Protein AF-A0A940UG42-F1 (afdb_monomer_lite)

Secondary structure (DSSP, 8-state):
----HHHHHHHHHHHHHHHHHHHHHHIIIIIIHHHHHHHHH--SHHHHHHHHHHHHHHHHHHHHHHHHHHHHHHHSPPPEEEEEEEEEEETT-EEE-SS-EEEEEEPP-S-TTSPPEEEEEEEEEESSPPPTT-EEEEEEESSSS-EEEEEEE--SS--EEEEEEETTTTEEEEEEEEPPP----TT---PPPP-PPPPPPPP-PPPPP--SS--HHHHHHHH-TTS-HHHHHHHHHHHHTS-HHHHHHHHT-B-SS-BHHHHHHHHTT-SSHHHHHHHHHIIIIII-SHHHHHHHHH-S-HHHHHHHHHHHHTS-HHHHGGGS-SSS-THHHHHHHHHHH-TT-----EEEETTEEEEEEEEE--TT-HHHHHHHHHHHHHHS-----HHHHHHHHHH-SEEEEEES-HHHHHHHHHHHHHTT-EEEEE---

Radius of gyration: 34.19 Å; chains: 1; bounding box: 82×59×102 Å

Foldseek 3Di:
DPPDVVVVVVVVVVCLQVPLQVVLVCLCVPVLVVLVVQLVPDDDPVSNVVSVVVNVVSVVVSVVSNVVRVVVCVVDQFKDKAKAKAFFAFQLKDKDFPFKDWDKDWDDDPDPLFTITIMIMIMGIDSDDDDQADWGWIWIAQDDPDTDTEIDGDDPAHWYWYWDQDLVVLDIYTDTPDRHPNPPPPDRGRRDDDDDPDDDDDDDDDDDDDDDDLPVVLLCLLLQLQRGPRSVLVSLVVLLPDDLVSNQVQQCDADPRARNVLSLQLQCQEPPPSSVSSSCCCQPPRHPCQVVLQCLCQDPDPVSNVNSLVSLLQHQLVVSLVSQDPDDDPCSVVSNVVSNVNPSRDHWHFYGHNRGTKWKKKKFADLPPVQLLLQVLVLCVVLPPDPDDSVRSSVVSNVDRIDMDMDSDPVSNVVSQVSNVVSVIHIDIDHSD

Sequence (433 aa):
MNVDTKQVEVFTSLAYQYGPFFFAILFNVAITLWAYKWYHGAQRPDEVKTYRAYFVGTASFGMLLVCLSIYWWWSHPPYYVYKGVIKELEDYQKLTSTDLFFKRELIPRADKNLAQICNDYFLVVRDKPFSNAEEFDVWFSRGGDHQERLTLRYMAGEPKFRIEFDPQTGKNTLKMTSPGSSSKALLLGRAYAQTAPSAPSRVRVKAPAAGPAVDMALINTLQDERAPVGTKIASIDRLGSLPDQDLKSCLESVTQKEPMILTILDLTRHTDKELSYKARTLVEKRYNPQPFLSQKLLSSSTADRDLATTILFRMEPDRASRYIPASGPSWLNGLRNDVRSGKKSRVLIPTGSSGGDRYYVRATWDPKNQQVVNCLTQLFNKSLISQRSAGDETALMKGRGDRLVYWYSKEWALNIATDIERCGGRAAFVAGL

Structure (mmCIF, N/CA/C/O backbone):
data_AF-A0A940UG42-F1
#
_entry.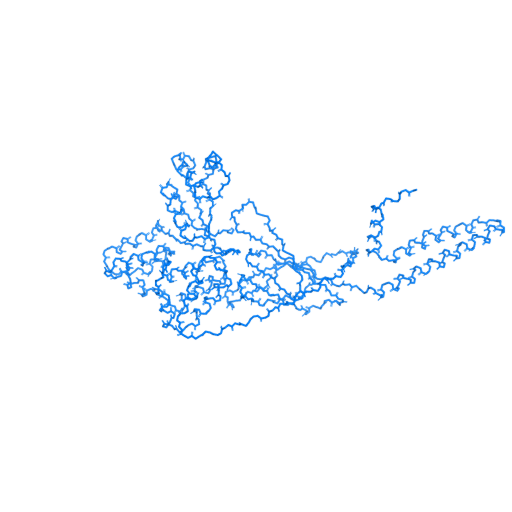id   AF-A0A940UG42-F1
#
loop_
_atom_site.group_PDB
_atom_site.id
_atom_site.type_symbol
_atom_site.label_atom_id
_atom_site.label_alt_id
_atom_site.label_comp_id
_atom_site.label_asym_id
_atom_site.label_entity_id
_atom_site.label_seq_id
_atom_site.pdbx_PDB_ins_code
_atom_site.Cartn_x
_atom_site.Cartn_y
_atom_site.Cartn_z
_atom_site.occupancy
_atom_site.B_iso_or_equiv
_atom_site.auth_seq_id
_atom_site.auth_comp_id
_atom_site.auth_asym_id
_atom_site.auth_atom_id
_atom_site.pdbx_PDB_model_num
ATOM 1 N N . MET A 1 1 ? 44.182 29.865 -34.927 1.00 38.84 1 MET A N 1
ATOM 2 C CA . MET A 1 1 ? 42.723 29.631 -34.975 1.00 38.84 1 MET A CA 1
ATOM 3 C C . MET A 1 1 ? 42.360 28.775 -33.775 1.00 38.84 1 MET A C 1
ATOM 5 O O . MET A 1 1 ? 42.740 27.614 -33.755 1.00 38.84 1 MET A O 1
ATOM 9 N N . ASN A 1 2 ? 41.719 29.355 -32.756 1.00 38.38 2 ASN A N 1
ATOM 10 C CA . ASN A 1 2 ? 41.167 28.582 -31.642 1.00 38.38 2 ASN A CA 1
ATOM 11 C C . ASN A 1 2 ? 39.919 27.873 -32.157 1.00 38.38 2 ASN A C 1
ATOM 13 O O . ASN A 1 2 ? 38.897 28.515 -32.384 1.00 38.38 2 ASN A O 1
ATOM 17 N N . VAL A 1 3 ? 40.035 26.574 -32.416 1.00 45.47 3 VAL A N 1
ATOM 18 C CA . VAL A 1 3 ? 38.873 25.739 -32.706 1.00 45.47 3 VAL A CA 1
ATOM 19 C C . VAL A 1 3 ? 38.091 25.621 -31.401 1.00 45.47 3 VAL A C 1
ATOM 21 O O . VAL A 1 3 ? 38.599 25.092 -30.415 1.00 45.47 3 VAL A O 1
ATOM 24 N N . ASP A 1 4 ? 36.890 26.193 -31.384 1.00 57.38 4 ASP A N 1
ATOM 25 C CA . ASP A 1 4 ? 35.996 26.199 -30.230 1.00 57.38 4 ASP A CA 1
ATOM 26 C C . ASP A 1 4 ? 35.601 24.751 -29.899 1.00 57.38 4 ASP A C 1
ATOM 28 O O . ASP A 1 4 ? 34.982 24.056 -30.710 1.00 57.38 4 ASP A O 1
ATOM 32 N N . THR A 1 5 ? 36.000 24.258 -28.728 1.00 56.59 5 THR A N 1
ATOM 33 C CA . THR A 1 5 ? 35.824 22.854 -28.314 1.00 56.59 5 THR A CA 1
ATOM 34 C C . THR A 1 5 ? 34.358 22.424 -28.319 1.00 56.59 5 THR A C 1
ATOM 36 O O . THR A 1 5 ? 34.056 21.269 -28.616 1.00 56.59 5 THR A O 1
ATOM 39 N N . LYS A 1 6 ? 33.430 23.368 -28.124 1.00 58.75 6 LYS A N 1
ATOM 40 C CA . LYS A 1 6 ? 31.985 23.130 -28.248 1.00 58.75 6 LYS A CA 1
ATOM 41 C C . LYS A 1 6 ? 31.553 22.798 -29.673 1.00 58.75 6 LYS A C 1
ATOM 43 O O . LYS A 1 6 ? 30.662 21.977 -29.867 1.00 58.75 6 LYS A O 1
ATOM 48 N N . GLN A 1 7 ? 32.178 23.400 -30.685 1.00 57.38 7 GLN A N 1
ATOM 49 C CA . GLN A 1 7 ? 31.884 23.062 -32.079 1.00 57.38 7 GLN A CA 1
ATOM 50 C C . GLN A 1 7 ? 32.386 21.658 -32.412 1.00 57.38 7 GLN A C 1
ATOM 52 O O . GLN A 1 7 ? 31.681 20.909 -33.081 1.00 57.38 7 GLN A O 1
ATOM 57 N N . VAL A 1 8 ? 33.555 21.269 -31.893 1.00 58.94 8 VAL A N 1
ATOM 58 C CA . VAL A 1 8 ? 34.087 19.909 -32.061 1.00 58.94 8 VAL A CA 1
ATOM 59 C C . VAL A 1 8 ? 33.141 18.880 -31.448 1.00 58.94 8 VAL A C 1
ATOM 61 O O . VAL A 1 8 ? 32.831 17.897 -32.111 1.00 58.94 8 VAL A O 1
ATOM 64 N N . GLU A 1 9 ? 32.609 19.112 -30.246 1.00 59.91 9 GLU A N 1
ATOM 65 C CA . GLU A 1 9 ? 31.612 18.224 -29.625 1.00 59.91 9 GLU A CA 1
ATOM 66 C C . GLU A 1 9 ? 30.314 18.133 -30.438 1.00 59.91 9 GLU A C 1
ATOM 68 O O . GLU A 1 9 ? 29.790 17.037 -30.647 1.00 59.91 9 GLU A O 1
ATOM 73 N N . VAL A 1 10 ? 29.824 19.256 -30.971 1.00 65.06 10 VAL A N 1
ATOM 74 C CA . VAL A 1 10 ? 28.629 19.281 -31.826 1.00 65.06 10 VAL A CA 1
ATOM 75 C C . VAL A 1 10 ? 28.870 18.498 -33.119 1.00 65.06 10 VAL A C 1
ATOM 77 O O . VAL A 1 10 ? 28.078 17.615 -33.442 1.00 65.06 10 VAL A O 1
ATOM 80 N N . PHE A 1 11 ? 29.984 18.726 -33.819 1.00 57.69 11 PHE A N 1
ATOM 81 C CA . PHE A 1 11 ? 30.326 17.980 -35.037 1.00 57.69 11 PHE A CA 1
ATOM 82 C C . PHE A 1 11 ? 30.604 16.502 -34.765 1.00 57.69 11 PHE A C 1
ATOM 84 O O . PHE A 1 11 ? 30.238 15.654 -35.575 1.00 57.69 11 PHE A O 1
ATOM 91 N N . THR A 1 12 ? 31.181 16.181 -33.609 1.00 57.06 12 THR A N 1
ATOM 92 C CA . THR A 1 12 ? 31.412 14.801 -33.176 1.00 57.06 12 THR A CA 1
ATOM 93 C C . THR A 1 12 ? 30.082 14.106 -32.890 1.00 57.06 12 THR A C 1
ATOM 95 O O . THR A 1 12 ? 29.855 13.009 -33.389 1.00 57.06 12 THR A O 1
ATOM 98 N N . SER A 1 13 ? 29.147 14.751 -32.184 1.00 56.06 13 SER A N 1
ATOM 99 C CA . SER A 1 13 ? 27.808 14.192 -31.937 1.00 56.06 13 SER A CA 1
ATOM 100 C C . SER A 1 13 ? 26.997 14.015 -33.227 1.00 56.06 13 SER A C 1
ATOM 102 O O . SER A 1 13 ? 26.345 12.987 -33.403 1.00 56.06 13 SER A O 1
ATOM 104 N N . LEU A 1 14 ? 27.121 14.946 -34.180 1.00 58.91 14 LEU A N 1
ATOM 105 C CA . LEU A 1 14 ? 26.569 14.832 -35.533 1.00 58.91 14 LEU A CA 1
ATOM 106 C C . LEU A 1 14 ? 27.196 13.658 -36.307 1.00 58.91 14 LEU A C 1
ATOM 108 O O . LEU A 1 14 ? 26.475 12.885 -36.933 1.00 58.91 14 LEU A O 1
ATOM 112 N N . ALA A 1 15 ? 28.516 13.472 -36.227 1.00 61.19 15 ALA A N 1
ATOM 113 C CA . ALA A 1 15 ? 29.212 12.322 -36.812 1.00 61.19 15 ALA A CA 1
ATOM 114 C C . ALA A 1 15 ? 28.779 10.989 -36.204 1.00 61.19 15 ALA A C 1
ATOM 116 O O . ALA A 1 15 ? 28.623 10.015 -36.937 1.00 61.19 15 ALA A O 1
ATOM 117 N N . TYR A 1 16 ? 28.494 10.954 -34.905 1.00 61.88 16 TYR A N 1
ATOM 118 C CA . TYR A 1 16 ? 27.916 9.780 -34.257 1.00 61.88 16 TYR A CA 1
ATOM 119 C C . TYR A 1 16 ? 26.458 9.530 -34.660 1.00 61.88 16 TYR A C 1
ATOM 121 O O . TYR A 1 16 ? 26.057 8.380 -34.814 1.00 61.88 16 TYR A O 1
ATOM 129 N N . GLN A 1 17 ? 25.661 10.583 -34.848 1.00 63.09 17 GLN A N 1
ATOM 130 C CA . GLN A 1 17 ? 24.234 10.467 -35.156 1.00 63.09 17 GLN A CA 1
ATOM 131 C C . GLN A 1 17 ? 23.962 10.068 -36.614 1.00 63.09 17 GLN A C 1
ATOM 133 O O . GLN A 1 17 ? 23.054 9.279 -36.874 1.00 63.09 17 GLN A O 1
ATOM 138 N N . TYR A 1 18 ? 24.727 10.617 -37.560 1.00 66.19 18 TYR A N 1
ATOM 139 C CA . TYR A 1 18 ? 24.544 10.394 -39.000 1.00 66.19 18 TYR A CA 1
ATOM 140 C C . TYR A 1 18 ? 25.551 9.394 -39.592 1.00 66.19 18 TYR A C 1
ATOM 142 O O . TYR A 1 18 ? 25.408 8.966 -40.741 1.00 66.19 18 TYR A O 1
ATOM 150 N N . GLY A 1 19 ? 26.552 9.003 -38.802 1.00 69.25 19 GLY A N 1
ATOM 151 C CA . GLY A 1 19 ? 27.642 8.133 -39.215 1.00 69.25 19 GLY A CA 1
ATOM 152 C C . GLY A 1 19 ? 28.629 8.811 -40.180 1.00 69.25 19 GLY A C 1
ATOM 153 O O . GLY A 1 19 ? 28.386 9.909 -40.695 1.00 69.25 19 GLY A O 1
ATOM 154 N N . PRO A 1 20 ? 29.743 8.131 -40.504 1.00 75.06 20 PRO A N 1
ATOM 155 C CA . PRO A 1 20 ? 30.732 8.596 -41.485 1.00 75.06 20 PRO A CA 1
ATOM 156 C C . PRO A 1 20 ? 30.155 8.814 -42.899 1.00 75.06 20 PRO A C 1
ATOM 158 O O . PRO A 1 20 ? 30.776 9.487 -43.722 1.00 75.06 20 PRO A O 1
ATOM 161 N N . PHE A 1 21 ? 28.951 8.303 -43.176 1.00 77.31 21 PHE A N 1
ATOM 162 C CA . PHE A 1 21 ? 28.302 8.370 -44.486 1.00 77.31 21 PHE A CA 1
ATOM 163 C C . PHE A 1 21 ? 27.933 9.795 -44.888 1.00 77.31 21 PHE A C 1
ATOM 165 O O . PHE A 1 21 ? 28.197 10.220 -46.012 1.00 77.31 21 PHE A O 1
ATOM 172 N N . PHE A 1 22 ? 27.368 10.561 -43.952 1.00 78.88 22 PHE A N 1
ATOM 173 C CA . PHE A 1 22 ? 26.989 11.950 -44.198 1.00 78.88 22 PHE A CA 1
ATOM 174 C C . PHE A 1 22 ? 28.209 12.814 -44.538 1.00 78.88 22 PHE A C 1
ATOM 176 O O . PHE A 1 22 ? 28.171 13.606 -45.477 1.00 78.88 22 PHE A O 1
ATOM 183 N N . PHE A 1 23 ? 29.322 12.606 -43.832 1.00 79.81 23 PHE A N 1
ATOM 184 C CA . PHE A 1 23 ? 30.573 13.327 -44.072 1.00 79.81 23 PHE A CA 1
ATOM 185 C C . PHE A 1 23 ? 31.229 12.917 -45.390 1.00 79.81 23 PHE A C 1
ATOM 187 O O . PHE A 1 23 ? 31.758 13.776 -46.092 1.00 79.81 23 PHE A O 1
ATOM 194 N N . ALA A 1 24 ? 31.138 11.640 -45.774 1.00 84.19 24 ALA A N 1
ATOM 195 C CA . ALA A 1 24 ? 31.592 11.179 -47.081 1.00 84.19 24 ALA A CA 1
ATOM 196 C C . ALA A 1 24 ? 30.789 11.826 -48.226 1.00 84.19 24 ALA A C 1
ATOM 198 O O . ALA A 1 24 ? 31.380 12.268 -49.212 1.00 84.19 24 ALA A O 1
ATOM 199 N N . ILE A 1 25 ? 29.462 11.951 -48.093 1.00 82.69 25 ILE A N 1
ATOM 200 C CA . ILE A 1 25 ? 28.627 12.662 -49.077 1.00 82.69 25 ILE A CA 1
ATOM 201 C C . ILE A 1 25 ? 28.988 14.144 -49.115 1.00 82.69 25 ILE A C 1
ATOM 203 O O . ILE A 1 25 ? 29.219 14.684 -50.193 1.00 82.69 25 ILE A O 1
ATOM 207 N N . LEU A 1 26 ? 29.076 14.800 -47.956 1.00 84.69 26 LEU A N 1
ATOM 208 C CA . LEU A 1 26 ? 29.407 16.220 -47.875 1.00 84.69 26 LEU A CA 1
ATOM 209 C C . LEU A 1 26 ? 30.775 16.511 -48.503 1.00 84.69 26 LEU A C 1
ATOM 211 O O . LEU A 1 26 ? 30.908 17.470 -49.257 1.00 84.69 26 LEU A O 1
ATOM 215 N N . PHE A 1 27 ? 31.770 15.658 -48.248 1.00 87.69 27 PHE A N 1
ATOM 216 C CA . PHE A 1 27 ? 33.093 15.766 -48.853 1.00 87.69 27 PHE A CA 1
ATOM 217 C C . PHE A 1 27 ? 33.014 15.650 -50.381 1.00 87.69 27 PHE A C 1
ATOM 219 O O . PHE A 1 27 ? 33.531 16.507 -51.095 1.00 87.69 27 PHE A O 1
ATOM 226 N N . ASN A 1 28 ? 32.314 14.636 -50.897 1.00 86.12 28 ASN A N 1
ATOM 227 C CA . ASN A 1 28 ? 32.192 14.434 -52.340 1.00 86.12 28 ASN A CA 1
ATOM 228 C C . ASN A 1 28 ? 31.384 15.545 -53.033 1.00 86.12 28 ASN A C 1
ATOM 230 O O . ASN A 1 28 ? 31.725 15.964 -54.135 1.00 86.12 28 ASN A O 1
ATOM 234 N N . VAL A 1 29 ? 30.337 16.064 -52.394 1.00 86.12 29 VAL A N 1
ATOM 235 C CA . VAL A 1 29 ? 29.495 17.115 -52.980 1.00 86.12 29 VAL A CA 1
ATOM 236 C C . VAL A 1 29 ? 30.156 18.486 -52.867 1.00 86.12 29 VAL A C 1
ATOM 238 O O . VAL A 1 29 ? 30.139 19.243 -53.826 1.00 86.12 29 VAL A O 1
ATOM 241 N N . ALA A 1 30 ? 30.758 18.840 -51.734 1.00 88.69 30 ALA A N 1
ATOM 242 C CA . ALA A 1 30 ? 31.336 20.170 -51.562 1.00 88.69 30 ALA A CA 1
ATOM 243 C C . ALA A 1 30 ? 32.766 20.250 -52.108 1.00 88.69 30 ALA A C 1
ATOM 245 O O . ALA A 1 30 ? 33.071 21.117 -52.923 1.00 88.69 30 ALA A O 1
ATOM 246 N N . ILE A 1 31 ? 33.650 19.345 -51.681 1.00 87.06 31 ILE A N 1
ATOM 247 C CA . ILE A 1 31 ? 35.092 19.452 -51.939 1.00 87.06 31 ILE A CA 1
ATOM 248 C C . ILE A 1 31 ? 35.430 18.918 -53.328 1.00 87.06 31 ILE A C 1
ATOM 250 O O . ILE A 1 31 ? 36.122 19.600 -54.082 1.00 87.06 31 ILE A O 1
ATOM 254 N N . THR A 1 32 ? 34.897 17.757 -53.718 1.00 85.44 32 THR A N 1
ATOM 255 C CA . THR A 1 32 ? 35.194 17.182 -55.041 1.00 85.44 32 THR A CA 1
ATOM 256 C C . THR A 1 32 ? 34.575 18.008 -56.176 1.00 85.44 32 THR A C 1
ATOM 258 O O . THR A 1 32 ? 35.236 18.213 -57.194 1.00 85.44 32 THR A O 1
ATOM 261 N N . LEU A 1 33 ? 33.365 18.570 -56.009 1.00 86.50 33 LEU A N 1
ATOM 262 C CA . LEU A 1 33 ? 32.788 19.489 -57.009 1.00 86.50 33 LEU A CA 1
ATOM 263 C C . LEU A 1 33 ? 33.541 20.822 -57.085 1.00 86.50 33 LEU A C 1
ATOM 265 O O . LEU A 1 33 ? 33.687 21.388 -58.170 1.00 86.50 33 LEU A O 1
ATOM 269 N N . TRP A 1 34 ? 34.051 21.329 -55.960 1.00 88.06 34 TRP A N 1
ATOM 270 C CA . TRP A 1 34 ? 34.852 22.550 -55.968 1.00 88.06 34 TRP A CA 1
ATOM 271 C C . TRP A 1 34 ? 36.217 22.328 -56.631 1.00 88.06 34 TRP A C 1
ATOM 273 O O . TRP A 1 34 ? 36.617 23.122 -57.484 1.00 88.06 34 TRP A O 1
ATOM 283 N N . ALA A 1 35 ? 36.867 21.196 -56.343 1.00 85.75 35 ALA A N 1
ATOM 284 C CA . ALA A 1 35 ? 38.089 20.759 -57.015 1.00 85.75 35 ALA A CA 1
ATOM 285 C C . ALA A 1 35 ? 37.873 20.554 -58.525 1.00 85.75 35 ALA A C 1
ATOM 287 O O . ALA A 1 35 ? 38.704 20.974 -59.329 1.00 85.75 35 ALA A O 1
ATOM 288 N N . TYR A 1 36 ? 36.730 19.983 -58.925 1.00 87.56 36 TYR A N 1
ATOM 289 C CA . TYR A 1 36 ? 36.344 19.846 -60.331 1.00 87.56 36 TYR A CA 1
ATOM 290 C C . TYR A 1 36 ? 36.190 21.206 -61.019 1.00 87.56 36 TYR A C 1
ATOM 292 O O . TYR A 1 36 ? 36.699 21.402 -62.121 1.00 87.56 36 TYR A O 1
ATOM 300 N N . LYS A 1 37 ? 35.538 22.172 -60.358 1.00 88.06 37 LYS A N 1
ATOM 301 C CA . LYS A 1 37 ? 35.364 23.530 -60.890 1.00 88.06 37 LYS A CA 1
ATOM 302 C C . LYS A 1 37 ? 36.707 24.224 -61.137 1.00 88.06 37 LYS A C 1
ATOM 304 O O . LYS A 1 37 ? 36.861 24.891 -62.156 1.00 88.06 37 LYS A O 1
ATOM 309 N N . TRP A 1 38 ? 37.673 24.063 -60.232 1.00 84.00 38 TRP A N 1
ATOM 310 C CA . TRP A 1 38 ? 39.019 24.632 -60.386 1.00 84.00 38 TRP A CA 1
ATOM 311 C C . TRP A 1 38 ? 39.799 23.953 -61.509 1.00 84.00 38 TRP A C 1
ATOM 313 O O . TRP A 1 38 ? 40.419 24.634 -62.319 1.00 84.00 38 TRP A O 1
ATOM 323 N N . TYR A 1 39 ? 39.704 22.625 -61.606 1.00 84.12 39 TYR A N 1
ATOM 324 C CA . TYR A 1 39 ? 40.300 21.871 -62.705 1.00 84.12 39 TYR A CA 1
ATOM 325 C C . TYR A 1 39 ? 39.729 22.281 -64.070 1.00 84.12 39 TYR A C 1
ATOM 327 O O . TYR A 1 39 ? 40.492 22.551 -64.992 1.00 84.12 39 TYR A O 1
ATOM 335 N N . HIS A 1 40 ? 38.403 22.388 -64.196 1.00 84.12 40 HIS A N 1
ATOM 336 C CA . HIS A 1 40 ? 37.753 22.762 -65.454 1.00 84.12 40 HIS A CA 1
ATOM 337 C C . HIS A 1 40 ? 38.007 24.234 -65.839 1.00 84.12 40 HIS A C 1
ATOM 339 O O . HIS A 1 40 ? 38.022 24.571 -67.023 1.00 84.12 40 HIS A O 1
ATOM 345 N N . GLY A 1 41 ? 38.215 25.117 -64.858 1.00 81.69 41 GLY A N 1
ATOM 346 C CA . GLY A 1 41 ? 38.521 26.533 -65.086 1.00 81.69 41 GLY A CA 1
ATOM 347 C C . GLY A 1 41 ? 39.978 26.829 -65.464 1.00 81.69 41 GLY A C 1
ATOM 348 O O . GLY A 1 41 ? 40.284 27.969 -65.809 1.00 81.69 41 GLY A O 1
ATOM 349 N N . ALA A 1 42 ? 40.877 25.844 -65.399 1.00 83.75 42 ALA A N 1
ATOM 350 C CA . ALA A 1 42 ? 42.302 26.040 -65.650 1.00 83.75 42 ALA A CA 1
ATOM 351 C C . ALA A 1 42 ? 42.621 26.098 -67.154 1.00 83.75 42 ALA A C 1
ATOM 353 O O . ALA A 1 42 ? 42.248 25.204 -67.910 1.00 83.75 42 ALA A O 1
ATOM 354 N N . GLN A 1 43 ? 43.346 27.135 -67.586 1.00 77.94 43 GLN A N 1
ATOM 355 C CA . GLN A 1 43 ? 43.683 27.358 -69.003 1.00 77.94 43 GLN A CA 1
ATOM 356 C C . GLN A 1 43 ? 45.167 27.140 -69.320 1.00 77.94 43 GLN A C 1
ATOM 358 O O . GLN A 1 43 ? 45.520 26.882 -70.470 1.00 77.94 43 GLN A O 1
ATOM 363 N N . ARG A 1 44 ? 46.057 27.228 -68.321 1.00 82.19 44 ARG A N 1
ATOM 364 C CA . ARG A 1 44 ? 47.500 27.048 -68.527 1.00 82.19 44 ARG A CA 1
ATOM 365 C C . ARG A 1 44 ? 47.911 25.581 -68.373 1.00 82.19 44 ARG A C 1
ATOM 367 O O . ARG A 1 44 ? 47.476 24.931 -67.424 1.00 82.19 44 ARG A O 1
ATOM 374 N N . PRO A 1 45 ? 48.797 25.057 -69.239 1.00 77.62 45 PRO A N 1
ATOM 375 C CA . PRO A 1 45 ? 49.152 23.636 -69.244 1.00 77.62 45 PRO A CA 1
ATOM 376 C C . PRO A 1 45 ? 49.775 23.142 -67.925 1.00 77.62 45 PRO A C 1
ATOM 378 O O . PRO A 1 45 ? 49.519 22.004 -67.522 1.00 77.62 45 PRO A O 1
ATOM 381 N N . ASP A 1 46 ? 50.524 23.989 -67.215 1.00 80.00 46 ASP A N 1
ATOM 382 C CA . ASP A 1 46 ? 51.133 23.640 -65.921 1.00 80.00 46 ASP A CA 1
ATOM 383 C C . ASP A 1 46 ? 50.117 23.654 -64.760 1.00 80.00 46 ASP A C 1
ATOM 385 O O . ASP A 1 46 ? 50.162 22.811 -63.858 1.00 80.00 46 ASP A O 1
ATOM 389 N N . GLU A 1 47 ? 49.128 24.552 -64.821 1.00 80.31 47 GLU A N 1
ATOM 390 C CA . GLU A 1 47 ? 48.016 24.627 -63.864 1.00 80.31 47 GLU A CA 1
ATOM 391 C C . GLU A 1 47 ? 47.069 23.429 -64.033 1.00 80.31 47 GLU A C 1
ATOM 393 O O . GLU A 1 47 ? 46.658 22.811 -63.051 1.00 80.31 47 GLU A O 1
ATOM 398 N N . VAL A 1 48 ? 46.797 23.026 -65.280 1.00 81.38 48 VAL A N 1
ATOM 399 C CA . VAL A 1 48 ? 45.943 21.873 -65.607 1.00 81.38 48 VAL A CA 1
ATOM 400 C C . VAL A 1 48 ? 46.488 20.581 -64.995 1.00 81.38 48 VAL A C 1
ATOM 402 O O . VAL A 1 48 ? 45.717 19.804 -64.430 1.00 81.38 48 VAL A O 1
ATOM 405 N N . LYS A 1 49 ? 47.806 20.337 -65.055 1.00 82.69 49 LYS A N 1
ATOM 406 C CA . LYS A 1 49 ? 48.420 19.141 -64.443 1.00 82.69 49 LYS A CA 1
ATOM 407 C C . LYS A 1 49 ? 48.253 19.130 -62.923 1.00 82.69 49 LYS A C 1
ATOM 409 O O . LYS A 1 49 ? 47.875 18.102 -62.359 1.00 82.69 49 LYS A O 1
ATOM 414 N N . THR A 1 50 ? 48.484 20.270 -62.278 1.00 85.38 50 THR A N 1
ATOM 415 C CA . THR A 1 50 ? 48.399 20.412 -60.818 1.00 85.38 50 THR A CA 1
ATOM 416 C C . THR A 1 50 ? 46.960 20.258 -60.323 1.00 85.38 50 THR A C 1
ATOM 418 O O . THR A 1 50 ? 46.695 19.461 -59.422 1.00 85.38 50 THR A O 1
ATOM 421 N N . TYR A 1 51 ? 45.999 20.935 -60.958 1.00 85.62 51 TYR A N 1
ATOM 422 C CA . TYR A 1 51 ? 44.590 20.817 -60.585 1.00 85.62 51 TYR A CA 1
ATOM 423 C C . TYR A 1 51 ? 43.996 19.450 -60.927 1.00 85.62 51 TYR A C 1
ATOM 425 O O . TYR A 1 51 ? 43.145 18.962 -60.186 1.00 85.62 51 TYR A O 1
ATOM 433 N N . ARG A 1 52 ? 44.484 18.778 -61.979 1.00 85.00 52 ARG A N 1
ATOM 434 C CA . ARG A 1 52 ? 44.121 17.383 -62.260 1.00 85.00 52 ARG A CA 1
ATOM 435 C C . ARG A 1 52 ? 44.576 16.453 -61.139 1.00 85.00 52 ARG A C 1
ATOM 437 O O . ARG A 1 52 ? 43.785 15.630 -60.691 1.00 85.00 52 ARG A O 1
ATOM 444 N N . ALA A 1 53 ? 45.819 16.582 -60.672 1.00 85.38 53 ALA A N 1
ATOM 445 C CA . ALA A 1 53 ? 46.326 15.782 -59.556 1.00 85.38 53 ALA A CA 1
ATOM 446 C C . ALA A 1 53 ? 45.536 16.052 -58.263 1.00 85.38 53 ALA A C 1
ATOM 448 O O . ALA A 1 53 ? 45.167 15.112 -57.562 1.00 85.38 53 ALA A O 1
ATOM 449 N N . TYR A 1 54 ? 45.198 17.318 -57.994 1.00 87.25 54 TYR A N 1
ATOM 450 C CA . TYR A 1 54 ? 44.359 17.706 -56.858 1.00 87.25 54 TYR A CA 1
ATOM 451 C C . TYR A 1 54 ? 42.935 17.129 -56.945 1.00 87.25 54 TYR A C 1
ATOM 453 O O . TYR A 1 54 ? 42.429 16.576 -55.967 1.00 87.25 54 TYR A O 1
ATOM 461 N N . PHE A 1 55 ? 42.299 17.190 -58.118 1.00 88.06 55 PHE A N 1
ATOM 462 C CA . PHE A 1 55 ? 40.983 16.592 -58.349 1.00 88.06 55 PHE A CA 1
ATOM 463 C C . PHE A 1 55 ? 41.012 15.066 -58.187 1.00 88.06 55 PHE A C 1
ATOM 465 O O . PHE A 1 55 ? 40.184 14.508 -57.476 1.00 88.06 55 PHE A O 1
ATOM 472 N N . VAL A 1 56 ? 41.997 14.381 -58.776 1.00 88.38 56 VAL A N 1
ATOM 473 C CA . VAL A 1 56 ? 42.141 12.922 -58.636 1.00 88.38 56 VAL A CA 1
ATOM 474 C C . VAL A 1 56 ? 42.413 12.526 -57.181 1.00 88.38 56 VAL A C 1
ATOM 476 O O . VAL A 1 56 ? 41.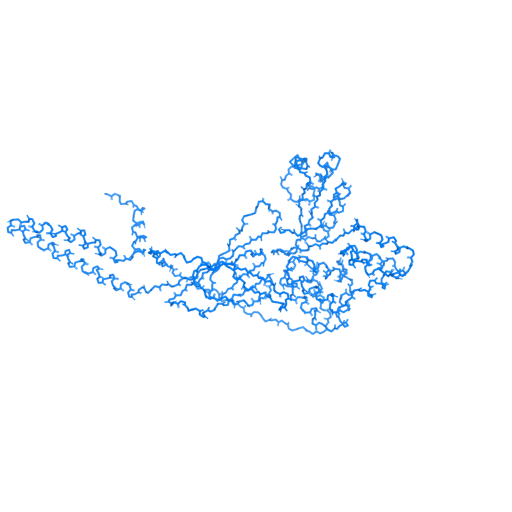828 11.557 -56.697 1.00 88.38 56 VAL A O 1
ATOM 479 N N . GLY A 1 57 ? 43.248 13.280 -56.460 1.00 91.19 57 GLY A N 1
ATOM 480 C CA . GLY A 1 57 ? 43.529 13.039 -55.043 1.00 91.19 57 GLY A CA 1
ATOM 481 C C . GLY A 1 57 ? 42.291 13.216 -54.162 1.00 91.19 57 GLY A C 1
ATOM 482 O O . GLY A 1 57 ? 41.968 12.333 -53.368 1.00 91.19 57 GLY A O 1
ATOM 483 N N . THR A 1 58 ? 41.554 14.315 -54.345 1.00 89.81 58 THR A N 1
ATOM 484 C CA . THR A 1 58 ? 40.309 14.577 -53.602 1.00 89.81 58 THR A CA 1
ATOM 485 C C . THR A 1 58 ? 39.216 13.564 -53.941 1.00 89.81 58 THR A C 1
ATOM 487 O O . THR A 1 58 ? 38.583 13.043 -53.028 1.00 89.81 58 THR A O 1
ATOM 490 N N . ALA A 1 59 ? 39.047 13.185 -55.210 1.00 87.56 59 ALA A N 1
ATOM 491 C CA . ALA A 1 59 ? 38.101 12.145 -55.615 1.00 87.56 59 ALA A CA 1
ATOM 492 C C . ALA A 1 59 ? 38.453 10.767 -55.021 1.00 87.56 59 ALA A C 1
ATOM 494 O O . ALA A 1 59 ? 37.579 10.082 -54.493 1.00 87.56 59 ALA A O 1
ATOM 495 N N . SER A 1 60 ? 39.734 10.379 -55.041 1.00 90.56 60 SER A N 1
ATOM 496 C CA . SER A 1 60 ? 40.194 9.097 -54.479 1.00 90.56 60 SER A CA 1
ATOM 497 C C . SER A 1 60 ? 40.002 9.045 -52.962 1.00 90.56 60 SER A C 1
ATOM 499 O O . SER A 1 60 ? 39.528 8.043 -52.426 1.00 90.56 60 SER A O 1
ATOM 501 N N . PHE A 1 61 ? 40.306 10.143 -52.264 1.00 90.69 61 PHE A N 1
ATOM 502 C CA . PHE A 1 61 ? 40.058 10.267 -50.829 1.00 90.69 61 PHE A CA 1
ATOM 503 C C . PHE A 1 61 ? 38.557 10.239 -50.506 1.00 90.69 61 PHE A C 1
ATOM 505 O O . PHE A 1 61 ? 38.132 9.535 -49.592 1.00 90.69 61 PHE A O 1
ATOM 512 N N . GLY A 1 62 ? 37.737 10.930 -51.303 1.00 88.69 62 GLY A N 1
ATOM 513 C CA . GLY A 1 62 ? 36.281 10.892 -51.195 1.00 88.69 62 GLY A CA 1
ATOM 514 C C . GLY A 1 62 ? 35.711 9.482 -51.369 1.00 88.69 62 GLY A C 1
ATOM 515 O O . GLY A 1 62 ? 34.812 9.092 -50.623 1.00 88.69 62 GLY A O 1
ATOM 516 N N . MET A 1 63 ? 36.258 8.690 -52.294 1.00 88.44 63 MET A N 1
ATOM 517 C CA . MET A 1 63 ? 35.871 7.290 -52.492 1.00 88.44 63 MET A CA 1
ATOM 518 C C . MET A 1 63 ? 36.290 6.402 -51.312 1.00 88.44 63 MET A C 1
ATOM 520 O O . MET A 1 63 ? 35.504 5.578 -50.848 1.00 88.44 63 MET A O 1
ATOM 524 N N . LEU A 1 64 ? 37.491 6.617 -50.767 1.00 90.69 64 LEU A N 1
ATOM 525 C CA . LEU A 1 64 ? 37.970 5.917 -49.574 1.00 90.69 64 LEU A CA 1
ATOM 526 C C . LEU A 1 64 ? 37.078 6.191 -48.351 1.00 90.69 64 LEU A C 1
ATOM 528 O O . LEU A 1 64 ? 36.756 5.259 -47.616 1.00 90.69 64 LEU A O 1
ATOM 532 N N . LEU A 1 65 ? 36.607 7.430 -48.167 1.00 88.44 65 LEU A N 1
ATOM 533 C CA . LEU A 1 65 ? 35.648 7.774 -47.109 1.00 88.44 65 LEU A CA 1
ATOM 534 C C . LEU A 1 65 ? 34.311 7.036 -47.263 1.00 88.44 65 LEU A C 1
ATOM 536 O O . LEU A 1 65 ? 33.745 6.585 -46.267 1.00 88.44 65 LEU A O 1
ATOM 540 N N . VAL A 1 66 ? 33.815 6.870 -48.494 1.00 87.62 66 VAL A N 1
ATOM 541 C CA . VAL A 1 66 ? 32.599 6.082 -48.757 1.00 87.62 66 VAL A CA 1
ATOM 542 C C . VAL A 1 66 ? 32.822 4.613 -48.392 1.00 87.62 66 VAL A C 1
ATOM 544 O O . VAL A 1 66 ? 32.003 4.040 -47.675 1.00 87.62 66 VAL A O 1
ATOM 547 N N . CYS A 1 67 ? 33.944 4.014 -48.804 1.00 88.56 67 CYS A N 1
ATOM 548 C CA . CYS A 1 67 ? 34.285 2.631 -48.453 1.00 88.56 67 CYS A CA 1
ATOM 549 C C . CYS A 1 67 ? 34.390 2.429 -46.933 1.00 88.56 67 CYS A C 1
ATOM 551 O O . CYS A 1 67 ? 33.790 1.496 -46.395 1.00 88.56 67 CYS A O 1
ATOM 553 N N . LEU A 1 68 ? 35.086 3.329 -46.227 1.00 87.62 68 LEU A N 1
ATOM 554 C CA . LEU A 1 68 ? 35.167 3.314 -44.763 1.00 87.62 68 LEU A CA 1
ATOM 555 C C . LEU A 1 68 ? 33.788 3.464 -44.120 1.00 87.62 68 LEU A C 1
ATOM 557 O O . LEU A 1 68 ? 33.501 2.814 -43.117 1.00 87.62 68 LEU A O 1
ATOM 561 N N . SER A 1 69 ? 32.913 4.278 -44.707 1.00 83.56 69 SER A N 1
ATOM 562 C CA . SER A 1 69 ? 31.559 4.432 -44.203 1.00 83.56 69 SER A CA 1
ATOM 563 C C . SER A 1 69 ? 30.702 3.180 -44.378 1.00 83.56 69 SER A C 1
ATOM 565 O O . SER A 1 69 ? 29.917 2.871 -43.483 1.00 83.56 69 SER A O 1
ATOM 567 N N . ILE A 1 70 ? 30.803 2.484 -45.512 1.00 82.94 70 ILE A N 1
ATOM 568 C CA . ILE A 1 70 ? 30.081 1.225 -45.740 1.00 82.94 70 ILE A CA 1
ATOM 569 C C . ILE A 1 70 ? 30.580 0.171 -44.747 1.00 82.94 70 ILE A C 1
ATOM 571 O O . ILE A 1 70 ? 29.776 -0.474 -44.073 1.00 82.94 70 ILE A O 1
ATOM 575 N N . TYR A 1 71 ? 31.905 0.061 -44.595 1.00 85.69 71 TYR A N 1
ATOM 576 C CA . TYR A 1 71 ? 32.531 -0.824 -43.616 1.00 85.69 71 TYR A CA 1
ATOM 577 C C . TYR A 1 71 ? 32.079 -0.517 -42.183 1.00 85.69 71 TYR A C 1
ATOM 579 O O . TYR A 1 71 ? 31.786 -1.436 -41.417 1.00 85.69 71 TYR A O 1
ATOM 587 N N . TRP A 1 72 ? 31.969 0.764 -41.820 1.00 82.06 72 TRP A N 1
ATOM 588 C CA . TRP A 1 72 ? 31.486 1.182 -40.507 1.00 82.06 72 TRP A CA 1
ATOM 589 C C . TRP A 1 72 ? 30.057 0.698 -40.242 1.00 82.06 72 TRP A C 1
ATOM 591 O O . TRP A 1 72 ? 29.815 0.130 -39.181 1.00 82.06 72 TRP A O 1
ATOM 601 N N . TRP A 1 73 ? 29.144 0.844 -41.208 1.00 75.38 73 TRP A N 1
ATOM 602 C CA . TRP A 1 73 ? 27.758 0.367 -41.089 1.00 75.38 73 TRP A CA 1
ATOM 603 C C . TRP A 1 73 ? 27.653 -1.153 -40.963 1.00 75.38 73 TRP A C 1
ATOM 605 O O . TRP A 1 73 ? 26.813 -1.649 -40.217 1.00 75.38 73 TRP A O 1
ATOM 615 N N . TRP A 1 74 ? 28.508 -1.894 -41.668 1.00 79.38 74 TRP A N 1
ATOM 616 C CA . TRP A 1 74 ? 28.587 -3.351 -41.532 1.00 79.38 74 TRP A CA 1
ATOM 617 C C . TRP A 1 74 ? 29.177 -3.779 -40.186 1.00 79.38 74 TRP A C 1
ATOM 619 O O . TRP A 1 74 ? 28.743 -4.775 -39.615 1.00 79.38 74 TRP A O 1
ATOM 629 N N . SER A 1 75 ? 30.138 -3.014 -39.668 1.00 79.81 75 SER A N 1
ATOM 630 C CA . SER A 1 75 ? 30.806 -3.303 -38.395 1.00 79.81 75 SER A CA 1
ATOM 631 C C . SER A 1 75 ? 29.995 -2.861 -37.170 1.00 79.81 75 SER A C 1
ATOM 633 O O . SER A 1 75 ? 30.223 -3.370 -36.078 1.00 79.81 75 SER A O 1
ATOM 635 N N . HIS A 1 76 ? 29.050 -1.927 -37.334 1.00 73.06 76 HIS A N 1
ATOM 636 C CA . HIS A 1 76 ? 28.218 -1.372 -36.260 1.00 73.06 76 HIS A CA 1
ATOM 637 C C . HIS A 1 76 ? 26.729 -1.615 -36.549 1.00 73.06 76 HIS A C 1
ATOM 639 O O . HIS A 1 76 ? 25.994 -0.668 -36.870 1.00 73.06 76 HIS A O 1
ATOM 645 N N . PRO A 1 77 ? 26.262 -2.877 -36.442 1.00 68.38 77 PRO A N 1
ATOM 646 C CA . PRO A 1 77 ? 24.860 -3.201 -36.645 1.00 68.38 77 PRO A CA 1
ATOM 647 C C . PRO A 1 77 ? 23.971 -2.382 -35.696 1.00 68.38 77 PRO A C 1
ATOM 649 O O . PRO A 1 77 ? 24.388 -2.003 -34.597 1.00 68.38 77 PRO A O 1
ATOM 652 N N . PRO A 1 78 ? 22.741 -2.060 -36.118 1.00 71.31 78 PRO A N 1
ATOM 653 C CA . PRO A 1 78 ? 21.861 -1.224 -35.325 1.00 71.31 78 PRO A CA 1
ATOM 654 C C . PRO A 1 78 ? 21.416 -1.931 -34.046 1.00 71.31 78 PRO A C 1
ATOM 656 O O . PRO A 1 78 ? 20.975 -3.076 -34.086 1.00 71.31 78 PRO A O 1
ATOM 659 N N . TYR A 1 79 ? 21.424 -1.202 -32.931 1.00 79.31 79 TYR A N 1
ATOM 660 C CA . TYR A 1 79 ? 20.728 -1.638 -31.726 1.00 79.31 79 TYR A CA 1
ATOM 661 C C . TYR A 1 79 ? 19.233 -1.345 -31.831 1.00 79.31 79 TYR A C 1
ATOM 663 O O . TYR A 1 79 ? 18.803 -0.300 -32.335 1.00 79.31 79 TYR A O 1
ATOM 671 N N . TYR A 1 80 ? 18.440 -2.273 -31.313 1.00 81.56 80 TYR A N 1
ATOM 672 C CA . TYR A 1 80 ? 17.001 -2.155 -31.194 1.00 81.56 80 TYR A CA 1
ATOM 673 C C . TYR A 1 80 ? 16.661 -1.814 -29.755 1.00 81.56 80 TYR A C 1
ATOM 675 O O . TYR A 1 80 ? 17.092 -2.484 -28.816 1.00 81.56 80 TYR A O 1
ATOM 683 N N . VAL A 1 81 ? 15.888 -0.744 -29.602 1.00 88.50 81 VAL A N 1
ATOM 684 C CA . VAL A 1 81 ? 15.517 -0.195 -28.304 1.00 88.50 81 VAL A CA 1
ATOM 685 C C . VAL A 1 81 ? 14.008 -0.281 -28.142 1.00 88.50 81 VAL A C 1
ATOM 687 O O . VAL A 1 81 ? 13.263 0.253 -28.964 1.00 88.50 81 VAL A O 1
ATOM 690 N N . TYR A 1 82 ? 13.566 -0.934 -27.074 1.00 90.31 82 TYR A N 1
ATOM 691 C CA . TYR A 1 82 ? 12.173 -0.946 -26.650 1.00 90.31 82 TYR A CA 1
ATOM 692 C C . TYR A 1 82 ? 12.055 -0.206 -25.327 1.00 90.31 82 TYR A C 1
ATOM 694 O O . TYR A 1 82 ? 12.762 -0.510 -24.367 1.00 90.31 82 TYR A O 1
ATOM 702 N N . LYS A 1 83 ? 11.177 0.793 -25.291 1.00 94.06 83 LYS A N 1
ATOM 703 C CA . LYS A 1 83 ? 10.949 1.628 -24.117 1.00 94.06 83 LYS A CA 1
ATOM 704 C C . LYS A 1 83 ? 9.469 1.707 -23.798 1.00 94.06 83 LYS A C 1
ATOM 706 O O . LYS A 1 83 ? 8.631 1.702 -24.694 1.00 94.06 83 LYS A O 1
ATOM 711 N N . GLY A 1 84 ? 9.166 1.852 -22.523 1.00 94.44 84 GLY A N 1
ATOM 712 C CA . GLY A 1 84 ? 7.816 2.103 -22.048 1.00 94.44 84 GLY A CA 1
ATOM 713 C C . GLY A 1 84 ? 7.837 2.540 -20.596 1.00 94.44 84 GLY A C 1
ATOM 714 O O . GLY A 1 84 ? 8.893 2.819 -20.025 1.00 94.44 84 GLY A O 1
ATOM 715 N N . VAL A 1 85 ? 6.656 2.630 -19.999 1.00 96.62 85 VAL A N 1
ATOM 716 C CA . VAL A 1 85 ? 6.514 3.088 -18.615 1.00 96.62 85 VAL A CA 1
ATOM 717 C C . VAL A 1 85 ? 5.443 2.296 -17.887 1.00 96.62 85 VAL A C 1
ATOM 719 O O . VAL A 1 85 ? 4.363 2.057 -18.426 1.00 96.62 85 VAL A O 1
ATOM 722 N N . ILE A 1 86 ? 5.734 1.917 -16.648 1.00 97.50 86 ILE A N 1
ATOM 723 C CA . ILE A 1 86 ? 4.763 1.384 -15.696 1.00 97.50 86 ILE A CA 1
ATOM 724 C C . ILE A 1 86 ? 4.442 2.511 -14.714 1.00 97.50 86 ILE A C 1
ATOM 726 O O . ILE A 1 86 ? 5.320 3.024 -14.021 1.00 97.50 86 ILE A O 1
ATOM 730 N N . LYS A 1 87 ? 3.187 2.953 -14.732 1.00 96.25 87 LYS A N 1
ATOM 731 C CA . LYS A 1 87 ? 2.719 4.154 -14.043 1.00 96.25 87 LYS A CA 1
ATOM 732 C C . LYS A 1 87 ? 2.111 3.860 -12.681 1.00 96.25 87 LYS A C 1
ATOM 734 O O . LYS A 1 87 ? 1.605 2.763 -12.455 1.00 96.25 87 LYS A O 1
ATOM 739 N N . GLU A 1 88 ? 2.059 4.909 -11.859 1.00 94.44 88 GLU A N 1
ATOM 740 C CA . GLU A 1 88 ? 1.293 4.954 -10.603 1.00 94.44 88 GLU A CA 1
ATOM 741 C C . GLU A 1 88 ? 1.683 3.833 -9.627 1.00 94.44 88 GLU A C 1
ATOM 743 O O . GLU A 1 88 ? 0.831 3.225 -8.983 1.00 94.44 88 GLU A O 1
ATOM 748 N N . LEU A 1 89 ? 2.985 3.562 -9.528 1.00 95.25 89 LEU A N 1
ATOM 749 C CA . LEU A 1 89 ? 3.542 2.641 -8.545 1.00 95.25 89 LEU A CA 1
ATOM 750 C C . LEU A 1 89 ? 3.683 3.341 -7.200 1.00 95.25 89 LEU A C 1
ATOM 752 O O . LEU A 1 89 ? 4.247 4.432 -7.122 1.00 95.25 89 LEU A O 1
ATOM 756 N N . GLU A 1 90 ? 3.236 2.697 -6.135 1.00 93.62 90 GLU A N 1
ATOM 757 C CA . GLU A 1 90 ? 3.478 3.192 -4.779 1.00 93.62 90 GLU A CA 1
ATOM 758 C C . GLU A 1 90 ? 4.982 3.161 -4.441 1.00 93.62 90 GLU A C 1
ATOM 760 O O . GLU A 1 90 ? 5.749 2.376 -5.004 1.00 93.62 90 GLU A O 1
ATOM 765 N N . ASP A 1 91 ? 5.436 3.986 -3.495 1.00 90.56 91 ASP A N 1
ATOM 766 C CA . ASP A 1 91 ? 6.860 4.084 -3.124 1.00 90.56 91 ASP A CA 1
ATOM 767 C C . ASP A 1 91 ? 7.502 2.740 -2.699 1.00 90.56 91 ASP A C 1
ATOM 769 O O . ASP A 1 91 ? 8.678 2.485 -2.988 1.00 90.56 91 ASP A O 1
ATOM 773 N N . TYR A 1 92 ? 6.732 1.857 -2.058 1.00 92.69 92 TYR A N 1
ATOM 774 C CA . TYR A 1 92 ? 7.149 0.524 -1.612 1.00 92.69 92 TYR A CA 1
ATOM 775 C C . TYR A 1 92 ? 7.124 -0.539 -2.707 1.00 92.69 92 TYR A C 1
ATOM 777 O O . TYR A 1 92 ? 7.706 -1.613 -2.533 1.00 92.69 92 TYR A O 1
ATOM 785 N N . GLN A 1 93 ? 6.456 -0.265 -3.825 1.00 95.00 93 GLN A N 1
ATOM 786 C CA . GLN A 1 93 ? 6.421 -1.160 -4.968 1.00 95.00 93 GLN A CA 1
ATOM 787 C C . GLN A 1 93 ? 7.733 -1.043 -5.737 1.00 95.00 93 GLN A C 1
ATOM 789 O O . GLN A 1 93 ? 8.242 0.057 -5.948 1.00 95.00 93 GLN A O 1
ATOM 794 N N . LYS A 1 94 ? 8.319 -2.166 -6.150 1.00 94.62 94 LYS A N 1
ATOM 795 C CA . LYS A 1 94 ? 9.585 -2.213 -6.890 1.00 94.62 94 LYS A CA 1
ATOM 796 C C . LYS A 1 94 ? 9.486 -3.176 -8.058 1.00 94.62 94 LYS A C 1
ATOM 798 O O . LYS A 1 94 ? 8.876 -4.237 -7.950 1.00 94.62 94 LYS A O 1
ATOM 803 N N . LEU A 1 95 ? 10.125 -2.793 -9.156 1.00 96.00 95 LEU A N 1
ATOM 804 C CA . LEU A 1 95 ? 10.244 -3.605 -10.354 1.00 96.00 95 LEU A CA 1
ATOM 805 C C . LEU A 1 95 ? 11.701 -3.956 -10.588 1.00 96.00 95 LEU A C 1
ATOM 807 O O . LEU A 1 95 ? 12.595 -3.121 -10.445 1.00 96.00 95 LEU A O 1
ATOM 811 N N . THR A 1 96 ? 11.936 -5.214 -10.928 1.00 95.19 96 THR A N 1
ATOM 812 C CA . THR A 1 96 ? 13.247 -5.704 -11.340 1.00 95.19 96 THR A CA 1
ATOM 813 C C . THR A 1 96 ? 13.088 -6.668 -12.501 1.00 95.19 96 THR A C 1
ATOM 815 O O . THR A 1 96 ? 12.034 -7.270 -12.679 1.00 95.19 96 THR A O 1
ATOM 818 N N . SER A 1 97 ? 14.119 -6.812 -13.320 1.00 94.81 97 SER A N 1
ATOM 819 C CA . SER A 1 97 ? 14.143 -7.790 -14.401 1.00 94.81 97 SER A CA 1
ATOM 820 C C . SER A 1 97 ? 15.581 -8.173 -14.711 1.00 94.81 97 SER A C 1
ATOM 822 O O . SER A 1 97 ? 16.512 -7.448 -14.363 1.00 94.81 97 SER A O 1
ATOM 824 N N . THR A 1 98 ? 15.741 -9.327 -15.345 1.00 91.94 98 THR A N 1
ATOM 825 C CA . THR A 1 98 ? 16.982 -9.761 -15.983 1.00 91.94 98 THR A CA 1
ATOM 826 C C . THR A 1 98 ? 17.223 -9.053 -17.313 1.00 91.94 98 THR A C 1
ATOM 828 O O . THR A 1 98 ? 18.372 -8.852 -17.686 1.00 91.94 98 THR A O 1
ATOM 831 N N . ASP A 1 99 ? 16.152 -8.657 -18.005 1.00 90.00 99 ASP A N 1
ATOM 832 C CA . ASP A 1 99 ? 16.198 -8.187 -19.394 1.00 90.00 99 ASP A CA 1
ATOM 833 C C . ASP A 1 99 ? 15.919 -6.689 -19.547 1.00 90.00 99 ASP A C 1
ATOM 835 O O . ASP A 1 99 ? 16.270 -6.096 -20.568 1.00 90.00 99 ASP A O 1
ATOM 839 N N . LEU A 1 100 ? 15.274 -6.074 -18.549 1.00 92.56 100 LEU A N 1
ATOM 840 C CA . LEU A 1 100 ? 14.894 -4.663 -18.579 1.00 92.56 100 LEU A CA 1
ATOM 841 C C . LEU A 1 100 ? 15.725 -3.821 -17.606 1.00 92.56 100 LEU A C 1
ATOM 843 O O . LEU A 1 100 ? 15.863 -4.150 -16.426 1.00 92.56 100 LEU A O 1
ATOM 847 N N . PHE A 1 101 ? 16.175 -2.661 -18.081 1.00 93.81 101 PHE A N 1
ATOM 848 C CA . PHE A 1 101 ? 16.693 -1.586 -17.240 1.00 93.81 101 PHE A CA 1
ATOM 849 C C . PHE A 1 101 ? 15.544 -0.695 -16.782 1.00 93.81 101 PHE A C 1
ATOM 851 O O . PHE A 1 101 ? 14.740 -0.273 -17.609 1.00 93.81 101 PHE A O 1
ATOM 858 N N . PHE A 1 102 ? 15.493 -0.360 -15.492 1.00 94.75 102 PHE A N 1
ATOM 859 C CA . PHE A 1 102 ? 14.463 0.515 -14.931 1.00 94.75 102 PHE A CA 1
ATOM 860 C C . PHE A 1 102 ? 15.048 1.840 -14.446 1.00 94.75 102 PHE A C 1
ATOM 862 O O . PHE A 1 102 ? 16.059 1.869 -13.744 1.00 94.75 102 PHE A O 1
ATOM 869 N N . LYS A 1 103 ? 14.366 2.939 -14.769 1.00 94.88 103 LYS A N 1
ATOM 870 C CA . LYS A 1 103 ? 14.588 4.265 -14.192 1.00 94.88 103 LYS A CA 1
ATOM 871 C C . LYS A 1 103 ? 13.315 4.714 -13.485 1.00 94.88 103 LYS A C 1
ATOM 873 O O . LYS A 1 103 ? 12.289 4.926 -14.127 1.00 94.88 103 LYS A O 1
ATOM 878 N N . ARG A 1 104 ? 13.408 4.898 -12.170 1.00 94.56 104 ARG A N 1
ATOM 879 C CA . ARG A 1 104 ? 12.315 5.401 -11.337 1.00 94.56 104 ARG A CA 1
ATOM 880 C C . ARG A 1 104 ? 12.261 6.925 -11.364 1.00 94.56 104 ARG A C 1
ATOM 882 O O . ARG A 1 104 ? 13.275 7.583 -11.142 1.00 94.56 104 ARG A O 1
ATOM 889 N N . GLU A 1 105 ? 11.076 7.477 -11.585 1.00 93.25 105 GLU A N 1
ATOM 890 C CA . GLU A 1 105 ? 10.786 8.908 -11.507 1.00 93.25 105 GLU A CA 1
ATOM 891 C C . GLU A 1 105 ? 9.654 9.156 -10.508 1.00 93.25 105 GLU A C 1
ATOM 893 O O . GLU A 1 105 ? 8.588 8.542 -10.583 1.00 93.25 105 GLU A O 1
ATOM 898 N N . LEU A 1 106 ? 9.885 10.061 -9.558 1.00 91.62 106 LEU A N 1
ATOM 899 C CA . LEU A 1 106 ? 8.875 10.467 -8.586 1.00 91.62 106 LEU A CA 1
ATOM 900 C C . LEU A 1 106 ? 7.889 11.429 -9.248 1.00 91.62 106 LEU A C 1
ATOM 902 O O . LEU A 1 106 ? 8.308 12.401 -9.872 1.00 91.62 106 LEU A O 1
ATOM 906 N N . ILE A 1 107 ? 6.586 11.199 -9.075 1.00 90.56 107 ILE A N 1
ATOM 907 C CA . ILE A 1 107 ? 5.572 12.162 -9.513 1.00 90.56 107 ILE A CA 1
ATOM 908 C C . ILE A 1 107 ? 5.518 13.293 -8.473 1.00 90.56 107 ILE A C 1
ATOM 910 O O . ILE A 1 107 ? 5.207 13.016 -7.308 1.00 90.56 107 ILE A O 1
ATOM 914 N N . PRO A 1 108 ? 5.796 14.557 -8.847 1.00 84.50 108 PRO A N 1
ATOM 915 C CA . PRO A 1 108 ? 5.676 15.676 -7.921 1.00 84.50 108 PRO A CA 1
ATOM 916 C C . PRO A 1 108 ? 4.227 15.813 -7.442 1.00 84.50 108 PRO A C 1
ATOM 918 O O . PRO A 1 108 ? 3.303 15.879 -8.253 1.00 84.50 108 PRO A O 1
ATOM 921 N N . ARG A 1 109 ? 4.022 15.875 -6.123 1.00 80.50 109 ARG A N 1
ATOM 922 C CA . ARG A 1 109 ? 2.716 16.141 -5.504 1.00 80.50 109 ARG A CA 1
ATOM 923 C C . ARG A 1 109 ? 2.734 17.489 -4.791 1.00 80.50 109 ARG A C 1
ATOM 925 O O . ARG A 1 109 ? 3.733 17.862 -4.181 1.00 80.50 109 ARG A O 1
ATOM 932 N N . ALA A 1 110 ? 1.615 18.211 -4.867 1.00 77.62 110 ALA A N 1
ATOM 933 C CA . ALA A 1 110 ? 1.453 19.502 -4.197 1.00 77.62 110 ALA A CA 1
ATOM 934 C C . ALA A 1 110 ? 1.441 19.358 -2.663 1.00 77.62 110 ALA A C 1
ATOM 936 O O . ALA A 1 110 ? 1.988 20.203 -1.956 1.00 77.62 110 ALA A O 1
ATOM 937 N N . ASP A 1 111 ? 0.854 18.272 -2.149 1.00 78.12 111 ASP A N 1
ATOM 938 C CA . ASP A 1 111 ? 0.840 17.957 -0.722 1.00 78.12 111 ASP A CA 1
ATOM 939 C C . ASP A 1 111 ? 1.903 16.903 -0.390 1.00 78.12 111 ASP A C 1
ATOM 941 O O . ASP A 1 111 ? 1.790 15.739 -0.777 1.00 78.12 111 ASP A O 1
ATOM 945 N N . LYS A 1 112 ? 2.931 17.323 0.358 1.00 76.69 112 LYS A N 1
ATOM 946 C CA . LYS A 1 112 ? 4.034 16.465 0.824 1.00 76.69 112 LYS A CA 1
ATOM 947 C C . LYS A 1 112 ? 3.591 15.394 1.824 1.00 76.69 112 LYS A C 1
ATOM 949 O O . LYS A 1 112 ? 4.379 14.503 2.129 1.00 76.69 112 LYS A O 1
ATOM 954 N N . ASN A 1 113 ? 2.383 15.496 2.381 1.00 76.19 113 ASN A N 1
ATOM 955 C CA . ASN A 1 113 ? 1.885 14.502 3.325 1.00 76.19 113 ASN A CA 1
ATOM 956 C C . ASN A 1 113 ? 1.330 13.265 2.623 1.00 76.19 113 ASN A C 1
ATOM 958 O O . ASN A 1 113 ? 1.335 12.186 3.211 1.00 76.19 113 ASN A O 1
ATOM 962 N N . LEU A 1 114 ? 0.864 13.397 1.382 1.00 81.50 114 LEU A N 1
ATOM 963 C CA . LEU A 1 114 ? 0.292 12.274 0.650 1.00 81.50 114 LEU A CA 1
ATOM 964 C C . LEU A 1 114 ? 1.348 11.204 0.348 1.00 81.50 114 LEU A C 1
ATOM 966 O O . LEU A 1 114 ? 2.548 11.478 0.282 1.00 81.50 114 LEU A O 1
ATOM 970 N N . ALA A 1 115 ? 0.889 9.969 0.156 1.00 81.44 115 ALA A N 1
ATOM 971 C CA . ALA A 1 115 ? 1.733 8.869 -0.280 1.00 81.44 115 ALA A CA 1
ATOM 972 C C . ALA A 1 115 ? 2.437 9.237 -1.597 1.00 81.44 115 ALA A C 1
ATOM 974 O O . ALA A 1 115 ? 1.845 9.854 -2.493 1.00 81.44 115 ALA A O 1
ATOM 975 N N . GLN A 1 116 ? 3.725 8.903 -1.687 1.00 87.56 116 GLN A N 1
ATOM 976 C CA . GLN A 1 116 ? 4.537 9.195 -2.859 1.00 87.56 116 GLN A CA 1
ATOM 977 C C . GLN A 1 116 ? 4.284 8.116 -3.913 1.00 87.56 116 GLN A C 1
ATOM 979 O O . GLN A 1 116 ? 4.537 6.940 -3.671 1.00 87.56 116 GLN A O 1
ATOM 984 N N . ILE A 1 117 ? 3.844 8.536 -5.097 1.00 91.06 117 ILE A N 1
ATOM 985 C CA . ILE A 1 117 ? 3.711 7.665 -6.271 1.00 91.06 117 ILE A CA 1
ATOM 986 C C . ILE A 1 117 ? 4.870 7.903 -7.239 1.00 91.06 117 ILE A C 1
ATOM 988 O O . ILE A 1 117 ? 5.431 9.003 -7.326 1.00 91.06 117 ILE A O 1
ATOM 992 N N . CYS A 1 118 ? 5.216 6.861 -7.979 1.00 93.62 118 CYS A N 1
ATOM 993 C CA . CYS A 1 118 ? 6.344 6.805 -8.892 1.00 93.62 118 CYS A CA 1
ATOM 994 C C . CYS A 1 118 ? 5.907 6.246 -10.249 1.00 93.62 118 CYS A C 1
ATOM 996 O O . CYS A 1 118 ? 4.959 5.468 -10.350 1.00 93.62 118 CYS A O 1
ATOM 998 N N . ASN A 1 119 ? 6.645 6.605 -11.291 1.00 96.44 119 ASN A N 1
ATOM 999 C CA . ASN A 1 119 ? 6.621 5.916 -12.572 1.00 96.44 119 ASN A CA 1
ATOM 1000 C C . ASN A 1 119 ? 7.961 5.207 -12.758 1.00 96.44 119 ASN A C 1
ATOM 1002 O O . ASN A 1 119 ? 9.011 5.814 -12.548 1.00 96.44 119 ASN A O 1
ATOM 1006 N N . ASP A 1 120 ? 7.931 3.958 -13.204 1.00 97.00 120 ASP A N 1
ATOM 1007 C CA . ASP A 1 120 ? 9.137 3.232 -13.591 1.00 97.00 120 ASP A CA 1
ATOM 1008 C C . ASP A 1 120 ? 9.186 3.153 -15.119 1.00 97.00 120 ASP A C 1
ATOM 1010 O O . ASP A 1 120 ? 8.377 2.478 -15.760 1.00 97.00 120 ASP A O 1
ATOM 1014 N N . TYR A 1 121 ? 10.137 3.869 -15.715 1.00 95.88 121 TYR A N 1
ATOM 1015 C CA . TYR A 1 121 ? 10.450 3.751 -17.136 1.00 95.88 121 TYR A CA 1
ATOM 1016 C C . TYR A 1 121 ? 11.331 2.537 -17.333 1.00 95.88 121 TYR A C 1
ATOM 1018 O O . TYR A 1 121 ? 12.309 2.368 -16.604 1.00 95.88 121 TYR A O 1
ATOM 1026 N N . PHE A 1 122 ? 11.012 1.721 -18.328 1.00 95.62 122 PHE A N 1
ATOM 1027 C CA . PHE A 1 122 ? 11.821 0.566 -18.672 1.00 95.62 122 PHE A CA 1
ATOM 1028 C C . PHE A 1 122 ? 12.462 0.728 -20.047 1.00 95.62 122 PHE A C 1
ATOM 1030 O O . PHE A 1 122 ? 11.918 1.396 -20.932 1.00 95.62 122 PHE A O 1
ATOM 1037 N N . LEU A 1 123 ? 13.615 0.090 -20.217 1.00 93.69 123 LEU A N 1
ATOM 1038 C CA . LEU A 1 123 ? 14.379 0.055 -21.454 1.00 93.69 123 LEU A CA 1
ATOM 1039 C C . LEU A 1 123 ? 14.919 -1.357 -21.683 1.00 93.69 123 LEU A C 1
ATOM 1041 O O . LEU A 1 123 ? 15.529 -1.938 -20.787 1.00 93.69 123 LEU A O 1
ATOM 1045 N N . VAL A 1 124 ? 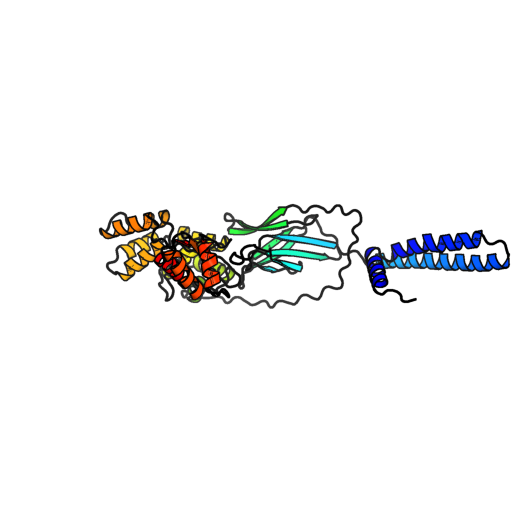14.751 -1.870 -22.895 1.00 92.38 124 VAL A N 1
ATOM 1046 C CA . VAL A 1 124 ? 15.419 -3.079 -23.385 1.00 92.38 124 VAL A CA 1
ATOM 1047 C C . VAL A 1 124 ? 16.256 -2.691 -24.591 1.00 92.38 124 VAL A C 1
ATOM 1049 O O . VAL A 1 124 ? 15.754 -2.024 -25.498 1.00 92.38 124 VAL A O 1
ATOM 1052 N N . VAL A 1 125 ? 17.523 -3.099 -24.599 1.00 88.69 125 VAL A N 1
ATOM 1053 C CA . VAL A 1 125 ? 18.457 -2.860 -25.705 1.00 88.69 125 VAL A CA 1
ATOM 1054 C C . VAL A 1 125 ? 18.997 -4.204 -26.172 1.00 88.69 125 VAL A C 1
ATOM 1056 O O . VAL A 1 125 ? 19.530 -4.960 -25.363 1.00 88.69 125 VAL A O 1
ATOM 1059 N N . ARG A 1 126 ? 18.840 -4.512 -27.461 1.00 85.31 126 ARG A N 1
ATOM 1060 C CA . ARG A 1 126 ? 19.320 -5.759 -28.076 1.00 85.31 126 ARG A CA 1
ATOM 1061 C C . ARG A 1 126 ? 19.936 -5.495 -29.447 1.00 85.31 126 ARG A C 1
ATOM 1063 O O . ARG A 1 126 ? 19.702 -4.458 -30.063 1.00 85.31 126 ARG A O 1
ATOM 1070 N N . ASP A 1 127 ? 20.727 -6.447 -29.915 1.00 83.75 127 ASP A N 1
ATOM 1071 C CA . ASP A 1 127 ? 21.356 -6.484 -31.241 1.00 83.75 127 ASP A CA 1
ATOM 1072 C C . ASP A 1 127 ? 20.405 -6.990 -32.344 1.00 83.75 127 ASP A C 1
ATOM 1074 O O . ASP A 1 127 ? 20.700 -6.871 -33.533 1.00 83.75 127 ASP A O 1
ATOM 1078 N N . LYS A 1 128 ? 19.242 -7.534 -31.963 1.00 85.94 128 LYS A N 1
ATOM 1079 C CA . LYS A 1 128 ? 18.228 -8.093 -32.869 1.00 85.94 128 LYS A CA 1
ATOM 1080 C C . LYS A 1 128 ? 16.881 -7.377 -32.740 1.00 85.94 128 LYS A C 1
ATOM 1082 O O . LYS A 1 128 ? 16.555 -6.890 -31.655 1.00 85.94 128 LYS A O 1
ATOM 1087 N N . PRO A 1 129 ? 16.085 -7.321 -33.827 1.00 84.94 129 PRO A N 1
ATOM 1088 C CA . PRO A 1 129 ? 14.752 -6.737 -33.789 1.00 84.94 129 PRO A CA 1
ATOM 1089 C C . PRO A 1 129 ? 13.824 -7.526 -32.865 1.00 84.94 129 PRO A C 1
ATOM 1091 O O . PRO A 1 129 ? 13.868 -8.756 -32.832 1.00 84.94 129 PRO A O 1
ATOM 1094 N N . PHE A 1 130 ? 12.951 -6.800 -32.169 1.00 87.44 130 PHE A N 1
ATOM 1095 C CA . PHE A 1 130 ? 11.928 -7.394 -31.315 1.00 87.44 130 PHE A CA 1
ATOM 1096 C C . PHE A 1 130 ? 10.845 -8.090 -32.138 1.00 87.44 130 PHE A C 1
ATOM 1098 O O . PHE A 1 130 ? 10.450 -7.602 -33.202 1.00 87.44 130 PHE A O 1
ATOM 1105 N N . SER A 1 131 ? 10.327 -9.206 -31.625 1.00 89.81 131 SER A N 1
ATOM 1106 C CA . SER A 1 131 ? 9.198 -9.908 -32.245 1.00 89.81 131 SER A CA 1
ATOM 1107 C C . SER A 1 131 ? 7.866 -9.553 -31.571 1.00 89.81 131 SER A C 1
ATOM 1109 O O . SER A 1 131 ? 7.800 -9.343 -30.366 1.00 89.81 131 SER A O 1
ATOM 1111 N N . ASN A 1 132 ? 6.759 -9.538 -32.323 1.00 81.38 132 ASN A N 1
ATOM 1112 C CA . ASN A 1 132 ? 5.413 -9.226 -31.794 1.00 81.38 132 ASN A CA 1
ATOM 1113 C C . ASN A 1 132 ? 4.873 -10.249 -30.767 1.00 81.38 132 ASN A C 1
ATOM 1115 O O . ASN A 1 132 ? 3.825 -10.035 -30.146 1.00 81.38 132 ASN A O 1
ATOM 1119 N N . ALA A 1 133 ? 5.548 -11.388 -30.628 1.00 84.88 133 ALA A N 1
ATOM 1120 C CA . ALA A 1 133 ? 5.252 -12.418 -29.638 1.00 84.88 133 ALA A CA 1
ATOM 1121 C C . ALA A 1 133 ? 6.277 -12.434 -28.494 1.00 84.88 133 ALA A C 1
ATOM 1123 O O . ALA A 1 133 ? 6.209 -13.305 -27.637 1.00 84.88 133 ALA A O 1
ATOM 1124 N N . GLU A 1 134 ? 7.234 -11.505 -28.487 1.00 91.75 134 GLU A N 1
ATOM 1125 C CA . GLU A 1 134 ? 8.264 -11.453 -27.460 1.00 91.75 134 GLU A CA 1
ATOM 1126 C C . GLU A 1 134 ? 7.675 -10.997 -26.133 1.00 91.75 134 GLU A C 1
ATOM 1128 O O . GLU A 1 134 ? 6.867 -10.067 -26.067 1.00 91.75 134 GLU A O 1
ATOM 1133 N N . GLU A 1 135 ? 8.098 -11.666 -25.073 1.00 94.50 135 GLU A N 1
ATOM 1134 C CA . GLU A 1 135 ? 7.656 -11.416 -23.715 1.00 94.50 135 GLU A CA 1
ATOM 1135 C C . GLU A 1 135 ? 8.874 -11.244 -22.819 1.00 94.50 135 GLU A C 1
ATOM 1137 O O . GLU A 1 135 ? 9.908 -11.888 -23.008 1.00 94.50 135 GLU A O 1
ATOM 1142 N N . PHE A 1 136 ? 8.742 -10.360 -21.840 1.00 94.19 136 PHE A N 1
ATOM 1143 C CA . PHE A 1 136 ? 9.772 -10.075 -20.861 1.00 94.19 136 PHE A CA 1
ATOM 1144 C C . PHE A 1 136 ? 9.225 -10.318 -19.462 1.00 94.19 136 PHE A C 1
ATOM 1146 O O . PHE A 1 136 ? 8.127 -9.867 -19.123 1.00 94.19 136 PHE A O 1
ATOM 1153 N N . ASP A 1 137 ? 10.017 -10.991 -18.635 1.00 95.50 137 ASP A N 1
ATOM 1154 C CA . ASP A 1 137 ? 9.672 -11.222 -17.240 1.00 95.50 137 ASP A CA 1
ATOM 1155 C C . ASP A 1 137 ? 10.014 -9.982 -16.403 1.00 95.50 137 ASP A C 1
ATOM 1157 O O . ASP A 1 137 ? 11.148 -9.493 -16.378 1.00 95.50 137 ASP A O 1
ATOM 1161 N N . VAL A 1 138 ? 9.014 -9.473 -15.690 1.00 96.56 138 VAL A N 1
ATOM 1162 C CA . VAL A 1 138 ? 9.125 -8.358 -14.751 1.00 96.56 138 VAL A CA 1
ATOM 1163 C C . VAL A 1 138 ? 8.793 -8.878 -13.359 1.00 96.56 138 VAL A C 1
ATOM 1165 O O . VAL A 1 138 ? 7.674 -9.298 -13.083 1.00 96.56 138 VAL A O 1
ATOM 1168 N N . TRP A 1 139 ? 9.764 -8.835 -12.457 1.00 96.38 139 TRP A N 1
ATOM 1169 C CA . TRP A 1 139 ? 9.593 -9.214 -11.060 1.00 96.38 139 TRP A CA 1
ATOM 1170 C C . TRP A 1 139 ? 9.088 -8.018 -10.262 1.00 96.38 139 TRP A C 1
ATOM 1172 O O . TRP A 1 139 ? 9.811 -7.035 -10.065 1.00 96.38 139 TRP A O 1
ATOM 1182 N N . PHE A 1 140 ? 7.845 -8.116 -9.808 1.00 96.44 140 PHE A N 1
ATOM 1183 C CA . PHE A 1 140 ? 7.153 -7.124 -9.002 1.00 96.44 140 PHE A CA 1
ATOM 1184 C C . PHE A 1 140 ? 7.226 -7.490 -7.523 1.00 96.44 140 PHE A C 1
ATOM 1186 O O . PHE A 1 140 ? 6.878 -8.600 -7.130 1.00 96.44 140 PHE A O 1
ATOM 1193 N N . SER A 1 141 ? 7.675 -6.558 -6.687 1.00 94.44 141 SER A N 1
ATOM 1194 C CA . SER A 1 141 ? 7.734 -6.744 -5.237 1.00 94.44 141 SER A CA 1
ATOM 1195 C C . SER A 1 141 ? 7.134 -5.559 -4.494 1.00 94.44 141 SER A C 1
ATOM 1197 O O . SER A 1 141 ? 7.108 -4.435 -4.991 1.00 94.44 141 SER A O 1
ATOM 1199 N N . ARG A 1 142 ? 6.660 -5.810 -3.271 1.00 92.81 142 ARG A N 1
ATOM 1200 C CA . ARG A 1 142 ? 6.087 -4.804 -2.357 1.00 92.81 142 ARG A CA 1
ATOM 1201 C C . ARG A 1 142 ? 6.944 -4.639 -1.099 1.00 92.81 142 ARG A C 1
ATOM 1203 O O . ARG A 1 142 ? 6.431 -4.498 0.012 1.00 92.81 142 ARG A O 1
ATOM 1210 N N . GLY A 1 143 ? 8.259 -4.745 -1.278 1.00 85.19 143 GLY A N 1
ATOM 1211 C CA . GLY A 1 143 ? 9.215 -4.918 -0.186 1.00 85.19 143 GLY A CA 1
ATOM 1212 C C . GLY A 1 143 ? 9.210 -6.337 0.398 1.00 85.19 143 GLY A C 1
ATOM 1213 O O . GLY A 1 143 ? 8.331 -7.148 0.105 1.00 85.19 143 GLY A O 1
ATOM 1214 N N . GLY A 1 144 ? 10.226 -6.635 1.210 1.00 80.12 144 GLY A N 1
ATOM 1215 C CA . GLY A 1 144 ? 10.494 -7.995 1.688 1.00 80.12 144 GLY A CA 1
ATOM 1216 C C . GLY A 1 144 ? 10.985 -8.935 0.579 1.00 80.12 144 GLY A C 1
ATOM 1217 O O . GLY A 1 144 ? 11.417 -8.488 -0.486 1.00 80.12 144 GLY A O 1
ATOM 1218 N N . ASP A 1 145 ? 10.900 -10.240 0.841 1.00 77.44 145 ASP A N 1
ATOM 1219 C CA . ASP A 1 145 ? 11.411 -11.293 -0.053 1.00 77.44 145 ASP A CA 1
ATOM 1220 C C . ASP A 1 145 ? 10.381 -11.779 -1.086 1.00 77.44 145 ASP A C 1
ATOM 1222 O O . ASP A 1 145 ? 10.714 -12.534 -2.000 1.00 77.44 145 ASP A O 1
ATOM 1226 N N . HIS A 1 146 ? 9.119 -11.362 -0.958 1.00 80.88 146 HIS A N 1
ATOM 1227 C CA . HIS A 1 146 ? 8.055 -11.799 -1.854 1.00 80.88 146 HIS A CA 1
ATOM 1228 C C . HIS A 1 146 ? 8.119 -11.056 -3.197 1.00 80.88 146 HIS A C 1
ATOM 1230 O O . HIS A 1 146 ? 8.059 -9.824 -3.245 1.00 80.88 146 HIS A O 1
ATOM 1236 N N . GLN A 1 147 ? 8.225 -11.820 -4.286 1.00 89.31 147 GLN A N 1
ATOM 1237 C CA . GLN A 1 147 ? 8.237 -11.313 -5.657 1.00 89.31 147 GLN A CA 1
ATOM 1238 C C . GLN A 1 147 ? 7.239 -12.095 -6.507 1.00 89.31 147 GLN A C 1
ATOM 1240 O O . GLN A 1 147 ? 7.221 -13.326 -6.485 1.00 89.31 147 GLN A O 1
ATOM 1245 N N . GLU A 1 148 ? 6.441 -11.375 -7.283 1.00 93.12 148 GLU A N 1
ATOM 1246 C CA . GLU A 1 148 ? 5.523 -11.927 -8.269 1.00 93.12 148 GLU A CA 1
ATOM 1247 C C . GLU A 1 148 ? 6.084 -11.702 -9.671 1.00 93.12 148 GLU A C 1
ATOM 1249 O O . GLU A 1 148 ? 6.622 -10.638 -9.983 1.00 93.12 148 GLU A O 1
ATOM 1254 N N . ARG A 1 149 ? 5.961 -12.716 -10.527 1.00 95.69 149 ARG A N 1
ATOM 1255 C CA . ARG A 1 149 ? 6.361 -12.612 -11.926 1.00 95.69 149 ARG A CA 1
ATOM 1256 C C . ARG A 1 149 ? 5.208 -12.058 -12.750 1.00 95.69 149 ARG A C 1
ATOM 1258 O O . ARG A 1 149 ? 4.161 -12.694 -12.840 1.00 95.69 149 ARG A O 1
ATOM 1265 N N . LEU A 1 150 ? 5.432 -10.918 -13.385 1.00 96.44 150 LEU A N 1
ATOM 1266 C CA . LEU A 1 150 ? 4.535 -10.312 -14.358 1.00 96.44 150 LEU A CA 1
ATOM 1267 C C . LEU A 1 150 ? 5.143 -10.455 -15.750 1.00 96.44 150 LEU A C 1
ATOM 1269 O O . LEU A 1 150 ? 6.349 -10.304 -15.927 1.00 96.44 150 LEU A O 1
ATOM 1273 N N . THR A 1 151 ? 4.303 -10.720 -16.741 1.00 94.81 151 THR A N 1
ATOM 1274 C CA . THR A 1 151 ? 4.741 -10.878 -18.129 1.00 94.81 151 THR A CA 1
ATOM 1275 C C . THR A 1 151 ? 4.422 -9.610 -18.907 1.00 94.81 151 THR A C 1
ATOM 1277 O O . THR A 1 151 ? 3.270 -9.176 -18.966 1.00 94.81 151 THR A O 1
ATOM 1280 N N . LEU A 1 152 ? 5.449 -9.000 -19.495 1.00 94.06 152 LEU A N 1
ATOM 1281 C CA . LEU A 1 152 ? 5.339 -7.817 -20.335 1.00 94.06 152 LEU A CA 1
ATOM 1282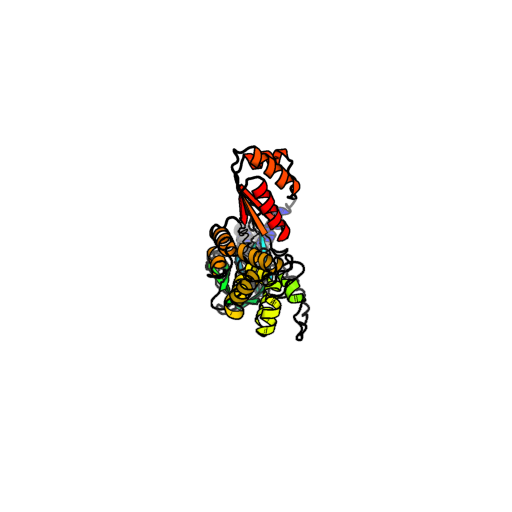 C C . LEU A 1 152 ? 5.524 -8.221 -21.792 1.00 94.06 152 LEU A C 1
ATOM 1284 O O . LEU A 1 152 ? 6.621 -8.577 -22.207 1.00 94.06 152 LEU A O 1
ATOM 1288 N N . ARG A 1 153 ? 4.461 -8.134 -22.588 1.00 93.06 153 ARG A N 1
ATOM 1289 C CA . ARG A 1 153 ? 4.530 -8.424 -24.022 1.00 93.06 153 ARG A CA 1
ATOM 1290 C C . ARG A 1 153 ? 5.044 -7.216 -24.805 1.00 93.06 153 ARG A C 1
ATOM 1292 O O . ARG A 1 153 ? 4.629 -6.081 -24.553 1.00 93.06 153 ARG A O 1
ATOM 1299 N N . TYR A 1 154 ? 5.935 -7.461 -25.761 1.00 91.38 154 TYR A N 1
ATOM 1300 C CA . TYR A 1 154 ? 6.391 -6.454 -26.707 1.00 91.38 154 TYR A CA 1
ATOM 1301 C C . TYR A 1 154 ? 5.219 -5.926 -27.532 1.00 91.38 154 TYR A C 1
ATOM 1303 O O . TYR A 1 154 ? 4.412 -6.683 -28.077 1.00 91.38 154 TYR A O 1
ATOM 1311 N N . MET A 1 155 ? 5.153 -4.604 -27.643 1.00 87.75 155 MET A N 1
ATOM 1312 C CA . MET A 1 155 ? 4.215 -3.902 -28.505 1.00 87.75 155 MET A CA 1
ATOM 1313 C C . MET A 1 155 ? 4.943 -2.745 -29.178 1.00 87.75 155 MET A C 1
ATOM 1315 O O . MET A 1 155 ? 5.779 -2.086 -28.561 1.00 87.75 155 MET A O 1
ATOM 1319 N N . ALA A 1 156 ? 4.613 -2.482 -30.439 1.00 83.69 156 ALA A N 1
ATOM 1320 C CA . ALA A 1 156 ? 5.189 -1.357 -31.160 1.00 83.69 156 ALA A CA 1
ATOM 1321 C C . ALA A 1 156 ? 4.830 -0.017 -30.482 1.00 83.69 156 ALA A C 1
ATOM 1323 O O . ALA A 1 156 ? 3.692 0.193 -30.059 1.00 83.69 156 ALA A O 1
ATOM 1324 N N . GLY A 1 157 ? 5.797 0.902 -30.423 1.00 84.81 157 GLY A N 1
ATOM 1325 C CA . GLY A 1 157 ? 5.647 2.223 -29.803 1.00 84.81 157 GLY A CA 1
ATOM 1326 C C . GLY A 1 157 ? 6.176 2.289 -28.367 1.00 84.81 157 GLY A C 1
ATOM 1327 O O . GLY A 1 157 ? 7.016 1.488 -27.966 1.00 84.81 157 GLY A O 1
ATOM 1328 N N . GLU A 1 158 ? 5.700 3.282 -27.611 1.00 89.94 158 GLU A N 1
ATOM 1329 C CA . GLU A 1 158 ? 6.086 3.536 -26.211 1.00 89.94 158 GLU A CA 1
ATOM 1330 C C . GLU A 1 158 ? 4.916 3.245 -25.254 1.00 89.94 158 GLU A C 1
ATOM 1332 O O . GLU A 1 158 ? 4.217 4.175 -24.825 1.00 89.94 158 GLU A O 1
ATOM 1337 N N . PRO A 1 159 ? 4.611 1.966 -24.975 1.00 93.19 159 PRO A N 1
ATOM 1338 C CA . PRO A 1 159 ? 3.420 1.604 -24.226 1.00 93.19 159 PRO A CA 1
ATOM 1339 C C . PRO A 1 159 ? 3.475 2.074 -22.774 1.00 93.19 159 PRO A C 1
ATOM 1341 O O . PRO A 1 159 ? 4.526 2.141 -22.128 1.00 93.19 159 PRO A O 1
ATOM 1344 N N . LYS A 1 160 ? 2.285 2.384 -22.259 1.00 95.81 160 LYS A N 1
ATOM 1345 C CA . LYS A 1 160 ? 2.058 2.772 -20.869 1.00 95.81 160 LYS A CA 1
ATOM 1346 C C . LYS A 1 160 ? 1.275 1.664 -20.185 1.00 95.81 160 LYS A C 1
ATOM 1348 O O . LYS A 1 160 ? 0.185 1.312 -20.635 1.00 95.81 160 LYS A O 1
ATOM 1353 N N . PHE A 1 161 ? 1.791 1.160 -19.077 1.00 96.88 161 PHE A N 1
ATOM 1354 C CA . PHE A 1 161 ? 1.177 0.099 -18.288 1.00 96.88 161 PHE A CA 1
ATOM 1355 C C . PHE A 1 161 ? 0.838 0.580 -16.882 1.00 96.88 161 PHE A C 1
ATOM 1357 O O . PHE A 1 161 ? 1.388 1.571 -16.402 1.00 96.88 161 PHE A O 1
ATOM 1364 N N . ARG A 1 162 ? -0.046 -0.154 -16.218 1.00 97.12 162 ARG A N 1
ATOM 1365 C CA . ARG A 1 162 ? -0.345 -0.050 -14.793 1.00 97.12 162 ARG A CA 1
ATOM 1366 C C . ARG A 1 162 ? -0.431 -1.458 -14.217 1.00 97.12 162 ARG A C 1
ATOM 1368 O O . ARG A 1 162 ? -0.937 -2.359 -14.884 1.00 97.12 162 ARG A O 1
ATOM 1375 N N . ILE A 1 163 ? 0.066 -1.646 -12.999 1.00 96.88 163 ILE A N 1
ATOM 1376 C CA . ILE A 1 163 ? -0.136 -2.897 -12.266 1.00 96.88 163 ILE A CA 1
ATOM 1377 C C . ILE A 1 163 ? -1.465 -2.797 -11.528 1.00 96.88 163 ILE A C 1
ATOM 1379 O O . ILE A 1 163 ? -1.677 -1.879 -10.737 1.00 96.88 163 ILE A O 1
ATOM 1383 N N . GLU A 1 164 ? -2.362 -3.735 -11.802 1.00 96.25 164 GLU A N 1
ATOM 1384 C CA . GLU A 1 164 ? -3.663 -3.819 -11.151 1.00 96.25 164 GLU A CA 1
ATOM 1385 C C . GLU A 1 164 ? -3.851 -5.189 -10.512 1.00 96.25 164 GLU A C 1
ATOM 1387 O O . GLU A 1 164 ? -3.616 -6.223 -11.142 1.00 96.25 164 GLU A O 1
ATOM 1392 N N . PHE A 1 165 ? -4.309 -5.184 -9.261 1.00 96.25 165 PHE A N 1
ATOM 1393 C CA . PHE A 1 165 ? -4.746 -6.393 -8.581 1.00 96.25 165 PHE A CA 1
ATOM 1394 C C . PHE A 1 165 ? -6.129 -6.790 -9.091 1.00 96.25 165 PHE A C 1
ATOM 1396 O O . PHE A 1 165 ? -7.060 -5.982 -9.049 1.00 96.25 165 PHE A O 1
ATOM 1403 N N . ASP A 1 166 ? -6.267 -8.030 -9.543 1.00 96.06 166 ASP A N 1
ATOM 1404 C CA . ASP A 1 166 ? -7.532 -8.599 -9.978 1.00 96.06 166 ASP A CA 1
ATOM 1405 C C . ASP A 1 166 ? -8.141 -9.463 -8.855 1.00 96.06 166 ASP A C 1
ATOM 1407 O O . ASP A 1 166 ? -7.625 -10.543 -8.559 1.00 96.06 166 ASP A O 1
ATOM 1411 N N . PRO A 1 167 ? -9.256 -9.035 -8.228 1.00 92.56 167 PRO A N 1
ATOM 1412 C CA . PRO A 1 167 ? -9.898 -9.787 -7.152 1.00 92.56 167 PRO A CA 1
ATOM 1413 C C . PRO A 1 167 ? -10.493 -11.129 -7.592 1.00 92.56 167 PRO A C 1
ATOM 1415 O O . PRO A 1 167 ? -10.750 -11.970 -6.734 1.00 92.56 167 PRO A O 1
ATOM 1418 N N . GLN A 1 168 ? -10.756 -11.328 -8.889 1.00 93.25 168 GLN A N 1
ATOM 1419 C CA . GLN A 1 168 ? -11.311 -12.586 -9.393 1.00 93.25 168 GLN A CA 1
ATOM 1420 C C . GLN A 1 168 ? -10.243 -13.676 -9.433 1.00 93.25 168 GLN A C 1
ATOM 1422 O O . GLN A 1 168 ? -10.489 -14.806 -9.015 1.00 93.25 168 GLN A O 1
ATOM 1427 N N . THR A 1 169 ? -9.049 -13.328 -9.908 1.00 92.69 169 THR A N 1
ATOM 1428 C CA . THR A 1 169 ? -7.920 -14.260 -10.012 1.00 92.69 169 THR A CA 1
ATOM 1429 C C . THR A 1 169 ? -7.036 -14.266 -8.766 1.00 92.69 169 THR A C 1
ATOM 1431 O O . THR A 1 169 ? -6.284 -15.217 -8.555 1.00 92.69 169 THR A O 1
ATOM 1434 N N . GLY A 1 170 ? -7.125 -13.225 -7.935 1.00 91.25 170 GLY A N 1
ATOM 1435 C CA . GLY A 1 170 ? -6.281 -13.035 -6.760 1.00 91.25 170 GLY A CA 1
ATOM 1436 C C . GLY A 1 170 ? -4.822 -12.721 -7.102 1.00 91.25 170 GLY A C 1
ATOM 1437 O O . GLY A 1 170 ? -3.950 -12.999 -6.281 1.00 91.25 170 GLY A O 1
ATOM 1438 N N . LYS A 1 171 ? -4.544 -12.201 -8.306 1.00 93.25 171 LYS A N 1
ATOM 1439 C CA . LYS A 1 171 ? -3.187 -11.948 -8.823 1.00 93.25 171 LYS A CA 1
ATOM 1440 C C . LYS A 1 171 ? -3.028 -10.522 -9.331 1.00 93.25 171 LYS A C 1
ATOM 1442 O O . LYS A 1 171 ? -4.015 -9.855 -9.649 1.00 93.25 171 LYS A O 1
ATOM 1447 N N . ASN A 1 172 ? -1.785 -10.058 -9.440 1.00 95.25 172 ASN A N 1
ATOM 1448 C CA . ASN A 1 172 ? -1.503 -8.781 -10.083 1.00 95.25 172 ASN A CA 1
ATOM 1449 C C . ASN A 1 172 ? -1.302 -8.975 -11.583 1.00 95.25 172 ASN A C 1
ATOM 1451 O O . ASN A 1 172 ? -0.747 -9.967 -12.047 1.00 95.25 172 ASN A O 1
ATOM 1455 N N . THR A 1 173 ? -1.771 -8.005 -12.358 1.00 95.06 173 THR A N 1
ATOM 1456 C CA . THR A 1 173 ? -1.702 -8.037 -13.818 1.00 95.06 173 THR A CA 1
ATOM 1457 C C . THR A 1 173 ? -1.171 -6.713 -14.345 1.00 95.06 173 THR A C 1
ATOM 1459 O O . THR A 1 173 ? -1.502 -5.644 -13.828 1.00 95.06 173 THR A O 1
ATOM 1462 N N . LEU A 1 174 ? -0.330 -6.775 -15.379 1.00 94.88 174 LEU A N 1
ATOM 1463 C CA . LEU A 1 174 ? 0.081 -5.594 -16.134 1.00 94.88 174 LEU A CA 1
ATOM 1464 C C . LEU A 1 174 ? -1.009 -5.261 -17.149 1.00 94.88 174 LEU A C 1
ATOM 1466 O O . LEU A 1 174 ? -1.171 -5.958 -18.149 1.00 94.88 174 LEU A O 1
ATOM 1470 N N . LYS A 1 175 ? -1.744 -4.176 -16.910 1.00 95.06 175 LYS A N 1
ATOM 1471 C CA . LYS A 1 175 ? -2.736 -3.665 -17.856 1.00 95.06 175 LYS A CA 1
ATOM 1472 C C . LYS A 1 175 ? -2.163 -2.520 -18.664 1.00 95.06 175 LYS A C 1
ATOM 1474 O O . LYS A 1 175 ? -1.589 -1.575 -18.124 1.00 95.06 175 LYS A O 1
ATOM 1479 N N . MET A 1 176 ? -2.336 -2.591 -19.977 1.00 93.06 176 MET A N 1
ATOM 1480 C CA . MET A 1 176 ? -1.992 -1.489 -20.863 1.00 93.06 176 MET A CA 1
ATOM 1481 C C . MET A 1 176 ? -3.027 -0.370 -20.706 1.00 93.06 176 MET A C 1
ATOM 1483 O O . MET A 1 176 ? -4.219 -0.588 -20.893 1.00 93.06 176 MET A O 1
ATOM 1487 N N . THR A 1 177 ? -2.560 0.833 -20.384 1.00 92.50 177 THR A N 1
ATOM 1488 C CA . THR A 1 177 ? -3.398 2.039 -20.256 1.00 92.50 177 THR A CA 1
ATOM 1489 C C . THR A 1 177 ? -3.419 2.860 -21.540 1.00 92.50 177 THR A C 1
ATOM 1491 O O . THR A 1 177 ? -4.382 3.568 -21.813 1.00 92.50 177 THR A O 1
ATOM 1494 N N . SER A 1 178 ? -2.361 2.774 -22.346 1.00 87.44 178 SER A N 1
ATOM 1495 C CA . SER A 1 178 ? -2.292 3.407 -23.659 1.00 87.44 178 SER A CA 1
ATOM 1496 C C . SER A 1 178 ? -1.320 2.621 -24.542 1.00 87.44 178 SER A C 1
ATOM 1498 O O . SER A 1 178 ? -0.169 2.423 -24.128 1.00 87.44 178 SER A O 1
ATOM 1500 N N . PRO A 1 179 ? -1.751 2.188 -25.744 1.00 74.75 179 PRO A N 1
ATOM 1501 C CA . PRO A 1 179 ? -0.820 1.747 -26.770 1.00 74.75 179 PRO A CA 1
ATOM 1502 C C . PRO A 1 179 ? -0.013 2.988 -27.142 1.00 74.75 179 PRO A C 1
ATOM 1504 O O . PRO A 1 179 ? -0.594 4.024 -27.469 1.00 74.75 179 PRO A O 1
ATOM 1507 N N . GLY A 1 180 ? 1.303 2.955 -26.953 1.00 65.44 180 GLY A N 1
ATOM 1508 C CA . GLY A 1 180 ? 2.136 4.138 -27.143 1.00 65.44 180 GLY A CA 1
ATOM 1509 C C . GLY A 1 180 ? 1.903 4.770 -28.511 1.00 65.44 180 GLY A C 1
ATOM 1510 O O . GLY A 1 180 ? 1.682 4.059 -29.492 1.00 65.44 180 GLY A O 1
ATOM 1511 N N . SER A 1 181 ? 1.966 6.099 -28.609 1.00 61.88 181 SER A N 1
ATOM 1512 C CA . SER A 1 181 ? 2.011 6.712 -29.931 1.00 61.88 181 SER A CA 1
ATOM 1513 C C . SER A 1 181 ? 3.281 6.219 -30.617 1.00 61.88 181 SER A C 1
ATOM 1515 O O . SER A 1 181 ? 4.380 6.354 -30.076 1.00 61.88 181 SER A O 1
ATOM 1517 N N . SER A 1 182 ? 3.151 5.625 -31.808 1.00 53.69 182 SER A N 1
ATOM 1518 C CA . SER A 1 182 ? 4.312 5.495 -32.675 1.00 53.69 182 SER A CA 1
ATOM 1519 C C . SER A 1 182 ? 4.714 6.928 -32.988 1.00 53.69 182 SER A C 1
ATOM 1521 O O . SER A 1 182 ? 4.024 7.616 -33.748 1.00 53.69 182 SER A O 1
ATOM 1523 N N . SER A 1 183 ? 5.770 7.426 -32.361 1.00 47.06 183 SER A N 1
ATOM 1524 C CA . SER A 1 183 ? 6.447 8.608 -32.856 1.00 47.06 183 SER A CA 1
ATOM 1525 C C . SER A 1 183 ? 6.842 8.250 -34.288 1.00 47.06 183 SER A C 1
ATOM 1527 O O . SER A 1 183 ? 7.779 7.491 -34.518 1.00 47.06 183 SER A O 1
ATOM 1529 N N . LYS A 1 184 ? 6.053 8.721 -35.268 1.00 39.44 184 LYS A N 1
ATOM 1530 C CA . LYS A 1 184 ? 6.400 8.702 -36.692 1.00 39.44 184 LYS A CA 1
ATOM 1531 C C . LYS A 1 184 ? 7.545 9.691 -36.873 1.00 39.44 184 LYS A C 1
ATOM 1533 O O . LYS A 1 184 ? 7.405 10.736 -37.496 1.00 39.44 184 LYS A O 1
ATOM 1538 N N . ALA A 1 185 ? 8.669 9.388 -36.245 1.00 38.19 185 ALA A N 1
ATOM 1539 C CA . ALA A 1 185 ? 9.917 10.052 -36.473 1.00 38.19 185 ALA A CA 1
ATOM 1540 C C . ALA A 1 185 ? 10.432 9.522 -37.805 1.00 38.19 185 ALA A C 1
ATOM 1542 O O . ALA A 1 185 ? 11.197 8.561 -37.869 1.00 38.19 185 ALA A O 1
ATOM 1543 N N . LEU A 1 186 ? 9.952 10.135 -38.884 1.00 38.50 186 LEU A N 1
ATOM 1544 C CA . LEU A 1 186 ? 10.710 10.198 -40.120 1.00 38.50 186 LEU A CA 1
ATOM 1545 C C . LEU A 1 186 ? 12.095 10.744 -39.728 1.00 38.50 186 LEU A C 1
ATOM 1547 O O . LEU A 1 186 ? 12.228 11.928 -39.448 1.00 38.50 186 LEU A O 1
ATOM 1551 N N . LEU A 1 187 ? 13.096 9.858 -39.646 1.00 37.25 187 LEU A N 1
ATOM 1552 C CA . LEU A 1 187 ? 14.526 10.173 -39.492 1.00 37.25 187 LEU A CA 1
ATOM 1553 C C . LEU A 1 187 ? 15.062 10.538 -38.085 1.00 37.25 187 LEU A C 1
ATOM 1555 O O . LEU A 1 187 ? 16.045 11.270 -37.999 1.00 37.25 187 LEU A O 1
ATOM 1559 N N . LEU A 1 188 ? 14.533 10.001 -36.974 1.00 39.88 188 LEU A N 1
ATOM 1560 C CA . LEU A 1 188 ? 15.317 10.029 -35.721 1.00 39.88 188 LEU A CA 1
ATOM 1561 C C . LEU A 1 188 ? 16.334 8.883 -35.705 1.00 39.88 188 LEU A C 1
ATOM 1563 O O . LEU A 1 188 ? 15.984 7.711 -35.566 1.00 39.88 188 LEU A O 1
ATOM 1567 N N . GLY A 1 189 ? 17.602 9.267 -35.875 1.00 38.84 189 GLY A N 1
ATOM 1568 C CA . GLY A 1 189 ? 18.774 8.408 -35.783 1.00 38.84 189 GLY A CA 1
ATOM 1569 C C . GLY A 1 189 ? 18.775 7.566 -34.509 1.00 38.84 189 GLY A C 1
ATOM 1570 O O . GLY A 1 189 ? 18.513 8.050 -33.407 1.00 38.84 189 GLY A O 1
ATOM 1571 N N . ARG A 1 190 ? 19.072 6.281 -34.693 1.00 41.47 190 ARG A N 1
ATOM 1572 C CA . ARG A 1 190 ? 19.358 5.326 -33.626 1.00 41.47 190 ARG A CA 1
ATOM 1573 C C . ARG A 1 190 ? 20.562 5.853 -32.843 1.00 41.47 190 ARG A C 1
ATOM 1575 O O . ARG A 1 190 ? 21.681 5.816 -33.340 1.00 41.47 190 ARG A O 1
ATOM 1582 N N . ALA A 1 191 ? 20.332 6.388 -31.649 1.00 38.78 191 ALA A N 1
ATOM 1583 C CA . ALA A 1 191 ? 21.413 6.737 -30.740 1.00 38.78 191 ALA A CA 1
ATOM 1584 C C . ALA A 1 191 ? 22.061 5.440 -30.234 1.00 38.78 191 ALA A C 1
ATOM 1586 O O . ALA A 1 191 ? 21.390 4.593 -29.642 1.00 38.78 191 ALA A O 1
ATOM 1587 N N . TYR A 1 192 ? 23.354 5.275 -30.503 1.00 37.78 192 TYR A N 1
ATOM 1588 C CA . TYR A 1 192 ? 24.150 4.151 -30.025 1.00 37.78 192 TYR A CA 1
ATOM 1589 C C . TYR A 1 192 ? 24.484 4.379 -28.548 1.00 37.78 192 TYR A C 1
ATOM 1591 O O . TYR A 1 192 ? 25.145 5.355 -28.196 1.00 37.78 192 TYR A O 1
ATOM 1599 N N . ALA A 1 193 ? 23.994 3.501 -27.673 1.00 36.34 193 ALA A N 1
ATOM 1600 C CA . ALA A 1 193 ? 24.366 3.515 -26.265 1.00 36.34 193 ALA A CA 1
ATOM 1601 C C . ALA A 1 193 ? 25.763 2.902 -26.097 1.00 36.34 193 ALA A C 1
ATOM 1603 O O . ALA A 1 193 ? 26.048 1.816 -26.602 1.00 36.34 193 ALA A O 1
ATOM 1604 N N . GLN A 1 194 ? 26.625 3.616 -25.377 1.00 35.44 194 GLN A N 1
ATOM 1605 C CA . GLN A 1 194 ? 27.925 3.137 -24.926 1.00 35.44 194 GLN A CA 1
ATOM 1606 C C . GLN A 1 194 ? 27.726 1.925 -24.001 1.00 35.44 194 GLN A C 1
ATOM 1608 O O . GLN A 1 194 ? 26.814 1.923 -23.176 1.00 35.44 194 GLN A O 1
ATOM 1613 N N . THR A 1 195 ? 28.562 0.902 -24.196 1.00 38.06 195 THR A N 1
ATOM 1614 C CA . THR A 1 195 ? 28.722 -0.327 -23.394 1.00 38.06 195 THR A CA 1
ATOM 1615 C C . THR A 1 195 ? 27.996 -0.327 -22.046 1.00 38.06 195 THR A C 1
ATOM 1617 O O . THR A 1 195 ? 28.366 0.409 -21.130 1.00 38.06 195 THR A O 1
ATOM 1620 N N . ALA A 1 196 ? 26.992 -1.200 -21.924 1.00 36.34 196 ALA A N 1
ATOM 1621 C CA . ALA A 1 196 ? 26.290 -1.443 -20.672 1.00 36.34 196 ALA A CA 1
ATOM 1622 C C . ALA A 1 196 ? 27.239 -2.085 -19.637 1.00 36.34 196 ALA A C 1
ATOM 1624 O O . ALA A 1 196 ? 27.953 -3.031 -19.980 1.00 36.34 196 ALA A O 1
ATOM 1625 N N . PRO A 1 197 ? 27.254 -1.620 -18.376 1.00 35.66 197 PRO A N 1
ATOM 1626 C CA . PRO A 1 197 ? 27.944 -2.324 -17.306 1.00 35.66 197 PRO A CA 1
ATOM 1627 C C . PRO A 1 197 ? 27.267 -3.673 -17.037 1.00 35.66 197 PRO A C 1
ATOM 1629 O O . PRO A 1 197 ? 26.039 -3.785 -17.033 1.00 35.66 197 PRO A O 1
ATOM 1632 N N . SER A 1 198 ? 28.086 -4.696 -16.799 1.00 35.97 198 SER A N 1
ATOM 1633 C CA . SER A 1 198 ? 27.660 -6.045 -16.435 1.00 35.97 198 SER A CA 1
ATOM 1634 C C . SER A 1 198 ? 26.735 -6.009 -15.216 1.00 35.97 198 SER A C 1
ATOM 1636 O O . SER A 1 198 ? 27.079 -5.434 -14.181 1.00 35.97 198 SER A O 1
ATOM 1638 N N . ALA A 1 199 ? 25.562 -6.633 -15.330 1.00 33.91 199 ALA A N 1
ATOM 1639 C CA . ALA A 1 199 ? 24.615 -6.748 -14.229 1.00 33.91 199 ALA A CA 1
ATOM 1640 C C . ALA A 1 199 ? 25.229 -7.532 -13.046 1.00 33.91 199 ALA A C 1
ATOM 1642 O O . ALA A 1 199 ? 25.880 -8.557 -13.267 1.00 33.91 199 ALA A O 1
ATOM 1643 N N . PRO A 1 200 ? 25.019 -7.105 -11.787 1.00 33.94 200 PRO A N 1
ATOM 1644 C CA . PRO A 1 200 ? 25.462 -7.870 -10.628 1.00 33.94 200 PRO A CA 1
ATOM 1645 C C . PRO A 1 200 ? 24.617 -9.140 -10.444 1.00 33.94 200 PRO A C 1
ATOM 1647 O O . PRO A 1 200 ? 23.386 -9.089 -10.398 1.00 33.94 200 PRO A O 1
ATOM 1650 N N . SER A 1 201 ? 25.293 -10.281 -10.277 1.00 31.83 201 SER A N 1
ATOM 1651 C CA . SER A 1 201 ? 24.686 -11.558 -9.888 1.00 31.83 201 SER A CA 1
ATOM 1652 C C . SER A 1 201 ? 23.981 -11.447 -8.536 1.00 31.83 201 SER A C 1
ATOM 1654 O O . SER A 1 201 ? 24.586 -11.050 -7.539 1.00 31.83 201 SER A O 1
ATOM 1656 N N . ARG A 1 202 ? 22.707 -11.852 -8.477 1.00 35.75 202 ARG A N 1
ATOM 1657 C CA . ARG A 1 202 ? 21.978 -12.003 -7.211 1.00 35.75 202 ARG A CA 1
ATOM 1658 C C . ARG A 1 202 ? 22.153 -13.401 -6.629 1.00 35.75 202 ARG A C 1
ATOM 1660 O O . ARG A 1 202 ? 21.951 -14.410 -7.299 1.00 35.75 202 ARG A O 1
ATOM 1667 N N . VAL A 1 203 ? 22.466 -13.413 -5.337 1.00 29.98 203 VAL A N 1
ATOM 1668 C CA . VAL A 1 203 ? 22.482 -14.576 -4.448 1.00 29.98 203 VAL A CA 1
ATOM 1669 C C . VAL A 1 203 ? 21.050 -15.068 -4.231 1.00 29.98 203 VAL A C 1
ATOM 1671 O O . VAL A 1 203 ? 20.161 -14.298 -3.871 1.00 29.98 203 VAL A O 1
ATOM 1674 N N . ARG A 1 204 ? 20.831 -16.366 -4.446 1.00 28.62 204 ARG A N 1
ATOM 1675 C CA . ARG A 1 204 ? 19.562 -17.055 -4.195 1.00 28.62 204 ARG A CA 1
ATOM 1676 C C . ARG A 1 204 ? 19.556 -17.530 -2.741 1.00 28.62 204 ARG A C 1
ATOM 1678 O O . ARG A 1 204 ? 20.293 -18.454 -2.406 1.00 28.62 204 ARG A O 1
ATOM 1685 N N . VAL A 1 205 ? 18.752 -16.909 -1.879 1.00 32.66 205 VAL A N 1
ATOM 1686 C CA . VAL A 1 205 ? 18.576 -17.372 -0.492 1.00 32.66 205 VAL A CA 1
ATOM 1687 C C . VAL A 1 205 ? 17.372 -18.308 -0.417 1.00 32.66 205 VAL A C 1
ATOM 1689 O O . VAL A 1 205 ? 16.305 -18.043 -0.965 1.00 32.66 205 VAL A O 1
ATOM 1692 N N . LYS A 1 206 ? 17.600 -19.455 0.221 1.00 27.50 206 LYS A N 1
ATOM 1693 C CA . LYS A 1 206 ? 16.674 -20.575 0.385 1.00 27.50 206 LYS A CA 1
ATOM 1694 C C . LYS A 1 206 ? 15.705 -20.271 1.533 1.00 27.50 206 LYS A C 1
ATOM 1696 O O . LYS A 1 206 ? 16.147 -19.912 2.620 1.00 27.50 206 LYS A O 1
ATOM 1701 N N . ALA A 1 207 ? 14.405 -20.439 1.302 1.00 28.81 207 ALA A N 1
ATOM 1702 C CA . ALA A 1 207 ? 13.391 -20.311 2.347 1.00 28.81 207 ALA A CA 1
ATOM 1703 C C . ALA A 1 207 ? 13.516 -21.460 3.372 1.00 28.81 207 ALA A C 1
ATOM 1705 O O . ALA A 1 207 ? 13.656 -22.615 2.954 1.00 28.81 207 ALA A O 1
ATOM 1706 N N . PRO A 1 208 ? 13.448 -21.191 4.688 1.00 35.38 208 PRO A N 1
ATOM 1707 C CA . PRO A 1 208 ? 13.339 -22.247 5.682 1.00 35.38 208 PRO A CA 1
ATOM 1708 C C . PRO A 1 208 ? 11.904 -22.789 5.726 1.00 35.38 208 PRO A C 1
ATOM 1710 O O . PRO A 1 208 ? 10.930 -22.034 5.683 1.00 35.38 208 PRO A O 1
ATOM 1713 N N . ALA A 1 209 ? 11.790 -24.114 5.807 1.00 35.28 209 ALA A N 1
ATOM 1714 C CA . ALA A 1 209 ? 10.548 -24.814 6.105 1.00 35.28 209 ALA A CA 1
ATOM 1715 C C . ALA A 1 209 ? 10.291 -24.764 7.620 1.00 35.28 209 ALA A C 1
ATOM 1717 O O . ALA A 1 209 ? 11.207 -25.022 8.400 1.00 35.28 209 ALA A O 1
ATOM 1718 N N . ALA A 1 210 ? 9.063 -24.439 8.028 1.00 37.12 210 ALA A N 1
ATOM 1719 C CA . ALA A 1 210 ? 8.652 -24.400 9.430 1.00 37.12 210 ALA A CA 1
ATOM 1720 C C . ALA A 1 210 ? 7.597 -25.479 9.717 1.00 37.12 210 ALA A C 1
ATOM 1722 O O . ALA A 1 210 ? 6.682 -25.688 8.920 1.00 37.12 210 ALA A O 1
ATOM 1723 N N . GLY A 1 211 ? 7.772 -26.163 10.852 1.00 34.41 211 GLY A N 1
ATOM 1724 C CA . GLY A 1 211 ? 6.825 -27.111 11.443 1.00 34.41 211 GLY A CA 1
ATOM 1725 C C . GLY A 1 211 ? 5.760 -26.439 12.333 1.00 34.41 211 GLY A C 1
ATOM 1726 O O . GLY A 1 211 ? 5.685 -25.211 12.380 1.00 34.41 211 GLY A O 1
ATOM 1727 N N . PRO A 1 212 ? 4.931 -27.231 13.043 1.00 44.12 212 PRO A N 1
ATOM 1728 C CA . PRO A 1 212 ? 3.608 -26.832 13.520 1.00 44.12 212 PRO A CA 1
ATOM 1729 C C . PRO A 1 212 ? 3.625 -26.338 14.975 1.00 44.12 212 PRO A C 1
ATOM 1731 O O . PRO A 1 212 ? 3.129 -26.997 15.885 1.00 44.12 212 PRO A O 1
ATOM 1734 N N . ALA A 1 213 ? 4.191 -25.159 15.201 1.00 51.56 213 ALA A N 1
ATOM 1735 C CA . ALA A 1 213 ? 3.841 -24.333 16.354 1.00 51.56 213 ALA A CA 1
ATOM 1736 C C . ALA A 1 213 ? 3.249 -23.037 15.802 1.00 51.56 213 ALA A C 1
ATOM 1738 O O . ALA A 1 213 ? 3.717 -22.569 14.764 1.00 51.56 213 ALA A O 1
ATOM 1739 N N . VAL A 1 214 ? 2.219 -22.476 16.449 1.00 59.88 214 VAL A N 1
ATOM 1740 C CA . VAL A 1 214 ? 1.669 -21.162 16.074 1.00 59.88 214 VAL A CA 1
ATOM 1741 C C . VAL A 1 214 ? 2.836 -20.184 16.017 1.00 59.88 214 VAL A C 1
ATOM 1743 O O . VAL A 1 214 ? 3.424 -19.837 17.041 1.00 59.88 214 VAL A O 1
ATOM 1746 N N . ASP A 1 215 ? 3.231 -19.831 14.798 1.00 75.50 215 ASP A N 1
ATOM 1747 C CA . ASP A 1 215 ? 4.466 -19.108 14.560 1.00 75.50 215 ASP A CA 1
ATOM 1748 C C . ASP A 1 215 ? 4.255 -17.668 15.024 1.00 75.50 215 ASP A C 1
ATOM 1750 O O . ASP A 1 215 ? 3.683 -16.839 14.314 1.00 75.50 215 ASP A O 1
ATOM 1754 N N . MET A 1 216 ? 4.690 -17.371 16.252 1.00 82.50 216 MET A N 1
ATOM 1755 C CA . MET A 1 216 ? 4.663 -16.025 16.826 1.00 82.50 216 MET A CA 1
ATOM 1756 C C . MET A 1 216 ? 5.336 -15.006 15.901 1.00 82.50 216 MET A C 1
ATOM 1758 O O . MET A 1 216 ? 4.994 -13.826 15.959 1.00 82.50 216 MET A O 1
ATOM 1762 N N . ALA A 1 217 ? 6.240 -15.431 15.006 1.00 87.00 217 ALA A N 1
ATOM 1763 C CA . ALA A 1 217 ? 6.805 -14.549 13.997 1.00 87.00 217 ALA A CA 1
ATOM 1764 C C . ALA A 1 217 ? 5.748 -14.051 12.996 1.00 87.00 217 ALA A C 1
ATOM 1766 O O . ALA A 1 217 ? 5.823 -12.892 12.590 1.00 87.00 217 ALA A O 1
ATOM 1767 N N . LEU A 1 218 ? 4.736 -14.855 12.639 1.00 90.31 218 LEU A N 1
ATOM 1768 C CA . LEU A 1 218 ? 3.625 -14.426 11.773 1.00 90.31 218 LEU A CA 1
ATOM 1769 C C . LEU A 1 218 ? 2.790 -13.337 12.442 1.00 90.31 218 LEU A C 1
ATOM 1771 O O . LEU A 1 218 ? 2.521 -12.303 11.831 1.00 90.31 218 LEU A O 1
ATOM 1775 N N . ILE A 1 219 ? 2.412 -13.558 13.704 1.00 91.81 219 ILE A N 1
ATOM 1776 C CA . ILE A 1 219 ? 1.641 -12.593 14.498 1.00 91.81 219 ILE A CA 1
ATOM 1777 C C . ILE A 1 219 ? 2.436 -11.293 14.632 1.00 91.81 219 ILE A C 1
ATOM 1779 O O . ILE A 1 219 ? 1.937 -10.224 14.281 1.00 91.81 219 ILE A O 1
ATOM 1783 N N . ASN A 1 220 ? 3.701 -11.393 15.048 1.00 93.38 220 ASN A N 1
ATOM 1784 C CA . ASN A 1 220 ? 4.579 -10.238 15.201 1.00 93.38 220 ASN A CA 1
ATOM 1785 C C . ASN A 1 220 ? 4.753 -9.475 13.884 1.00 93.38 220 ASN A C 1
ATOM 1787 O O . ASN A 1 220 ? 4.699 -8.253 13.893 1.00 93.38 220 ASN A O 1
ATOM 1791 N N . THR A 1 221 ? 4.897 -10.170 12.751 1.00 94.75 221 THR A N 1
ATOM 1792 C CA . THR A 1 221 ? 5.035 -9.535 11.430 1.00 94.75 221 THR A CA 1
ATOM 1793 C C . THR A 1 221 ? 3.766 -8.796 11.014 1.00 94.75 221 THR A C 1
ATOM 1795 O O . THR A 1 221 ? 3.834 -7.684 10.495 1.00 94.75 221 THR A O 1
ATOM 1798 N N . LEU A 1 222 ? 2.591 -9.388 11.236 1.00 96.31 222 LEU A N 1
ATOM 1799 C CA . LEU A 1 222 ? 1.319 -8.758 10.879 1.00 96.31 222 LEU A CA 1
ATOM 1800 C C . LEU A 1 222 ? 1.029 -7.531 11.751 1.00 96.31 222 LEU A C 1
ATOM 1802 O O . LEU A 1 222 ? 0.544 -6.520 11.236 1.00 96.31 222 LEU A O 1
ATOM 1806 N N . GLN A 1 223 ? 1.383 -7.604 13.036 1.00 96.12 223 GLN A N 1
ATOM 1807 C CA . GLN A 1 223 ? 1.235 -6.522 14.010 1.00 96.12 223 GLN A CA 1
ATOM 1808 C C . GLN A 1 223 ? 2.382 -5.504 13.999 1.00 96.12 223 GLN A C 1
ATOM 1810 O O . GLN A 1 223 ? 2.300 -4.485 14.684 1.00 96.12 223 GLN A O 1
ATOM 1815 N N . ASP A 1 224 ? 3.471 -5.756 13.276 1.00 96.44 224 ASP A N 1
ATOM 1816 C CA . ASP A 1 224 ? 4.549 -4.791 13.101 1.00 96.44 224 ASP A CA 1
ATOM 1817 C C . ASP A 1 224 ? 4.151 -3.763 12.041 1.00 96.44 224 ASP A C 1
ATOM 1819 O O . ASP A 1 224 ? 3.990 -4.068 10.859 1.00 96.44 224 ASP A O 1
ATOM 1823 N N . GLU A 1 225 ? 3.976 -2.516 12.465 1.00 96.06 225 GLU A N 1
ATOM 1824 C CA . GLU A 1 225 ? 3.651 -1.404 11.583 1.00 96.06 225 GLU A CA 1
ATOM 1825 C C . GLU A 1 225 ? 4.783 -1.087 10.604 1.00 96.06 225 GLU A C 1
ATOM 1827 O O . GLU A 1 225 ? 4.528 -0.489 9.567 1.00 96.06 225 GLU A O 1
ATOM 1832 N N . ARG A 1 226 ? 6.021 -1.504 10.886 1.00 95.94 226 ARG A N 1
ATOM 1833 C CA . ARG A 1 226 ? 7.173 -1.298 9.995 1.00 95.94 226 ARG A CA 1
ATOM 1834 C C . ARG A 1 226 ? 7.427 -2.464 9.050 1.00 95.94 226 ARG A C 1
ATOM 1836 O O . ARG A 1 226 ? 8.264 -2.339 8.153 1.00 95.94 226 ARG A O 1
ATOM 1843 N N . ALA A 1 227 ? 6.719 -3.581 9.217 1.00 95.38 227 ALA A N 1
ATOM 1844 C CA . ALA A 1 227 ? 6.883 -4.720 8.331 1.00 95.38 227 ALA A CA 1
ATOM 1845 C C . ALA A 1 227 ? 6.468 -4.340 6.895 1.00 95.38 227 ALA A C 1
ATOM 1847 O O . ALA A 1 227 ? 5.398 -3.754 6.697 1.00 95.38 227 ALA A O 1
ATOM 1848 N N . PRO A 1 228 ? 7.282 -4.680 5.877 1.00 95.25 228 PRO A N 1
ATOM 1849 C CA . PRO A 1 228 ? 6.937 -4.416 4.487 1.00 95.25 228 PRO A CA 1
ATOM 1850 C C . PRO A 1 228 ? 5.610 -5.067 4.092 1.00 95.25 228 PRO A C 1
ATOM 1852 O O . PRO A 1 228 ? 5.307 -6.190 4.508 1.00 95.25 228 PRO A O 1
ATOM 1855 N N . VAL A 1 229 ? 4.861 -4.402 3.210 1.00 95.69 229 VAL A N 1
ATOM 1856 C CA . VAL A 1 229 ? 3.562 -4.885 2.712 1.00 95.69 229 VAL A CA 1
ATOM 1857 C C . VAL A 1 229 ? 3.684 -6.297 2.124 1.00 95.69 229 VAL A C 1
ATOM 1859 O O . VAL A 1 229 ? 2.863 -7.159 2.428 1.00 95.69 229 VAL A O 1
ATOM 1862 N N . GLY A 1 230 ? 4.740 -6.579 1.350 1.00 94.94 230 GLY A N 1
ATOM 1863 C CA . GLY A 1 230 ? 4.992 -7.918 0.802 1.00 94.94 230 GLY A CA 1
ATOM 1864 C C . GLY A 1 230 ? 5.183 -9.001 1.872 1.00 94.94 230 GLY A C 1
ATOM 1865 O O . GLY A 1 230 ? 4.673 -10.112 1.724 1.00 94.94 230 GLY A O 1
ATOM 1866 N N . THR A 1 231 ? 5.843 -8.680 2.987 1.00 95.19 231 THR A N 1
ATOM 1867 C CA . THR A 1 231 ? 6.017 -9.611 4.114 1.00 95.19 231 THR A CA 1
ATOM 1868 C C . THR A 1 231 ? 4.695 -9.850 4.850 1.00 95.19 231 THR A C 1
ATOM 1870 O O . THR A 1 231 ? 4.398 -10.987 5.227 1.00 95.19 231 THR A O 1
ATOM 1873 N N . LYS A 1 232 ? 3.857 -8.815 5.006 1.00 96.56 232 LYS A N 1
ATOM 1874 C CA . LYS A 1 232 ? 2.499 -8.961 5.560 1.00 96.56 232 LYS A CA 1
ATOM 1875 C C . LYS A 1 232 ? 1.630 -9.849 4.673 1.00 96.56 232 LYS A C 1
ATOM 1877 O O . LYS A 1 232 ? 0.978 -10.747 5.191 1.00 96.56 232 LYS A O 1
ATOM 1882 N N . ILE A 1 233 ? 1.672 -9.661 3.351 1.00 95.94 233 ILE A N 1
ATOM 1883 C CA . ILE A 1 233 ? 0.960 -10.514 2.384 1.00 95.94 233 ILE A CA 1
ATOM 1884 C C . ILE A 1 233 ? 1.372 -11.979 2.554 1.00 95.94 233 ILE A C 1
ATOM 1886 O O . ILE A 1 233 ? 0.512 -12.829 2.772 1.00 95.94 233 ILE A O 1
ATOM 1890 N N . ALA A 1 234 ? 2.679 -12.262 2.549 1.00 94.12 234 ALA A N 1
ATOM 1891 C CA . ALA A 1 234 ? 3.188 -13.619 2.742 1.00 94.12 234 ALA A CA 1
ATOM 1892 C C . ALA A 1 234 ? 2.775 -14.215 4.102 1.00 94.12 234 ALA A C 1
ATOM 1894 O O . ALA A 1 234 ? 2.503 -15.412 4.205 1.00 94.12 234 ALA A O 1
ATOM 1895 N N . SER A 1 235 ? 2.695 -13.383 5.144 1.00 95.12 235 SER A N 1
ATOM 1896 C CA . SER A 1 235 ? 2.246 -13.805 6.473 1.00 95.12 235 SER A CA 1
ATOM 1897 C C . SER A 1 235 ? 0.747 -14.109 6.510 1.00 95.12 235 SER A C 1
ATOM 1899 O O . SER A 1 235 ? 0.358 -15.095 7.130 1.00 95.12 235 SER A O 1
ATOM 1901 N N . ILE A 1 236 ? -0.094 -13.332 5.811 1.00 95.62 236 ILE A N 1
ATOM 1902 C CA . ILE A 1 236 ? -1.524 -13.647 5.660 1.00 95.62 236 ILE A CA 1
ATOM 1903 C C . ILE A 1 236 ? -1.720 -14.937 4.862 1.00 95.62 236 ILE A C 1
ATOM 1905 O O . ILE A 1 236 ? -2.568 -15.740 5.238 1.00 95.62 236 ILE A O 1
ATOM 1909 N N . ASP A 1 237 ? -0.944 -15.169 3.802 1.00 94.50 237 ASP A N 1
ATOM 1910 C CA . ASP A 1 237 ? -1.042 -16.408 3.020 1.00 94.50 237 ASP A CA 1
ATOM 1911 C C . ASP A 1 237 ? -0.731 -17.639 3.882 1.00 94.50 237 ASP A C 1
ATOM 1913 O O . ASP A 1 237 ? -1.488 -18.610 3.876 1.00 94.50 237 ASP A O 1
ATOM 1917 N N . ARG A 1 238 ? 0.339 -17.570 4.688 1.00 94.56 238 ARG A N 1
ATOM 1918 C CA . ARG A 1 238 ? 0.689 -18.619 5.660 1.00 94.56 238 ARG A CA 1
ATOM 1919 C C . ARG A 1 238 ? -0.380 -18.792 6.736 1.00 94.56 238 ARG A C 1
ATOM 1921 O O . ARG A 1 238 ? -0.721 -19.917 7.089 1.00 94.56 238 ARG A O 1
ATOM 1928 N N . LEU A 1 239 ? -0.934 -17.693 7.245 1.00 94.50 239 LEU A N 1
ATOM 1929 C CA . LEU A 1 239 ? -2.026 -17.734 8.216 1.00 94.50 239 LEU A CA 1
ATOM 1930 C C . LEU A 1 239 ? -3.277 -18.402 7.617 1.00 94.50 239 LEU A C 1
ATOM 1932 O O . LEU A 1 239 ? -3.900 -19.238 8.262 1.00 94.50 239 LEU A O 1
ATOM 1936 N N . GLY A 1 240 ? -3.613 -18.094 6.362 1.00 94.12 240 GLY A N 1
ATOM 1937 C CA . GLY A 1 240 ? -4.736 -18.691 5.635 1.00 94.12 240 GLY A CA 1
ATOM 1938 C C . GLY A 1 240 ? -4.543 -20.166 5.272 1.00 94.12 240 GLY A C 1
ATOM 1939 O O . GLY A 1 240 ? -5.529 -20.866 5.025 1.00 94.12 240 GLY A O 1
ATOM 1940 N N . SER A 1 241 ? -3.301 -20.657 5.265 1.00 94.12 241 SER A N 1
ATOM 1941 C CA . SER A 1 241 ? -2.985 -22.073 5.048 1.00 94.12 241 SER A CA 1
ATOM 1942 C C . SER A 1 241 ? -3.035 -22.922 6.320 1.00 94.12 241 SER A C 1
ATOM 1944 O O . SER A 1 241 ? -2.906 -24.140 6.223 1.00 94.12 241 SER A O 1
ATOM 1946 N N . LEU A 1 242 ? -3.205 -22.316 7.502 1.00 93.88 242 LEU A N 1
ATOM 1947 C CA . LEU A 1 242 ? -3.310 -23.069 8.752 1.00 93.88 242 LEU A CA 1
ATOM 1948 C C . LEU A 1 242 ? -4.608 -23.901 8.801 1.00 93.88 242 LEU A C 1
ATOM 1950 O O . LEU A 1 242 ? -5.617 -23.510 8.195 1.00 93.88 242 LEU A O 1
ATOM 1954 N N . PRO A 1 243 ? -4.615 -25.019 9.553 1.00 94.19 243 PRO A N 1
ATOM 1955 C CA . PRO A 1 243 ? -5.845 -25.699 9.950 1.00 94.19 243 PRO A CA 1
ATOM 1956 C C . PRO A 1 243 ? -6.802 -24.751 10.685 1.00 94.19 243 PRO A C 1
ATOM 1958 O O . PRO A 1 243 ? -6.362 -23.841 11.386 1.00 94.19 243 PRO A O 1
ATOM 1961 N N . ASP A 1 244 ? -8.115 -24.970 10.573 1.00 93.31 244 ASP A N 1
ATOM 1962 C CA . ASP A 1 244 ? -9.119 -24.036 11.115 1.00 93.31 244 ASP A CA 1
ATOM 1963 C C . ASP A 1 244 ? -9.018 -23.842 12.635 1.00 93.31 244 ASP A C 1
ATOM 1965 O O . ASP A 1 244 ? -9.245 -22.739 13.132 1.00 93.31 244 ASP A O 1
ATOM 1969 N N . GLN A 1 245 ? -8.630 -24.883 13.379 1.00 92.94 245 GLN A N 1
ATOM 1970 C CA . GLN A 1 245 ? -8.419 -24.787 14.825 1.00 92.94 245 GLN A CA 1
ATOM 1971 C C . GLN A 1 245 ? -7.219 -23.896 15.175 1.00 92.94 245 GLN A C 1
ATOM 1973 O O . GLN A 1 245 ? -7.326 -23.047 16.062 1.00 92.94 245 GLN A O 1
ATOM 1978 N N . ASP A 1 246 ? -6.108 -24.040 14.452 1.00 92.94 246 ASP A N 1
ATOM 1979 C CA . ASP A 1 246 ? -4.898 -23.239 14.659 1.00 92.94 246 ASP A CA 1
ATOM 1980 C C . ASP A 1 246 ? -5.118 -21.792 14.214 1.00 92.94 246 ASP A C 1
ATOM 1982 O O . ASP A 1 246 ? -4.725 -20.852 14.907 1.00 92.94 246 ASP A O 1
ATOM 1986 N N . LEU A 1 247 ? -5.818 -21.601 13.090 1.00 93.94 247 LEU A N 1
ATOM 1987 C CA . LEU A 1 247 ? -6.244 -20.289 12.617 1.00 93.94 247 LEU A CA 1
ATOM 1988 C C . LEU A 1 247 ? -7.115 -19.593 13.666 1.00 93.94 247 LEU A C 1
ATOM 1990 O O . LEU A 1 247 ? -6.855 -18.440 14.008 1.00 93.94 247 LEU A O 1
ATOM 1994 N N . LYS A 1 248 ? -8.122 -20.293 14.201 1.00 94.06 248 LYS A N 1
ATOM 1995 C CA . LYS A 1 248 ? -8.985 -19.780 15.267 1.00 94.06 248 LYS A CA 1
ATOM 1996 C C . LYS A 1 248 ? -8.166 -19.388 16.495 1.00 94.06 248 LYS A C 1
ATOM 1998 O O . LYS A 1 248 ? -8.271 -18.251 16.944 1.00 94.06 248 LYS A O 1
ATOM 2003 N N . SER A 1 249 ? -7.311 -20.284 16.989 1.00 92.06 249 SER A N 1
ATOM 2004 C CA . SER A 1 249 ? -6.455 -20.008 18.149 1.00 92.06 249 SER A CA 1
ATOM 2005 C C . SER A 1 249 ? -5.545 -18.796 17.925 1.00 92.06 249 SER A C 1
ATOM 2007 O O . SER A 1 249 ? -5.321 -18.014 18.845 1.00 92.06 249 SER A O 1
ATOM 2009 N N . CYS A 1 250 ? -5.027 -18.624 16.708 1.00 93.12 250 CYS A N 1
ATOM 2010 C CA . CYS A 1 250 ? -4.188 -17.490 16.341 1.00 93.12 250 CYS A CA 1
ATOM 2011 C C . CYS A 1 250 ? -4.988 -16.177 16.307 1.00 93.12 250 CYS A C 1
ATOM 2013 O O . CYS A 1 250 ? -4.579 -15.190 16.917 1.00 93.12 250 CYS A O 1
ATOM 2015 N N . LEU A 1 251 ? -6.155 -16.156 15.654 1.00 94.19 251 LEU A N 1
ATOM 2016 C CA . LEU A 1 251 ? -6.993 -14.957 15.529 1.00 94.19 251 LEU A CA 1
ATOM 2017 C C . LEU A 1 251 ? -7.617 -14.512 16.860 1.00 94.19 251 LEU A C 1
ATOM 2019 O O . LEU A 1 251 ? -7.780 -13.312 17.084 1.00 94.19 251 LEU A O 1
ATOM 2023 N N . GLU A 1 252 ? -7.941 -15.456 17.744 1.00 93.31 252 GLU A N 1
ATOM 2024 C CA . GLU A 1 252 ? -8.486 -15.191 19.084 1.00 93.31 252 GLU A CA 1
ATOM 2025 C C . GLU A 1 252 ? -7.411 -14.814 20.113 1.00 93.31 252 GLU A C 1
ATOM 2027 O O . GLU A 1 252 ? -7.743 -14.415 21.232 1.00 93.31 252 GLU A O 1
ATOM 2032 N N . SER A 1 253 ? -6.127 -14.908 19.750 1.00 91.50 253 SER A N 1
ATOM 2033 C CA . SER A 1 253 ? -5.029 -14.557 20.645 1.00 91.50 253 SER A CA 1
ATOM 2034 C C . SER A 1 253 ? -4.977 -13.053 20.938 1.00 91.50 253 SER A C 1
ATOM 2036 O O . SER A 1 253 ? -5.232 -12.197 20.082 1.00 91.50 253 SER A O 1
ATOM 2038 N N . VAL A 1 254 ? -4.627 -12.732 22.184 1.00 90.12 254 VAL A N 1
ATOM 2039 C CA . VAL A 1 254 ? -4.377 -11.365 22.647 1.00 90.12 254 VAL A CA 1
ATOM 2040 C C . VAL A 1 254 ? -2.881 -11.219 22.877 1.00 90.12 254 VAL A C 1
ATOM 2042 O O . VAL A 1 254 ? -2.309 -11.919 23.712 1.00 90.12 254 VAL A O 1
ATOM 2045 N N . THR A 1 255 ? -2.244 -10.333 22.116 1.00 89.75 255 THR A N 1
ATOM 2046 C CA . THR A 1 255 ? -0.814 -10.045 22.258 1.00 89.75 255 THR A CA 1
ATOM 2047 C C . THR A 1 255 ? -0.594 -8.834 23.161 1.00 89.75 255 THR A C 1
ATOM 2049 O O . THR A 1 255 ? -1.541 -8.202 23.625 1.00 89.75 255 THR A O 1
ATOM 2052 N N . GLN A 1 256 ? 0.671 -8.475 23.390 1.00 86.88 256 GLN A N 1
ATOM 2053 C CA . GLN A 1 256 ? 1.024 -7.241 24.097 1.00 86.88 256 GLN A CA 1
ATOM 2054 C C . GLN A 1 256 ? 0.628 -5.969 23.329 1.00 86.88 256 GLN A C 1
ATOM 2056 O O . GLN A 1 256 ? 0.509 -4.915 23.945 1.00 86.88 256 GLN A O 1
ATOM 2061 N N . LYS A 1 257 ? 0.447 -6.053 22.001 1.00 89.12 257 LYS A N 1
ATOM 2062 C CA . LYS A 1 257 ? 0.051 -4.910 21.168 1.00 89.12 257 LYS A CA 1
ATOM 2063 C C . LYS A 1 257 ? -1.466 -4.778 21.104 1.00 89.12 257 LYS A C 1
ATOM 2065 O O . LYS A 1 257 ? -2.024 -3.772 21.525 1.00 89.12 257 LYS A O 1
ATOM 2070 N N . GLU A 1 258 ? -2.129 -5.784 20.543 1.00 91.81 258 GLU A N 1
ATOM 2071 C CA . GLU A 1 258 ? -3.578 -5.792 20.350 1.00 91.81 258 GLU A CA 1
ATOM 2072 C C . GLU A 1 258 ? -4.089 -7.216 20.060 1.00 91.81 258 GLU A C 1
ATOM 2074 O O . GLU A 1 258 ? -3.300 -8.112 19.741 1.00 91.81 258 GLU A O 1
ATOM 2079 N N . PRO A 1 259 ? -5.410 -7.459 20.137 1.00 93.38 259 PRO A N 1
ATOM 2080 C CA . PRO A 1 259 ? -5.993 -8.726 19.707 1.00 93.38 259 PRO A CA 1
ATOM 2081 C C . PRO A 1 259 ? -5.728 -8.977 18.222 1.00 93.38 259 PRO A C 1
ATOM 2083 O O . PRO A 1 259 ? -5.938 -8.090 17.394 1.00 93.38 259 PRO A O 1
ATOM 2086 N N . MET A 1 260 ? -5.326 -10.193 17.857 1.00 94.88 260 MET A N 1
ATOM 2087 C CA . MET A 1 260 ? -4.935 -10.503 16.478 1.00 94.88 260 MET A CA 1
ATOM 2088 C C . MET A 1 260 ? -6.082 -10.288 15.476 1.00 94.88 260 MET A C 1
ATOM 2090 O O . MET A 1 260 ? -5.879 -9.768 14.375 1.00 94.88 260 MET A O 1
ATOM 2094 N N . ILE A 1 261 ? -7.320 -10.602 15.871 1.00 95.50 261 ILE A N 1
ATOM 2095 C CA . ILE A 1 261 ? -8.506 -10.318 15.055 1.00 95.50 261 ILE A CA 1
ATOM 2096 C C . ILE A 1 261 ? -8.659 -8.825 14.731 1.00 95.50 261 ILE A C 1
ATOM 2098 O O . ILE A 1 261 ? -9.099 -8.486 13.633 1.00 95.50 261 ILE A O 1
ATOM 2102 N N . LEU A 1 262 ? -8.262 -7.924 15.638 1.00 95.56 262 LEU A N 1
ATOM 2103 C CA . LEU A 1 262 ? -8.314 -6.484 15.394 1.00 95.56 262 LEU A CA 1
ATOM 2104 C C . LEU A 1 262 ? -7.319 -6.080 14.299 1.00 95.56 262 LEU A C 1
ATOM 2106 O O . LEU A 1 262 ? -7.679 -5.333 13.388 1.00 95.56 262 LEU A O 1
ATOM 2110 N N . THR A 1 263 ? -6.105 -6.634 14.342 1.00 96.81 263 THR A N 1
ATOM 2111 C CA . THR A 1 263 ? -5.087 -6.430 13.306 1.00 96.81 263 THR A CA 1
ATOM 2112 C C . THR A 1 263 ? -5.607 -6.851 11.936 1.00 96.81 263 THR A C 1
ATOM 2114 O O . THR A 1 263 ? -5.555 -6.067 10.990 1.00 96.81 263 THR A O 1
ATOM 2117 N N . ILE A 1 264 ? -6.175 -8.057 11.817 1.00 97.44 264 ILE A N 1
ATOM 2118 C CA . ILE A 1 264 ? -6.703 -8.533 10.532 1.00 97.44 264 ILE A CA 1
ATOM 2119 C C . ILE A 1 264 ? -7.872 -7.666 10.054 1.00 97.44 264 ILE A C 1
ATOM 2121 O O . ILE A 1 264 ? -7.931 -7.337 8.869 1.00 97.44 264 ILE A O 1
ATOM 2125 N N . LEU A 1 265 ? -8.776 -7.256 10.952 1.00 96.19 265 LEU A N 1
ATOM 2126 C CA . LEU A 1 265 ? -9.883 -6.358 10.613 1.00 96.19 265 LEU A CA 1
ATOM 2127 C C . LEU A 1 265 ? -9.383 -5.032 10.033 1.00 96.19 265 LEU A C 1
ATOM 2129 O O . LEU A 1 265 ? -9.910 -4.580 9.017 1.00 96.19 265 LEU A O 1
ATOM 2133 N N . ASP A 1 266 ? -8.336 -4.447 10.609 1.00 96.31 266 ASP A N 1
ATOM 2134 C CA . ASP A 1 266 ? -7.710 -3.245 10.057 1.00 96.31 266 ASP A CA 1
ATOM 2135 C C . ASP A 1 266 ? -7.053 -3.495 8.700 1.00 96.31 266 ASP A C 1
ATOM 2137 O O . ASP A 1 266 ? -7.209 -2.683 7.786 1.00 96.31 266 ASP A O 1
ATOM 2141 N N . LEU A 1 267 ? -6.394 -4.642 8.523 1.00 97.50 267 LEU A N 1
ATOM 2142 C CA . LEU A 1 267 ? -5.804 -5.016 7.240 1.00 97.50 267 LEU A CA 1
ATOM 2143 C C . LEU A 1 267 ? -6.858 -5.220 6.146 1.00 97.50 267 LEU A C 1
ATOM 2145 O O . LEU A 1 267 ? -6.562 -4.952 4.985 1.00 97.50 267 LEU A O 1
ATOM 2149 N N . THR A 1 268 ? -8.114 -5.561 6.473 1.00 97.25 268 THR A N 1
ATOM 2150 C CA . THR A 1 268 ? -9.200 -5.604 5.467 1.00 97.25 268 THR A CA 1
ATOM 2151 C C . THR A 1 268 ? -9.469 -4.251 4.796 1.00 97.25 268 THR A C 1
ATOM 2153 O O . THR A 1 268 ? -10.076 -4.212 3.719 1.00 97.25 268 THR A O 1
ATOM 2156 N N . ARG A 1 269 ? -8.994 -3.152 5.395 1.00 96.50 269 ARG A N 1
ATOM 2157 C CA . ARG A 1 269 ? -9.077 -1.774 4.889 1.00 96.50 269 ARG A CA 1
ATOM 2158 C C . ARG A 1 269 ? -7.744 -1.227 4.387 1.00 96.50 269 ARG A C 1
ATOM 2160 O O . ARG A 1 269 ? -7.673 -0.053 4.036 1.00 96.50 269 ARG A O 1
ATOM 2167 N N . HIS A 1 270 ? -6.696 -2.044 4.366 1.00 97.56 270 HIS A N 1
ATOM 2168 C CA . HIS A 1 270 ? -5.390 -1.617 3.891 1.00 97.56 270 HIS A CA 1
ATOM 2169 C C . HIS A 1 270 ? -5.482 -1.073 2.449 1.00 97.56 270 HIS A C 1
ATOM 2171 O O . HIS A 1 270 ? -6.245 -1.575 1.621 1.00 97.56 270 HIS A O 1
ATOM 2177 N N . THR A 1 271 ? -4.726 -0.019 2.141 1.00 96.12 271 THR A N 1
ATOM 2178 C CA . THR A 1 271 ? -4.743 0.618 0.803 1.00 96.12 271 THR A CA 1
ATOM 2179 C C . THR A 1 271 ? -4.242 -0.301 -0.317 1.00 96.12 271 THR A C 1
ATOM 2181 O O . THR A 1 271 ? -4.813 -0.288 -1.410 1.00 96.12 271 THR A O 1
ATOM 2184 N N . ASP A 1 272 ? -3.233 -1.135 -0.038 1.00 96.38 272 ASP A N 1
ATOM 2185 C CA . ASP A 1 272 ? -2.835 -2.243 -0.915 1.00 96.38 272 ASP A CA 1
ATOM 2186 C C . ASP A 1 272 ? -3.987 -3.246 -1.085 1.00 96.38 272 ASP A C 1
ATOM 2188 O O . ASP A 1 272 ? -4.487 -3.835 -0.120 1.00 96.38 272 ASP A O 1
ATOM 2192 N N . LYS A 1 273 ? -4.408 -3.422 -2.339 1.00 96.38 273 LYS A N 1
ATOM 2193 C CA . LYS A 1 273 ? -5.602 -4.192 -2.698 1.00 96.38 273 LYS A CA 1
ATOM 2194 C C . LYS A 1 273 ? -5.441 -5.686 -2.467 1.00 96.38 273 LYS A C 1
ATOM 2196 O O . LYS A 1 273 ? -6.419 -6.326 -2.091 1.00 96.38 273 LYS A O 1
ATOM 2201 N N . GLU A 1 274 ? -4.242 -6.226 -2.657 1.00 96.25 274 GLU A N 1
ATOM 2202 C CA . GLU A 1 274 ? -3.982 -7.645 -2.437 1.00 96.25 274 GLU A CA 1
ATOM 2203 C C . GLU A 1 274 ? -4.040 -7.973 -0.947 1.00 96.25 274 GLU A C 1
ATOM 2205 O O . GLU A 1 274 ? -4.761 -8.889 -0.544 1.00 96.25 274 GLU A O 1
ATOM 2210 N N . LEU A 1 275 ? -3.346 -7.187 -0.118 1.00 97.31 275 LEU A N 1
ATOM 2211 C CA . LEU A 1 275 ? -3.345 -7.375 1.330 1.00 97.31 275 LEU A CA 1
ATOM 2212 C C . LEU A 1 275 ? -4.760 -7.250 1.911 1.00 97.31 275 LEU A C 1
ATOM 2214 O O . LEU A 1 275 ? -5.196 -8.117 2.672 1.00 97.31 275 LEU A O 1
ATOM 2218 N N . SER A 1 276 ? -5.509 -6.224 1.491 1.00 97.81 276 SER A N 1
ATOM 2219 C CA . SER A 1 276 ? -6.912 -6.034 1.880 1.00 97.81 276 SER A CA 1
ATOM 2220 C C . SER A 1 276 ? -7.805 -7.198 1.454 1.00 97.81 276 SER A C 1
ATOM 2222 O O . SER A 1 276 ? -8.594 -7.697 2.261 1.00 97.81 276 SER A O 1
ATOM 2224 N N . TYR A 1 277 ? -7.664 -7.671 0.213 1.00 97.75 277 TYR A N 1
ATOM 2225 C CA . TYR A 1 277 ? -8.429 -8.802 -0.307 1.00 97.75 277 TYR A CA 1
ATOM 2226 C C . TYR A 1 277 ? -8.152 -10.095 0.468 1.00 97.75 277 TYR A C 1
ATOM 2228 O O . TYR A 1 277 ? -9.091 -10.799 0.857 1.00 97.75 277 TYR A O 1
ATOM 2236 N N . LYS A 1 278 ? -6.877 -10.398 0.732 1.00 97.31 278 LYS A N 1
ATOM 2237 C CA . LYS A 1 278 ? -6.460 -11.594 1.472 1.00 97.31 278 LYS A CA 1
ATOM 2238 C C . LYS A 1 278 ? -6.930 -11.547 2.926 1.00 97.31 278 LYS A C 1
ATOM 2240 O O . LYS A 1 278 ? -7.539 -12.507 3.397 1.00 97.31 278 LYS A O 1
ATOM 2245 N N . ALA A 1 279 ? -6.766 -10.410 3.607 1.00 97.81 279 ALA A N 1
ATOM 2246 C CA . ALA A 1 279 ? -7.280 -10.212 4.964 1.00 97.81 279 ALA A CA 1
ATOM 2247 C C . ALA A 1 279 ? -8.809 -10.369 5.029 1.00 97.81 279 ALA A C 1
ATOM 2249 O O . ALA A 1 279 ? -9.338 -11.043 5.914 1.00 97.81 279 ALA A O 1
ATOM 2250 N N . ARG A 1 280 ? -9.535 -9.790 4.063 1.00 96.81 280 ARG A N 1
ATOM 2251 C CA . ARG A 1 280 ? -10.997 -9.907 3.985 1.00 96.81 280 ARG A CA 1
ATOM 2252 C C . ARG A 1 280 ? -11.432 -11.352 3.776 1.00 96.81 280 ARG A C 1
ATOM 2254 O O . ARG A 1 280 ? -12.324 -11.825 4.473 1.00 96.81 280 ARG A O 1
ATOM 2261 N N . THR A 1 281 ? -10.769 -12.054 2.862 1.00 96.12 281 THR A N 1
ATOM 2262 C CA . THR A 1 281 ? -11.004 -13.476 2.593 1.00 96.12 281 THR A CA 1
ATOM 2263 C C . THR A 1 281 ? -10.819 -14.313 3.858 1.00 96.12 281 THR A C 1
ATOM 2265 O O . THR A 1 281 ? -11.665 -15.154 4.154 1.00 96.12 281 THR A O 1
ATOM 2268 N N . LEU A 1 282 ? -9.776 -14.037 4.646 1.00 96.12 282 LEU A N 1
ATOM 2269 C CA . LEU A 1 282 ? -9.519 -14.732 5.907 1.00 96.12 282 LEU A CA 1
ATOM 2270 C C . LEU A 1 282 ? -10.666 -14.545 6.919 1.00 96.12 282 LEU A C 1
ATOM 2272 O O . LEU A 1 282 ? -11.186 -15.518 7.462 1.00 96.12 282 LEU A O 1
ATOM 2276 N N . VAL A 1 283 ? -11.108 -13.304 7.142 1.00 94.19 283 VAL A N 1
ATOM 2277 C CA . VAL A 1 283 ? -12.165 -13.004 8.128 1.00 94.19 283 VAL A CA 1
ATOM 2278 C C . VAL A 1 283 ? -13.529 -13.514 7.675 1.00 94.19 283 VAL A C 1
ATOM 2280 O O . VAL A 1 283 ? -14.253 -14.117 8.466 1.00 94.19 283 VAL A O 1
ATOM 2283 N N . GLU A 1 284 ? -13.896 -13.253 6.421 1.00 91.19 284 GLU A N 1
ATOM 2284 C CA . GLU A 1 284 ? -15.259 -13.466 5.922 1.00 91.19 284 GLU A CA 1
ATOM 2285 C C . GLU A 1 284 ? -15.511 -14.894 5.455 1.00 91.19 284 GLU A C 1
ATOM 2287 O O . GLU A 1 284 ? -16.635 -15.370 5.590 1.00 91.19 284 GLU A O 1
ATOM 2292 N N . LYS A 1 285 ? -14.494 -15.580 4.917 1.00 92.06 285 LYS A N 1
ATOM 2293 C CA . LYS A 1 285 ? -14.665 -16.927 4.355 1.00 92.06 285 LYS A CA 1
ATOM 2294 C C . LYS A 1 285 ? -14.118 -18.048 5.238 1.00 92.06 285 LYS A C 1
ATOM 2296 O O . LYS A 1 285 ? -14.568 -19.174 5.068 1.00 92.06 285 LYS A O 1
ATOM 2301 N N . ARG A 1 286 ? -13.159 -17.782 6.139 1.00 94.06 286 ARG A N 1
ATOM 2302 C CA . ARG A 1 286 ? -12.505 -18.834 6.950 1.00 94.06 286 ARG A CA 1
ATOM 2303 C C . ARG A 1 286 ? -12.820 -18.791 8.448 1.00 94.06 286 ARG A C 1
ATOM 2305 O O . ARG A 1 286 ? -12.935 -19.855 9.037 1.00 94.06 286 ARG A O 1
ATOM 2312 N N . TYR A 1 287 ? -12.958 -17.616 9.072 1.00 93.06 287 TYR A N 1
ATOM 2313 C CA . TYR A 1 287 ? -13.054 -17.524 10.542 1.00 93.06 287 TYR A CA 1
ATOM 2314 C C . TYR A 1 287 ? -14.443 -17.157 11.098 1.00 93.06 287 TYR A C 1
ATOM 2316 O O . TYR A 1 287 ? -14.919 -17.829 12.004 1.00 93.06 287 TYR A O 1
ATOM 2324 N N . ASN A 1 288 ? -15.106 -16.123 10.562 1.00 92.12 288 ASN A N 1
ATOM 2325 C CA . ASN A 1 288 ? -16.306 -15.491 11.138 1.00 92.12 288 ASN A CA 1
ATOM 2326 C C . ASN A 1 288 ? -16.135 -15.015 12.610 1.00 92.12 288 ASN A C 1
ATOM 2328 O O . ASN A 1 288 ? -16.279 -15.800 13.544 1.00 92.12 288 ASN A O 1
ATOM 2332 N N . PRO A 1 289 ? -15.943 -13.705 12.868 1.00 94.12 289 PRO A N 1
ATOM 2333 C CA . PRO A 1 289 ? -15.708 -13.191 14.221 1.00 94.12 289 PRO A CA 1
ATOM 2334 C C . PRO A 1 289 ? -16.958 -13.141 15.120 1.00 94.12 289 PRO A C 1
ATOM 2336 O O . PRO A 1 289 ? -16.838 -12.817 16.302 1.00 94.12 289 PRO A O 1
ATOM 2339 N N . GLN A 1 290 ? -18.158 -13.433 14.601 1.00 94.69 290 GLN A N 1
ATOM 2340 C CA . GLN A 1 290 ? -19.409 -13.271 15.349 1.00 94.69 290 GLN A CA 1
ATOM 2341 C C . GLN A 1 290 ? -19.493 -14.096 16.641 1.00 94.69 290 GLN A C 1
ATOM 2343 O O . GLN A 1 290 ? -19.863 -13.506 17.662 1.00 94.69 290 GLN A O 1
ATOM 2348 N N . PRO A 1 291 ? -19.167 -15.406 16.659 1.00 94.75 291 PRO A N 1
ATOM 2349 C CA . PRO A 1 291 ? -19.260 -16.201 17.882 1.00 94.75 291 PRO A CA 1
ATOM 2350 C C . PRO A 1 291 ? -18.309 -15.687 18.967 1.00 94.75 291 PRO A C 1
ATOM 2352 O O . PRO A 1 291 ? -18.730 -15.506 20.107 1.00 94.75 291 PRO A O 1
ATOM 2355 N N . PHE A 1 292 ? -17.069 -15.357 18.591 1.00 95.12 292 PHE A N 1
ATOM 2356 C CA . PHE A 1 292 ? -16.062 -14.797 19.493 1.00 95.12 292 PHE A CA 1
ATOM 2357 C C . PHE A 1 292 ? -16.518 -13.468 20.111 1.00 95.12 292 PHE A C 1
ATOM 2359 O O . PHE A 1 292 ? -16.527 -13.318 21.332 1.00 95.12 292 PHE A O 1
ATOM 2366 N N . LEU A 1 293 ? -16.957 -12.512 19.283 1.00 96.25 293 LEU A N 1
ATOM 2367 C CA . LEU A 1 293 ? -17.418 -11.208 19.770 1.00 96.25 293 LEU A CA 1
ATOM 2368 C C . LEU A 1 293 ? -18.665 -11.339 20.647 1.00 96.25 293 LEU A C 1
ATOM 2370 O O . LEU A 1 293 ? -18.735 -10.715 21.702 1.00 96.25 293 LEU A O 1
ATOM 2374 N N . SER A 1 294 ? -19.617 -12.188 20.257 1.00 95.38 294 SER A N 1
ATOM 2375 C CA . SER A 1 294 ? -20.834 -12.431 21.041 1.00 95.38 294 SER A CA 1
ATOM 2376 C C . SER A 1 294 ? -20.504 -13.026 22.410 1.00 95.38 294 SER A C 1
ATOM 2378 O O . SER A 1 294 ? -21.017 -12.554 23.422 1.00 95.38 294 SER A O 1
ATOM 2380 N N . GLN A 1 295 ? -19.607 -14.015 22.456 1.00 95.69 295 GLN A N 1
ATOM 2381 C CA . GLN A 1 295 ? -19.150 -14.630 23.701 1.00 95.69 295 GLN A CA 1
ATOM 2382 C C . GLN A 1 295 ? -18.469 -13.605 24.617 1.00 95.69 295 GLN A C 1
ATOM 2384 O O . GLN A 1 295 ? -18.772 -13.547 25.806 1.00 95.69 295 GLN A O 1
ATOM 2389 N N . LYS A 1 296 ? -17.580 -12.766 24.072 1.00 96.81 296 LYS A N 1
ATOM 2390 C CA . LYS A 1 296 ? -16.860 -11.744 24.845 1.00 96.81 296 LYS A CA 1
ATOM 2391 C C . LYS A 1 296 ? -17.776 -10.627 25.351 1.00 96.81 296 LYS A C 1
ATOM 2393 O O . LYS A 1 296 ? -17.633 -10.201 26.493 1.00 96.81 296 LYS A O 1
ATOM 2398 N N . LEU A 1 297 ? -18.766 -10.209 24.561 1.00 97.19 297 LEU A N 1
ATOM 2399 C CA . LEU A 1 297 ? -19.782 -9.239 24.990 1.00 97.19 297 LEU A CA 1
ATOM 2400 C C . LEU A 1 297 ? -20.689 -9.783 26.096 1.00 97.19 297 LEU A C 1
ATOM 2402 O O . LEU A 1 297 ? -21.111 -9.024 26.959 1.00 97.19 297 LEU A O 1
ATOM 2406 N N . LEU A 1 298 ? -21.008 -11.076 26.084 1.00 96.50 298 LEU A N 1
ATOM 2407 C CA . LEU A 1 298 ? -21.860 -11.702 27.100 1.00 96.50 298 LEU A CA 1
ATOM 2408 C C . LEU A 1 298 ? -21.075 -12.201 28.326 1.00 96.50 298 LEU A C 1
ATOM 2410 O O . LEU A 1 298 ? -21.681 -12.688 29.278 1.00 96.50 298 LEU A O 1
ATOM 2414 N N . SER A 1 299 ? -19.746 -12.065 28.317 1.00 96.62 299 SER A N 1
ATOM 2415 C CA . SER A 1 299 ? -18.875 -12.436 29.433 1.00 96.62 299 SER A CA 1
ATOM 2416 C C . SER A 1 299 ? -19.159 -11.581 30.671 1.00 96.62 299 SER A C 1
ATOM 2418 O O . SER A 1 299 ? -19.446 -10.384 30.582 1.00 96.62 299 SER A O 1
ATOM 2420 N N . SER A 1 300 ? -19.029 -12.185 31.853 1.00 95.44 300 SER A N 1
ATOM 2421 C CA . SER A 1 300 ? -19.052 -11.461 33.129 1.00 95.44 300 SER A CA 1
ATOM 2422 C C . SER A 1 300 ? -17.783 -10.628 33.350 1.00 95.44 300 SER A C 1
ATOM 2424 O O . SER A 1 300 ? -17.795 -9.685 34.142 1.00 95.44 300 SER A O 1
ATOM 2426 N N . SER A 1 301 ? -16.698 -10.930 32.630 1.00 97.12 301 SER A N 1
ATOM 2427 C CA . SER A 1 301 ? -15.437 -10.194 32.706 1.00 97.12 301 SER A CA 1
ATOM 2428 C C . SER A 1 301 ? -15.557 -8.817 32.052 1.00 97.12 301 SER A C 1
ATOM 2430 O O . SER A 1 301 ? -15.915 -8.686 30.881 1.00 97.12 301 SER A O 1
ATOM 2432 N N . THR A 1 302 ? -15.227 -7.758 32.794 1.00 95.62 302 THR A N 1
ATOM 2433 C CA . THR A 1 302 ? -15.149 -6.393 32.242 1.00 95.62 302 THR A CA 1
ATOM 2434 C C . THR A 1 302 ? -14.080 -6.290 31.156 1.00 95.62 302 THR A C 1
ATOM 2436 O O . THR A 1 302 ? -14.352 -5.720 30.108 1.00 95.62 302 THR A O 1
ATOM 2439 N N . ALA A 1 303 ? -12.926 -6.941 31.337 1.00 94.62 303 ALA A N 1
ATOM 2440 C CA . ALA A 1 303 ? -11.852 -6.933 30.345 1.00 94.62 303 ALA A CA 1
ATOM 2441 C C . ALA A 1 303 ? -12.279 -7.566 29.006 1.00 94.62 303 ALA A C 1
ATOM 2443 O O . ALA A 1 303 ? -11.961 -7.037 27.943 1.00 94.62 303 ALA A O 1
ATOM 2444 N N . ASP A 1 304 ? -13.049 -8.660 29.041 1.00 95.44 304 ASP A N 1
ATOM 2445 C CA . ASP A 1 304 ? -13.586 -9.287 27.824 1.00 95.44 304 ASP A CA 1
ATOM 2446 C C . ASP A 1 304 ? -14.578 -8.370 27.098 1.00 95.44 304 ASP A C 1
ATOM 2448 O O . ASP A 1 304 ? -14.546 -8.251 25.869 1.00 95.44 304 ASP A O 1
ATOM 2452 N N . ARG A 1 305 ? -15.450 -7.701 27.861 1.00 96.31 305 ARG A N 1
ATOM 2453 C CA . ARG A 1 305 ? -16.436 -6.760 27.319 1.00 96.31 305 ARG A CA 1
ATOM 2454 C C . ARG A 1 305 ? -15.763 -5.536 26.703 1.00 96.31 305 ARG A C 1
ATOM 2456 O O . ARG A 1 305 ? -16.156 -5.125 25.610 1.00 96.31 305 ARG A O 1
ATOM 2463 N N . ASP A 1 306 ? -14.736 -4.995 27.351 1.00 95.12 306 ASP A N 1
ATOM 2464 C CA . ASP A 1 306 ? -13.957 -3.854 26.859 1.00 95.12 306 ASP A CA 1
ATOM 2465 C C . ASP A 1 306 ? -13.169 -4.213 25.595 1.00 95.12 306 ASP A C 1
ATOM 2467 O O . ASP A 1 306 ? -13.130 -3.431 24.641 1.00 95.12 306 ASP A O 1
ATOM 2471 N N . LEU A 1 307 ? -12.610 -5.425 25.539 1.00 94.94 307 LEU A N 1
ATOM 2472 C CA . LEU A 1 307 ? -11.935 -5.959 24.359 1.00 94.94 307 LEU A CA 1
ATOM 2473 C C . LEU A 1 307 ? -12.893 -6.068 23.166 1.00 94.94 307 LEU A C 1
ATOM 2475 O O . LEU A 1 307 ? -12.601 -5.542 22.090 1.00 94.94 307 LEU A O 1
ATOM 2479 N N . ALA A 1 308 ? -14.060 -6.691 23.348 1.00 96.81 308 ALA A N 1
ATOM 2480 C CA . ALA A 1 308 ? -15.054 -6.797 22.280 1.00 96.81 308 ALA A CA 1
ATOM 2481 C C . ALA A 1 308 ? -15.588 -5.424 21.849 1.00 96.81 308 ALA A C 1
ATOM 2483 O O . ALA A 1 308 ? -15.713 -5.156 20.655 1.00 96.81 308 ALA A O 1
ATOM 2484 N N . THR A 1 309 ? -15.844 -4.532 22.807 1.00 96.19 309 THR A N 1
ATOM 2485 C CA . THR A 1 309 ? -16.271 -3.148 22.552 1.00 96.19 309 THR A CA 1
ATOM 2486 C C . THR A 1 309 ? -15.231 -2.385 21.735 1.00 96.19 309 THR A C 1
ATOM 2488 O O . THR A 1 309 ? -15.576 -1.728 20.752 1.00 96.19 309 THR A O 1
ATOM 2491 N N . THR A 1 310 ? -13.951 -2.528 22.084 1.00 94.50 310 THR A N 1
ATOM 2492 C CA . THR A 1 310 ? -12.841 -1.952 21.323 1.00 94.50 310 THR A CA 1
ATOM 2493 C C . THR A 1 310 ? -12.842 -2.473 19.893 1.00 94.50 310 THR A C 1
ATOM 2495 O O . THR A 1 310 ? -12.818 -1.670 18.966 1.00 94.50 310 THR A O 1
ATOM 2498 N N . ILE A 1 311 ? -12.956 -3.789 19.682 1.00 96.00 311 ILE A N 1
ATOM 2499 C CA . ILE A 1 311 ? -13.013 -4.365 18.330 1.00 96.00 311 ILE A CA 1
ATOM 2500 C C . ILE A 1 311 ? -14.201 -3.798 17.541 1.00 96.00 311 ILE A C 1
ATOM 2502 O O . ILE A 1 311 ? -14.029 -3.385 16.399 1.00 96.00 311 ILE A O 1
ATOM 2506 N N . LEU A 1 312 ? -15.388 -3.699 18.143 1.00 96.69 312 LEU A N 1
ATOM 2507 C CA . LEU A 1 312 ? -16.574 -3.158 17.472 1.00 96.69 312 LEU A CA 1
ATOM 2508 C C . LEU A 1 312 ? -16.410 -1.695 17.049 1.00 96.69 312 LEU A C 1
ATOM 2510 O O . LEU A 1 312 ? -16.790 -1.335 15.937 1.00 96.69 312 LEU A O 1
ATOM 2514 N N . PHE A 1 313 ? -15.815 -0.846 17.891 1.00 95.81 313 PHE A N 1
ATOM 2515 C CA . PHE A 1 313 ? -15.560 0.553 17.531 1.00 95.81 313 PHE A CA 1
ATOM 2516 C C . PHE A 1 313 ? -14.511 0.713 16.431 1.00 95.81 313 PHE A C 1
ATOM 2518 O O . PHE A 1 313 ? -14.447 1.753 15.778 1.00 95.81 313 PHE A O 1
ATOM 2525 N N . ARG A 1 314 ? -13.722 -0.325 16.171 1.00 94.44 314 ARG A N 1
ATOM 2526 C CA . ARG A 1 314 ? -12.732 -0.388 15.094 1.00 94.44 314 ARG A CA 1
ATOM 2527 C C . ARG A 1 314 ? -13.316 -0.917 13.783 1.00 94.44 314 ARG A C 1
ATOM 2529 O O . ARG A 1 314 ? -12.583 -1.096 12.815 1.00 94.44 314 ARG A O 1
ATOM 2536 N N . MET A 1 315 ? -14.618 -1.173 13.732 1.00 94.88 315 MET A N 1
ATOM 2537 C CA . MET A 1 315 ? -15.332 -1.654 12.553 1.00 94.88 315 MET A CA 1
ATOM 2538 C C . MET A 1 315 ? -16.296 -0.586 12.037 1.00 94.88 315 MET A C 1
ATOM 2540 O O . MET A 1 315 ? -16.687 0.335 12.755 1.00 94.88 315 MET A O 1
ATOM 2544 N N . GLU A 1 316 ? -16.694 -0.718 10.776 1.00 93.19 316 GLU A N 1
ATOM 2545 C CA . GLU A 1 316 ? -17.720 0.124 10.174 1.00 93.19 316 GLU A CA 1
ATOM 2546 C C . GLU A 1 316 ? -19.038 -0.048 10.953 1.00 93.19 316 GLU A C 1
ATOM 2548 O O . GLU A 1 316 ? -19.420 -1.194 11.210 1.00 93.19 316 GLU A O 1
ATOM 2553 N N . PRO A 1 317 ? -19.758 1.036 11.307 1.00 94.00 317 PRO A N 1
ATOM 2554 C CA . PRO A 1 317 ? -20.968 0.974 12.138 1.00 94.00 317 PRO A CA 1
ATOM 2555 C C . PRO A 1 317 ? -21.990 -0.090 11.709 1.00 94.00 317 PRO A C 1
ATOM 2557 O O . PRO A 1 317 ? -22.471 -0.878 12.532 1.00 94.00 317 PRO A O 1
ATOM 2560 N N . ASP A 1 318 ? -22.268 -0.174 10.406 1.00 92.31 318 ASP A N 1
ATOM 2561 C CA . ASP A 1 318 ? -23.226 -1.130 9.840 1.00 92.31 318 ASP A CA 1
ATOM 2562 C C . ASP A 1 318 ? -22.776 -2.579 10.009 1.00 92.31 318 ASP A C 1
ATOM 2564 O O . ASP A 1 318 ? -23.598 -3.471 10.222 1.00 92.31 318 ASP A O 1
ATOM 2568 N N . ARG A 1 319 ? -21.466 -2.821 9.937 1.00 92.31 319 ARG A N 1
ATOM 2569 C CA . ARG A 1 319 ? -20.874 -4.144 10.107 1.00 92.31 319 ARG A CA 1
ATOM 2570 C C . ARG A 1 319 ? -20.780 -4.508 11.587 1.00 92.31 319 ARG A C 1
ATOM 2572 O O . ARG A 1 319 ? -21.195 -5.595 11.971 1.00 92.31 319 ARG A O 1
ATOM 2579 N N . ALA A 1 320 ? -20.289 -3.586 12.412 1.00 94.38 320 ALA A N 1
ATOM 2580 C CA . ALA A 1 320 ? -20.146 -3.731 13.856 1.00 94.38 320 ALA A CA 1
ATOM 2581 C C . ALA A 1 320 ? -21.482 -4.076 14.530 1.00 94.38 320 ALA A C 1
ATOM 2583 O O . ALA A 1 320 ? -21.563 -5.000 15.336 1.00 94.38 320 ALA A O 1
ATOM 2584 N N . SER A 1 321 ? -22.558 -3.381 14.151 1.00 93.69 321 SER A N 1
ATOM 2585 C CA . SER A 1 321 ? -23.877 -3.574 14.761 1.00 93.69 321 SER A CA 1
ATOM 2586 C C . SER A 1 321 ? -24.452 -4.986 14.578 1.00 93.69 321 SER A C 1
ATOM 2588 O O . SER A 1 321 ? -25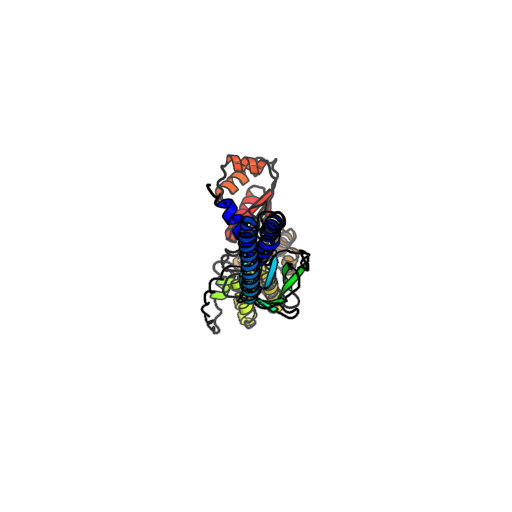.231 -5.425 15.422 1.00 93.69 321 SER A O 1
ATOM 2590 N N . ARG A 1 322 ? -24.036 -5.716 13.531 1.00 92.19 322 ARG A N 1
ATOM 2591 C CA . ARG A 1 322 ? -24.453 -7.107 13.267 1.00 92.19 322 ARG A CA 1
ATOM 2592 C C . ARG A 1 322 ? -23.820 -8.116 14.224 1.00 92.19 322 ARG A C 1
ATOM 2594 O O . ARG A 1 322 ? -24.347 -9.211 14.375 1.00 92.19 322 ARG A O 1
ATOM 2601 N N . TYR A 1 323 ? -22.712 -7.754 14.870 1.00 93.56 323 TYR A N 1
ATOM 2602 C CA . TYR A 1 323 ? -22.013 -8.617 15.823 1.00 93.56 323 TYR A CA 1
ATOM 2603 C C . TYR A 1 323 ? -22.479 -8.434 17.269 1.00 93.56 323 TYR A C 1
ATOM 2605 O O . TYR A 1 323 ? -22.061 -9.190 18.141 1.00 93.56 323 TYR A O 1
ATOM 2613 N N . ILE A 1 324 ? -23.339 -7.447 17.537 1.00 95.50 324 ILE A N 1
ATOM 2614 C CA . ILE A 1 324 ? -23.926 -7.244 18.861 1.00 95.50 324 ILE A CA 1
ATOM 2615 C C . ILE A 1 324 ? -25.143 -8.173 18.987 1.00 95.50 324 ILE A C 1
ATOM 2617 O O . ILE A 1 324 ? -26.085 -8.014 18.204 1.00 95.50 324 ILE A O 1
ATOM 2621 N N . PRO A 1 325 ? -25.180 -9.095 19.971 1.00 94.50 325 PRO A N 1
ATOM 2622 C CA . PRO A 1 325 ? -26.322 -9.979 20.189 1.00 94.50 325 PRO A CA 1
ATOM 2623 C C . PRO A 1 325 ? -27.639 -9.205 20.282 1.00 94.50 325 PRO A C 1
ATOM 2625 O O . PRO A 1 325 ? -27.690 -8.121 20.868 1.00 94.50 325 PRO A O 1
ATOM 2628 N N . ALA A 1 326 ? -28.712 -9.742 19.696 1.00 91.69 326 ALA A N 1
ATOM 2629 C CA . ALA A 1 326 ? -30.030 -9.102 19.733 1.00 91.69 326 ALA A CA 1
ATOM 2630 C C . ALA A 1 326 ? -30.582 -9.035 21.167 1.00 91.69 326 ALA A C 1
ATOM 2632 O O . ALA A 1 326 ? -31.091 -7.997 21.589 1.00 91.69 326 ALA A O 1
ATOM 2633 N N . SER A 1 327 ? -30.408 -10.122 21.921 1.00 91.19 327 SER A N 1
ATOM 2634 C CA . SER A 1 327 ? -30.777 -10.262 23.327 1.00 91.19 327 SER A CA 1
ATOM 2635 C C . SER A 1 327 ? -29.549 -10.206 24.234 1.00 91.19 327 SER A C 1
ATOM 2637 O O . SER A 1 327 ? -28.498 -10.754 23.904 1.00 91.19 327 SER A O 1
ATOM 2639 N N . GLY A 1 328 ? -29.700 -9.606 25.410 1.00 92.50 328 GLY A N 1
ATOM 2640 C CA . GLY A 1 328 ? -28.691 -9.618 26.463 1.00 92.50 328 GLY A CA 1
ATOM 2641 C C . GLY A 1 328 ? -28.924 -8.503 27.482 1.00 92.50 328 GLY A C 1
ATOM 2642 O O . GLY A 1 328 ? -30.013 -7.925 27.517 1.00 92.50 328 GLY A O 1
ATOM 2643 N N . PRO A 1 329 ? -27.925 -8.199 28.325 1.00 93.62 329 PRO A N 1
ATOM 2644 C CA . PRO A 1 329 ? -28.047 -7.166 29.347 1.00 93.62 329 PRO A CA 1
ATOM 2645 C C . PRO A 1 329 ? -28.372 -5.783 28.760 1.00 93.62 329 PRO A C 1
ATOM 2647 O O . PRO A 1 329 ? -27.962 -5.455 27.645 1.00 93.62 329 PRO A O 1
ATOM 2650 N N . SER A 1 330 ? -29.043 -4.931 29.542 1.00 93.62 330 SER A N 1
ATOM 2651 C CA . SER A 1 330 ? -29.522 -3.609 29.100 1.00 93.62 330 SER A CA 1
ATOM 2652 C C . SER A 1 330 ? -28.424 -2.697 28.533 1.00 93.62 330 SER A C 1
ATOM 2654 O O . SER A 1 330 ? -28.687 -1.921 27.613 1.00 93.62 330 SER A O 1
ATOM 2656 N N . TRP A 1 331 ? -27.182 -2.823 29.012 1.00 94.12 331 TRP A N 1
ATOM 2657 C CA . TRP A 1 331 ? -26.047 -2.030 28.529 1.00 94.12 331 TRP A CA 1
ATOM 2658 C C . TRP A 1 331 ? -25.705 -2.290 27.049 1.00 94.12 331 TRP A C 1
ATOM 2660 O O . TRP A 1 331 ? -25.203 -1.385 26.381 1.00 94.12 331 TRP A O 1
ATOM 2670 N N . LEU A 1 332 ? -26.044 -3.465 26.494 1.00 95.69 332 LEU A N 1
ATOM 2671 C CA . LEU A 1 332 ? -25.841 -3.761 25.068 1.00 95.69 332 LEU A CA 1
ATOM 2672 C C . LEU A 1 332 ? -26.681 -2.856 24.162 1.00 95.69 332 LEU A C 1
ATOM 2674 O O . LEU A 1 332 ? -26.266 -2.558 23.043 1.00 95.69 332 LEU A O 1
ATOM 2678 N N . ASN A 1 333 ? -27.835 -2.374 24.633 1.00 93.44 333 ASN A N 1
ATOM 2679 C CA . ASN A 1 333 ? -28.630 -1.398 23.887 1.00 93.44 333 ASN A CA 1
ATOM 2680 C C . ASN A 1 333 ? -27.898 -0.053 23.788 1.00 93.44 333 ASN A C 1
ATOM 2682 O O . ASN A 1 333 ? -27.889 0.559 22.721 1.00 93.44 333 ASN A O 1
ATOM 2686 N N . GLY A 1 334 ? -27.231 0.364 24.870 1.00 94.44 334 GLY A N 1
ATOM 2687 C CA . GLY A 1 334 ? -26.360 1.540 24.879 1.00 94.44 334 GLY A CA 1
ATOM 2688 C C . GLY A 1 334 ? -25.194 1.386 23.905 1.00 94.44 334 GLY A C 1
ATOM 2689 O O . GLY A 1 334 ? -25.008 2.233 23.035 1.00 94.44 334 GLY A O 1
ATOM 2690 N N . LEU A 1 335 ? -24.485 0.252 23.963 1.00 95.62 335 LEU A N 1
ATOM 2691 C CA . LEU A 1 335 ? -23.401 -0.053 23.025 1.00 95.62 335 LEU A CA 1
ATOM 2692 C C . LEU A 1 335 ? -23.884 -0.049 21.566 1.00 95.62 335 LEU A C 1
ATOM 2694 O O . LEU A 1 335 ? -23.217 0.501 20.693 1.00 95.62 335 LEU A O 1
ATOM 2698 N N . ARG A 1 336 ? -25.058 -0.624 21.284 1.00 95.00 336 ARG A N 1
ATOM 2699 C CA . ARG A 1 336 ? -25.630 -0.646 19.932 1.00 95.00 336 ARG A CA 1
ATOM 2700 C C . ARG A 1 336 ? -25.910 0.762 19.412 1.00 95.00 336 ARG A C 1
ATOM 2702 O O . ARG A 1 336 ? -25.636 1.033 18.244 1.00 95.00 336 ARG A O 1
ATOM 2709 N N . ASN A 1 337 ? -26.424 1.648 20.261 1.00 94.25 337 ASN A N 1
ATOM 2710 C CA . ASN A 1 337 ? -26.650 3.050 19.912 1.00 94.25 337 ASN A CA 1
ATOM 2711 C C . ASN A 1 337 ? -25.326 3.782 19.662 1.00 94.25 337 ASN A C 1
ATOM 2713 O O . ASN A 1 337 ? -25.201 4.483 18.658 1.00 94.25 337 ASN A O 1
ATOM 2717 N N . ASP A 1 338 ? -24.323 3.559 20.512 1.00 94.75 338 ASP A N 1
ATOM 2718 C CA . ASP A 1 338 ? -22.987 4.136 20.351 1.00 94.75 338 ASP A CA 1
ATOM 2719 C C . ASP A 1 338 ? -22.339 3.698 19.033 1.00 94.75 338 ASP A C 1
ATOM 2721 O O . ASP A 1 338 ? -21.873 4.545 18.267 1.00 94.75 338 ASP A O 1
ATOM 2725 N N . VAL A 1 339 ? -22.370 2.396 18.728 1.00 95.12 339 VAL A N 1
ATOM 2726 C CA . VAL A 1 339 ? -21.840 1.828 17.481 1.00 95.12 339 VAL A CA 1
ATOM 2727 C C . VAL A 1 339 ? -22.568 2.398 16.267 1.00 95.12 339 VAL A C 1
ATOM 2729 O O . VAL A 1 339 ? -21.914 2.899 15.356 1.00 95.12 339 VAL A O 1
ATOM 2732 N N . ARG A 1 340 ? -23.909 2.394 16.264 1.00 94.38 340 ARG A N 1
ATOM 2733 C CA . ARG A 1 340 ? -24.717 2.937 15.155 1.00 94.38 340 ARG A CA 1
ATOM 2734 C C . ARG A 1 340 ? -24.488 4.427 14.932 1.00 94.38 340 ARG A C 1
ATOM 2736 O O . ARG A 1 340 ? -24.519 4.879 13.795 1.00 94.38 340 ARG A O 1
ATOM 2743 N N . SER A 1 341 ? -24.246 5.186 15.999 1.00 93.31 341 SER A N 1
ATOM 2744 C CA . SER A 1 341 ? -23.976 6.621 15.888 1.00 93.31 341 SER A CA 1
ATOM 2745 C C . SER A 1 341 ? -22.636 6.934 15.218 1.00 93.31 341 SER A C 1
ATOM 2747 O O . SER A 1 341 ? -22.422 8.068 14.799 1.00 93.31 341 SER A O 1
ATOM 2749 N N . GLY A 1 342 ? -21.702 5.974 15.187 1.00 89.94 342 GLY A N 1
ATOM 2750 C CA . GLY A 1 342 ? -20.345 6.168 14.680 1.00 89.94 342 GLY A CA 1
ATOM 2751 C C . GLY A 1 342 ? -19.486 7.144 15.494 1.00 89.94 342 GLY A C 1
ATOM 2752 O O . GLY A 1 342 ? -18.309 7.303 15.186 1.00 89.94 342 GLY A O 1
ATOM 2753 N N . LYS A 1 343 ? -20.015 7.770 16.557 1.00 84.44 343 LYS A N 1
ATOM 2754 C CA . LYS A 1 343 ? -19.321 8.825 17.321 1.00 84.44 343 LYS A CA 1
ATOM 2755 C C . LYS A 1 343 ? -18.026 8.351 17.974 1.00 84.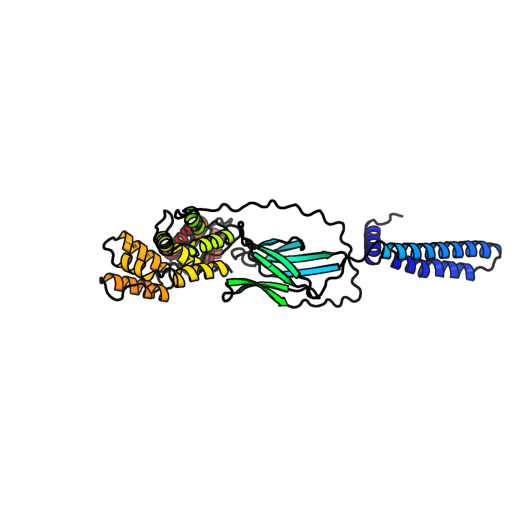44 343 LYS A C 1
ATOM 2757 O O . LYS A 1 343 ? -17.084 9.120 18.083 1.00 84.44 343 LYS A O 1
ATOM 2762 N N . LYS A 1 344 ? -17.993 7.093 18.417 1.00 87.81 344 LYS A N 1
ATOM 2763 C CA . LYS A 1 344 ? -16.811 6.459 19.025 1.00 87.81 344 LYS A CA 1
ATOM 2764 C C . LYS A 1 344 ? -16.007 5.629 18.022 1.00 87.81 344 LYS A C 1
ATOM 2766 O O . LYS A 1 344 ? -15.097 4.908 18.416 1.00 87.81 344 LYS A O 1
ATOM 2771 N N . SER A 1 345 ? -16.364 5.682 16.739 1.00 90.81 345 SER A N 1
ATOM 2772 C CA . SER A 1 345 ? -15.735 4.854 15.721 1.00 90.81 345 SER A CA 1
ATOM 2773 C C . SER A 1 345 ? -14.285 5.288 15.489 1.00 90.81 345 SER A C 1
ATOM 2775 O O . SER A 1 345 ? -13.956 6.474 15.433 1.00 90.81 345 SER A O 1
ATOM 2777 N N . ARG A 1 346 ? -13.400 4.299 15.385 1.00 92.69 346 ARG A N 1
ATOM 2778 C CA . ARG A 1 346 ? -11.953 4.438 15.215 1.00 92.69 346 ARG A CA 1
ATOM 2779 C C . ARG A 1 346 ? -11.461 3.538 14.082 1.00 92.69 346 ARG A C 1
ATOM 2781 O O . ARG A 1 346 ? -10.506 2.790 14.245 1.00 92.69 346 ARG A O 1
ATOM 2788 N N . VAL A 1 347 ? -12.138 3.565 12.939 1.00 94.31 347 VAL A N 1
ATOM 2789 C CA . VAL A 1 347 ? -11.808 2.717 11.782 1.00 94.31 347 VAL A CA 1
ATOM 2790 C C . VAL A 1 347 ? -10.487 3.168 11.149 1.00 94.31 347 VAL A C 1
ATOM 2792 O O . VAL A 1 347 ? -10.490 4.126 10.386 1.00 94.31 347 VAL A O 1
ATOM 2795 N N . LEU A 1 348 ? -9.352 2.512 11.439 1.00 95.06 348 LEU A N 1
ATOM 2796 C CA . LEU A 1 348 ? -8.093 2.847 10.750 1.00 95.06 348 LEU A CA 1
ATOM 2797 C C . LEU A 1 348 ? -8.074 2.325 9.320 1.00 95.06 348 LEU A C 1
ATOM 2799 O O . LEU A 1 348 ? -8.621 1.267 9.006 1.00 95.06 348 LEU A O 1
ATOM 2803 N N . ILE A 1 349 ? -7.334 3.063 8.496 1.00 96.38 349 ILE A N 1
ATOM 2804 C CA . ILE A 1 349 ? -7.004 2.718 7.120 1.00 96.38 349 ILE A CA 1
ATOM 2805 C C . ILE A 1 349 ? -5.473 2.693 7.019 1.00 96.38 349 ILE A C 1
ATOM 2807 O O . ILE A 1 349 ? -4.854 3.742 6.814 1.00 96.38 349 ILE A O 1
ATOM 2811 N N . PRO A 1 350 ? -4.837 1.526 7.221 1.00 96.69 350 PRO A N 1
ATOM 2812 C CA . PRO A 1 350 ? -3.398 1.402 7.045 1.00 96.69 350 PRO A CA 1
ATOM 2813 C C . PRO A 1 350 ? -3.017 1.693 5.584 1.00 96.69 350 PRO A C 1
ATOM 2815 O O . PRO A 1 350 ? -3.591 1.134 4.641 1.00 96.69 350 PRO A O 1
ATOM 2818 N N . THR A 1 351 ? -2.070 2.605 5.385 1.00 96.00 351 THR A N 1
ATOM 2819 C CA . THR A 1 351 ? -1.588 3.005 4.060 1.00 96.00 351 THR A CA 1
ATOM 2820 C C . THR A 1 351 ? -0.169 2.500 3.844 1.00 96.00 351 THR A C 1
ATOM 2822 O O . THR A 1 351 ? 0.729 2.900 4.577 1.00 96.00 351 THR A O 1
ATOM 2825 N N . GLY A 1 352 ? 0.044 1.634 2.853 1.00 94.06 352 GLY A N 1
ATOM 2826 C CA . GLY A 1 352 ? 1.360 1.048 2.606 1.00 94.06 352 GLY A CA 1
ATOM 2827 C C . GLY A 1 352 ? 2.379 2.114 2.207 1.00 94.06 352 GLY A C 1
ATOM 2828 O O . GLY A 1 352 ? 2.061 3.021 1.439 1.00 94.06 352 GLY A O 1
ATOM 2829 N N . SER A 1 353 ? 3.599 2.012 2.727 1.00 93.25 353 SER A N 1
ATOM 2830 C CA . SER A 1 353 ? 4.718 2.864 2.332 1.00 93.25 353 SER A CA 1
ATOM 2831 C C . SER A 1 353 ? 6.055 2.134 2.429 1.00 93.25 353 SER A C 1
ATOM 2833 O O . SER A 1 353 ? 6.140 1.036 2.986 1.00 93.25 353 SER A O 1
ATOM 2835 N N . SER A 1 354 ? 7.134 2.740 1.925 1.00 89.19 354 SER A N 1
ATOM 2836 C CA . SER A 1 354 ? 8.470 2.127 1.973 1.00 89.19 354 SER A CA 1
ATOM 2837 C C . SER A 1 354 ? 8.974 1.841 3.397 1.00 89.19 354 SER A C 1
ATOM 2839 O O . SER A 1 354 ? 9.863 1.010 3.566 1.00 89.19 354 SER A O 1
ATOM 2841 N N . GLY A 1 355 ? 8.437 2.537 4.406 1.00 90.50 355 GLY A N 1
ATOM 2842 C CA . GLY A 1 355 ? 8.748 2.345 5.828 1.00 90.50 355 GLY A CA 1
ATOM 2843 C C . GLY A 1 355 ? 7.728 1.496 6.597 1.00 90.50 355 GLY A C 1
ATOM 2844 O O . GLY A 1 355 ? 7.770 1.501 7.825 1.00 90.50 355 GLY A O 1
ATOM 2845 N N . GLY A 1 356 ? 6.801 0.831 5.898 1.00 93.50 356 GLY A N 1
ATOM 2846 C CA . GLY A 1 356 ? 5.674 0.099 6.482 1.00 93.50 356 GLY A CA 1
ATOM 2847 C C . GLY A 1 356 ? 4.355 0.870 6.399 1.00 93.50 356 GLY A C 1
ATOM 2848 O O . GLY A 1 356 ? 4.178 1.736 5.537 1.00 93.50 356 GLY A O 1
ATOM 2849 N N . ASP A 1 357 ? 3.427 0.562 7.294 1.00 95.94 357 ASP A N 1
ATOM 2850 C CA . ASP A 1 357 ? 2.089 1.139 7.341 1.00 95.94 357 ASP A CA 1
ATOM 2851 C C . ASP A 1 357 ? 2.129 2.569 7.897 1.00 95.94 357 ASP A C 1
ATOM 2853 O O . ASP A 1 357 ? 2.609 2.833 9.001 1.00 95.94 357 ASP A O 1
ATOM 2857 N N . ARG A 1 358 ? 1.565 3.509 7.141 1.00 95.31 358 ARG A N 1
ATOM 2858 C CA . ARG A 1 358 ? 1.249 4.866 7.588 1.00 95.31 358 ARG A CA 1
ATOM 2859 C C . ARG A 1 358 ? -0.215 4.957 7.975 1.00 95.31 358 ARG A C 1
ATOM 2861 O O . ARG A 1 358 ? -1.095 4.443 7.285 1.00 95.31 358 ARG A O 1
ATOM 2868 N N . TYR A 1 359 ? -0.479 5.695 9.041 1.00 96.38 359 TYR A N 1
ATOM 2869 C CA . TYR A 1 359 ? -1.819 5.947 9.546 1.00 96.38 359 TYR A CA 1
ATOM 2870 C C . TYR A 1 359 ? -2.118 7.433 9.435 1.00 96.38 359 TYR A C 1
ATOM 2872 O O . TYR A 1 359 ? -1.503 8.255 10.113 1.00 96.38 359 TYR A O 1
ATOM 2880 N N . TYR A 1 360 ? -3.051 7.765 8.549 1.00 96.00 360 TYR A N 1
ATOM 2881 C CA . TYR A 1 360 ? -3.422 9.135 8.233 1.00 96.00 360 TYR A CA 1
ATOM 2882 C C . TYR A 1 360 ? -4.629 9.575 9.056 1.00 96.00 360 TYR A C 1
ATOM 2884 O O . TYR A 1 360 ? -5.659 8.899 9.075 1.00 96.00 360 TYR A O 1
ATOM 2892 N N . VAL A 1 361 ? -4.515 10.739 9.690 1.00 96.44 361 VAL A N 1
ATOM 2893 C CA . VAL A 1 361 ? -5.585 11.390 10.447 1.00 96.44 361 VAL A CA 1
ATOM 2894 C C . VAL A 1 361 ? -5.880 12.737 9.804 1.00 96.44 361 VAL A C 1
ATOM 2896 O O . VAL A 1 361 ? -5.026 13.622 9.748 1.00 96.44 361 VAL A O 1
ATOM 2899 N N . ARG A 1 362 ? -7.104 12.899 9.309 1.00 95.88 362 ARG A N 1
ATOM 2900 C CA . ARG A 1 362 ? -7.645 14.183 8.877 1.00 95.88 362 ARG A CA 1
ATOM 2901 C C . ARG A 1 362 ? -8.316 14.848 10.071 1.00 95.88 362 ARG A C 1
ATOM 2903 O O . ARG A 1 362 ? -9.338 14.369 10.555 1.00 95.88 362 ARG A O 1
ATOM 2910 N N . ALA A 1 363 ? -7.739 15.951 10.520 1.00 96.31 363 ALA A N 1
ATOM 2911 C CA . ALA A 1 363 ? -8.348 16.857 11.476 1.00 96.31 363 ALA A CA 1
ATOM 2912 C C . ALA A 1 363 ? -9.175 17.908 10.730 1.00 96.31 363 ALA A C 1
ATOM 2914 O O . ALA A 1 363 ? -8.703 18.464 9.739 1.00 96.31 363 ALA A O 1
ATOM 2915 N N . THR A 1 364 ? -10.375 18.208 11.217 1.00 97.12 364 THR A N 1
ATOM 2916 C CA . THR A 1 364 ? -11.198 19.331 10.739 1.00 97.12 364 THR A CA 1
ATOM 2917 C C . THR A 1 364 ? -11.724 20.137 11.919 1.00 97.12 364 THR A C 1
ATOM 2919 O O . THR A 1 364 ? -12.099 19.547 12.935 1.00 97.12 364 THR A O 1
ATOM 2922 N N . TRP A 1 365 ? -11.774 21.460 11.795 1.00 97.25 365 TRP A N 1
ATOM 2923 C CA . TRP A 1 365 ? -12.249 22.369 12.842 1.00 97.25 365 TRP A CA 1
ATOM 2924 C C . TRP A 1 365 ? -12.874 23.632 12.241 1.00 97.25 365 TRP A C 1
ATOM 2926 O O . TRP A 1 365 ? -12.747 23.898 11.047 1.00 97.25 365 TRP A O 1
ATOM 2936 N N . ASP A 1 366 ? -13.549 24.417 13.081 1.00 97.19 366 ASP A N 1
ATOM 2937 C CA . ASP A 1 366 ? -13.991 25.762 12.713 1.00 97.19 366 ASP A CA 1
ATOM 2938 C C . ASP A 1 366 ? -12.843 26.766 12.940 1.00 97.19 366 ASP A C 1
ATOM 2940 O O . ASP A 1 366 ? -12.478 27.002 14.098 1.00 97.19 366 ASP A O 1
ATOM 2944 N N . PRO A 1 367 ? -12.270 27.380 11.885 1.00 96.12 367 PRO A N 1
ATOM 2945 C CA . PRO A 1 367 ? -11.173 28.341 12.027 1.00 96.12 367 PRO A CA 1
ATOM 2946 C C . PRO A 1 367 ? -11.581 29.625 12.762 1.00 96.12 367 PRO A C 1
ATOM 2948 O O . PRO A 1 367 ? -10.714 30.376 13.206 1.00 96.12 367 PRO A O 1
ATOM 2951 N N . LYS A 1 368 ? -12.886 29.893 12.913 1.00 96.31 368 LYS A N 1
ATOM 2952 C CA . LYS A 1 368 ? -13.393 31.043 13.673 1.00 96.31 368 LYS A CA 1
ATOM 2953 C C . LYS A 1 368 ? -13.405 30.789 15.180 1.00 96.31 368 LYS A C 1
ATOM 2955 O O . LYS A 1 368 ? -13.444 31.740 15.959 1.00 96.31 368 LYS A O 1
ATOM 2960 N N . ASN A 1 369 ? -13.353 29.528 15.611 1.00 97.38 369 ASN A N 1
ATOM 2961 C CA . ASN A 1 369 ? -13.321 29.184 17.024 1.00 97.38 369 ASN A CA 1
ATOM 2962 C C . ASN A 1 369 ? -11.888 29.295 17.570 1.00 97.38 369 ASN A C 1
ATOM 2964 O O . ASN A 1 369 ? -11.093 28.356 17.500 1.00 97.38 369 ASN A O 1
ATOM 2968 N N . GLN A 1 370 ? -11.568 30.456 18.148 1.00 96.25 370 GLN A N 1
ATOM 2969 C CA . GLN A 1 370 ? -10.219 30.766 18.629 1.00 96.25 370 GLN A CA 1
ATOM 2970 C C . GLN A 1 370 ? -9.720 29.790 19.711 1.00 96.25 370 GLN A C 1
ATOM 2972 O O . GLN A 1 370 ? -8.522 29.516 19.765 1.00 96.25 370 GLN A O 1
ATOM 2977 N N . GLN A 1 371 ? -10.609 29.233 20.543 1.00 97.56 371 GLN A N 1
ATOM 2978 C CA . GLN A 1 371 ? -10.235 28.249 21.565 1.00 97.56 371 GLN A CA 1
ATOM 2979 C C . GLN A 1 371 ? -9.763 26.937 20.925 1.00 97.56 371 GLN A C 1
ATOM 2981 O O . GLN A 1 371 ? -8.700 26.427 21.285 1.00 97.56 371 GLN A O 1
ATOM 2986 N N . VAL A 1 372 ? -10.515 26.431 19.942 1.00 97.19 372 VAL A N 1
ATOM 2987 C CA . VAL A 1 372 ? -10.163 25.212 19.194 1.00 97.19 372 VAL A CA 1
ATOM 2988 C C . VAL A 1 372 ? -8.861 25.426 18.421 1.00 97.19 372 VAL A C 1
ATOM 2990 O O . VAL A 1 372 ? -7.948 24.607 18.511 1.00 97.19 372 VAL A O 1
ATOM 2993 N N . VAL A 1 373 ? -8.731 26.563 17.731 1.00 96.69 373 VAL A N 1
ATOM 2994 C CA . VAL A 1 373 ? -7.520 26.941 16.983 1.00 96.69 373 VAL A CA 1
ATOM 2995 C C . VAL A 1 373 ? -6.288 26.987 17.889 1.00 96.69 373 VAL A C 1
ATOM 2997 O O . VAL A 1 373 ? -5.256 26.414 17.539 1.00 96.69 373 VAL A O 1
ATOM 3000 N N . ASN A 1 374 ? -6.378 27.624 19.060 1.00 96.12 374 ASN A N 1
ATOM 3001 C CA . ASN A 1 374 ? -5.260 27.707 20.004 1.00 96.12 374 ASN A CA 1
ATOM 3002 C C . ASN A 1 374 ? -4.851 26.319 20.523 1.00 96.12 374 ASN A C 1
ATOM 3004 O O . ASN A 1 374 ? -3.662 25.998 20.542 1.00 96.12 374 ASN A O 1
ATOM 3008 N N . CYS A 1 375 ? -5.827 25.484 20.893 1.00 97.50 375 CYS A N 1
ATOM 3009 C CA . CYS A 1 375 ? -5.579 24.127 21.384 1.00 97.50 375 CYS A CA 1
ATOM 3010 C C . CYS A 1 375 ? -4.919 23.246 20.312 1.00 97.50 375 CYS A C 1
ATOM 3012 O O . CYS A 1 375 ? -3.879 22.637 20.562 1.00 97.50 375 CYS A O 1
ATOM 3014 N N . LEU A 1 376 ? -5.462 23.236 19.087 1.00 96.00 376 LEU A N 1
ATOM 3015 C CA . LEU A 1 376 ? -4.913 22.455 17.974 1.00 96.00 376 LEU A CA 1
ATOM 3016 C C . LEU A 1 376 ? -3.530 22.945 17.539 1.00 96.00 376 LEU A C 1
ATOM 3018 O O . LEU A 1 376 ? -2.678 22.128 17.195 1.00 96.00 376 LEU A O 1
ATOM 3022 N N . THR A 1 377 ? -3.274 24.255 17.599 1.00 95.00 377 THR A N 1
ATOM 3023 C CA . THR A 1 377 ? -1.944 24.820 17.332 1.00 95.00 377 THR A CA 1
ATOM 3024 C C . THR A 1 377 ? -0.910 24.234 18.293 1.00 95.00 377 THR A C 1
ATOM 3026 O O . THR A 1 377 ? 0.122 23.733 17.850 1.00 95.00 377 THR A O 1
ATOM 3029 N N . GLN A 1 378 ? -1.191 24.253 19.602 1.00 95.00 378 GLN A N 1
ATOM 3030 C CA . GLN A 1 378 ? -0.294 23.689 20.616 1.00 95.00 378 GLN A CA 1
ATOM 3031 C C . GLN A 1 378 ? -0.120 22.179 20.433 1.00 95.00 378 GLN A C 1
ATOM 3033 O O . GLN A 1 378 ? 1.005 21.680 20.475 1.00 95.00 378 GLN A O 1
ATOM 3038 N N . LEU A 1 379 ? -1.220 21.462 20.177 1.00 95.44 379 LEU A N 1
ATOM 3039 C CA . LEU A 1 379 ? -1.198 20.023 19.935 1.00 95.44 379 LEU A CA 1
ATOM 3040 C C . LEU A 1 379 ? -0.295 19.670 18.753 1.00 95.44 379 LEU A C 1
ATOM 3042 O O . LEU A 1 379 ? 0.583 18.823 18.881 1.00 95.44 379 LEU A O 1
ATOM 3046 N N . PHE A 1 380 ? -0.477 20.320 17.605 1.00 93.69 380 PHE A N 1
ATOM 3047 C CA . PHE A 1 380 ? 0.300 19.998 16.414 1.00 93.69 380 PHE A CA 1
ATOM 3048 C C . PHE A 1 380 ? 1.747 20.469 16.495 1.00 93.69 380 PHE A C 1
ATOM 3050 O O . PHE A 1 380 ? 2.624 19.759 16.013 1.00 93.69 380 PHE A O 1
ATOM 3057 N N . ASN A 1 381 ? 2.016 21.615 17.122 1.00 91.94 381 ASN A N 1
ATOM 3058 C CA . ASN A 1 381 ? 3.386 22.071 17.335 1.00 91.94 381 ASN A CA 1
ATOM 3059 C C . ASN A 1 381 ? 4.167 21.111 18.251 1.00 91.94 381 ASN A C 1
ATOM 3061 O O . ASN A 1 381 ? 5.342 20.862 18.005 1.00 91.94 381 ASN A O 1
ATOM 3065 N N . LYS A 1 382 ? 3.503 20.523 19.256 1.00 90.88 382 LYS A N 1
ATOM 3066 C CA . LYS A 1 382 ? 4.100 19.535 20.166 1.00 90.88 382 LYS A CA 1
ATOM 3067 C C . LYS A 1 382 ? 4.242 18.146 19.538 1.00 90.88 382 LYS A C 1
ATOM 3069 O O . LYS A 1 382 ? 5.259 17.487 19.730 1.00 90.88 382 LYS A O 1
ATOM 3074 N N . SER A 1 383 ? 3.205 17.671 18.851 1.00 87.25 383 SER A N 1
ATOM 3075 C CA . SER A 1 383 ? 3.094 16.268 18.431 1.00 87.25 383 SER A CA 1
ATOM 3076 C C . SER A 1 383 ? 3.660 15.982 17.043 1.00 87.25 383 SER A C 1
ATOM 3078 O O . SER A 1 383 ? 3.874 14.815 16.711 1.00 87.25 383 SER A O 1
ATOM 3080 N N . LEU A 1 384 ? 3.873 17.007 16.213 1.00 86.75 384 LEU A N 1
ATOM 3081 C CA . LEU A 1 384 ? 4.430 16.847 14.873 1.00 86.75 384 LEU A CA 1
ATOM 3082 C C . LEU A 1 384 ? 5.889 17.285 14.850 1.00 86.75 384 LEU A C 1
ATOM 3084 O O . LEU A 1 384 ? 6.241 18.356 15.337 1.00 86.75 384 LEU A O 1
ATOM 3088 N N . ILE A 1 385 ? 6.725 16.494 14.180 1.00 75.38 385 ILE A N 1
ATOM 3089 C CA . ILE A 1 385 ? 8.083 16.905 13.823 1.00 75.38 385 ILE A CA 1
ATOM 3090 C C . ILE A 1 385 ? 7.962 17.934 12.695 1.00 75.38 385 ILE A C 1
ATOM 3092 O O . ILE A 1 385 ? 8.007 17.600 11.512 1.00 75.38 385 ILE A O 1
ATOM 3096 N N . SER A 1 386 ? 7.722 19.192 13.057 1.00 72.81 386 SER A N 1
ATOM 3097 C CA . SER A 1 386 ? 7.643 20.305 12.116 1.00 72.81 386 SER A CA 1
ATOM 3098 C C . SER A 1 386 ? 8.724 21.332 12.433 1.00 72.81 386 SER A C 1
ATOM 3100 O O . SER A 1 386 ? 9.010 21.603 13.594 1.00 72.81 386 SER A O 1
ATOM 3102 N N . GLN A 1 387 ? 9.302 21.936 11.396 1.00 75.62 387 GLN A N 1
ATOM 3103 C CA . GLN A 1 387 ? 10.212 23.079 11.543 1.00 75.62 387 GLN A CA 1
ATOM 3104 C C . GLN A 1 387 ? 9.458 24.409 11.740 1.00 75.62 387 GLN A C 1
ATOM 3106 O O . GLN A 1 387 ? 10.068 25.471 11.687 1.00 75.62 387 GLN A O 1
ATOM 3111 N N . ARG A 1 388 ? 8.127 24.377 11.903 1.00 83.44 388 ARG A N 1
ATOM 3112 C CA . ARG A 1 388 ? 7.297 25.583 11.992 1.00 83.44 388 ARG A CA 1
ATOM 3113 C C . ARG A 1 388 ? 7.327 26.156 13.400 1.00 83.44 388 ARG A C 1
ATOM 3115 O O . ARG A 1 388 ? 7.213 25.417 14.379 1.00 83.44 388 ARG A O 1
ATOM 3122 N N . SER A 1 389 ? 7.410 27.480 13.493 1.00 88.31 389 SER A N 1
ATOM 3123 C CA . SER A 1 389 ? 7.210 28.168 14.763 1.00 88.31 389 SER A CA 1
ATOM 3124 C C . SER A 1 389 ? 5.745 28.064 15.208 1.00 88.31 389 SER A C 1
ATOM 3126 O O . SER A 1 389 ? 4.843 27.807 14.404 1.00 88.31 389 SER A O 1
ATOM 3128 N N . ALA A 1 390 ? 5.475 28.312 16.491 1.00 86.94 390 ALA A N 1
ATOM 3129 C CA . ALA A 1 390 ? 4.102 28.373 16.994 1.00 86.94 390 ALA A CA 1
ATOM 3130 C C . ALA A 1 390 ? 3.267 29.469 16.295 1.00 86.94 390 ALA A C 1
ATOM 3132 O O . ALA A 1 390 ? 2.060 29.304 16.106 1.00 86.94 390 ALA A O 1
ATOM 3133 N N . GLY A 1 391 ? 3.905 30.568 15.872 1.00 89.50 391 GLY A N 1
ATOM 3134 C CA . GLY A 1 391 ? 3.259 31.641 15.111 1.00 89.50 391 GLY A CA 1
ATOM 3135 C C . GLY A 1 391 ? 2.815 31.179 13.723 1.00 89.50 391 GLY A C 1
ATOM 3136 O O . GLY A 1 391 ? 1.655 31.375 13.356 1.00 89.50 391 GLY A O 1
ATOM 3137 N N . ASP A 1 392 ? 3.696 30.487 12.995 1.00 90.56 392 ASP A N 1
ATOM 3138 C CA . ASP A 1 392 ? 3.381 29.927 11.671 1.00 90.56 392 ASP A CA 1
ATOM 3139 C C . ASP A 1 392 ? 2.261 28.889 11.757 1.00 90.56 392 ASP A C 1
ATOM 3141 O O . ASP A 1 392 ? 1.368 28.836 10.911 1.00 90.56 392 ASP A O 1
ATOM 3145 N N . GLU A 1 393 ? 2.293 28.066 12.805 1.00 90.44 393 GLU A N 1
ATOM 3146 C CA . GLU A 1 393 ? 1.279 27.047 13.045 1.00 90.44 393 GLU A CA 1
ATOM 3147 C C . GLU A 1 393 ? -0.080 27.685 13.378 1.00 90.44 393 GLU A C 1
ATOM 3149 O O . GLU A 1 393 ? -1.102 27.278 12.829 1.00 90.44 393 GLU A O 1
ATOM 3154 N N . THR A 1 394 ? -0.092 28.768 14.165 1.00 91.12 394 THR A N 1
ATOM 3155 C CA . THR A 1 394 ? -1.310 29.553 14.434 1.00 91.12 394 THR A CA 1
ATOM 3156 C C . THR A 1 394 ? -1.884 30.146 13.148 1.00 91.12 394 THR A C 1
ATOM 3158 O O . THR A 1 394 ? -3.091 30.071 12.913 1.00 91.12 394 THR A O 1
ATOM 3161 N N . ALA A 1 395 ? -1.035 30.743 12.306 1.00 92.00 395 ALA A N 1
ATOM 3162 C CA . ALA A 1 395 ? -1.458 31.326 11.036 1.00 92.00 395 ALA A CA 1
ATOM 3163 C C . ALA A 1 395 ? -2.072 30.261 10.114 1.00 92.00 395 ALA A C 1
ATOM 3165 O O . ALA A 1 395 ? -3.120 30.495 9.509 1.00 92.00 395 ALA A O 1
ATOM 3166 N N . LEU A 1 396 ? -1.480 29.064 10.075 1.00 90.31 396 LEU A N 1
ATOM 3167 C CA . LEU A 1 396 ? -2.012 27.939 9.314 1.00 90.31 396 LEU A CA 1
ATOM 3168 C C . LEU A 1 396 ? -3.352 27.440 9.865 1.00 90.31 396 LEU A C 1
ATOM 3170 O O . LEU A 1 396 ? -4.266 27.202 9.077 1.00 90.31 396 LEU A O 1
ATOM 3174 N N . MET A 1 397 ? -3.493 27.325 11.191 1.00 91.25 397 MET A N 1
ATOM 3175 C CA . MET A 1 397 ? -4.749 26.910 11.829 1.00 91.25 397 MET A CA 1
ATOM 3176 C C . MET A 1 397 ? -5.889 27.919 11.625 1.00 91.25 397 MET A C 1
ATOM 3178 O O . MET A 1 397 ? -7.049 27.522 11.546 1.00 91.25 397 MET A O 1
ATOM 3182 N N . LYS A 1 398 ? -5.579 29.219 11.537 1.00 92.00 398 LYS A N 1
ATOM 3183 C CA . LYS A 1 398 ? -6.564 30.275 11.236 1.00 92.00 398 LYS A CA 1
ATOM 3184 C C . LYS A 1 398 ? -6.928 30.331 9.754 1.00 92.00 398 LYS A C 1
ATOM 3186 O O . LYS A 1 398 ? -8.068 30.626 9.412 1.00 92.00 398 LYS A O 1
ATOM 3191 N N . GLY A 1 399 ? -5.960 30.073 8.875 1.00 91.88 399 GLY A N 1
ATOM 3192 C CA . GLY A 1 399 ? -6.142 30.133 7.425 1.00 91.88 399 GLY A CA 1
ATOM 3193 C C . GLY A 1 399 ? -6.813 28.899 6.814 1.00 91.88 399 GLY A C 1
ATOM 3194 O O . GLY A 1 399 ? -7.176 28.933 5.640 1.00 91.88 399 GLY A O 1
ATOM 3195 N N . ARG A 1 400 ? -6.966 27.805 7.572 1.00 91.75 400 ARG A N 1
ATOM 3196 C CA . ARG A 1 400 ? -7.521 26.526 7.099 1.00 91.75 400 ARG A CA 1
ATOM 3197 C C . ARG A 1 400 ? -8.525 25.956 8.099 1.00 91.75 400 ARG A C 1
ATOM 3199 O O . ARG A 1 400 ? -8.410 26.199 9.289 1.00 91.75 400 ARG A O 1
ATOM 3206 N N . GLY A 1 401 ? -9.481 25.165 7.613 1.00 93.44 401 GLY A N 1
ATOM 3207 C CA . GLY A 1 401 ? -10.404 24.382 8.453 1.00 93.44 401 GLY A CA 1
ATOM 3208 C C . GLY A 1 401 ? -10.054 22.893 8.519 1.00 93.44 401 GLY A C 1
ATOM 3209 O O . GLY A 1 401 ? -10.844 22.096 9.026 1.00 93.44 401 GLY A O 1
ATOM 3210 N N . ASP A 1 402 ? -8.911 22.502 7.949 1.00 94.81 402 ASP A N 1
ATOM 3211 C CA . ASP A 1 402 ? -8.493 21.114 7.833 1.00 94.81 402 ASP A CA 1
ATOM 3212 C C . ASP A 1 402 ? -6.968 20.928 7.869 1.00 94.81 402 ASP A C 1
ATOM 3214 O O . ASP A 1 402 ? -6.182 21.803 7.490 1.00 94.81 402 ASP A O 1
ATOM 3218 N N . ARG A 1 403 ? -6.540 19.747 8.322 1.00 92.44 403 ARG A N 1
ATOM 3219 C CA . ARG A 1 403 ? -5.152 19.290 8.238 1.00 92.44 403 ARG A CA 1
ATOM 3220 C C . ARG A 1 403 ? -5.095 17.777 8.141 1.00 92.44 403 ARG A C 1
ATOM 3222 O O . ARG A 1 403 ? -5.724 17.074 8.925 1.00 92.44 403 ARG A O 1
ATOM 3229 N N . LEU A 1 404 ? -4.266 17.285 7.230 1.00 92.94 404 LEU A N 1
ATOM 3230 C CA . LEU A 1 404 ? -3.868 15.887 7.187 1.00 92.94 404 LEU A CA 1
ATOM 3231 C C . LEU A 1 404 ? -2.542 15.707 7.934 1.00 92.94 404 LEU A C 1
ATOM 3233 O O . LEU A 1 404 ? -1.579 16.427 7.671 1.00 92.94 404 LEU A O 1
ATOM 3237 N N . VAL A 1 405 ? -2.495 14.757 8.863 1.00 93.12 405 VAL A N 1
ATOM 3238 C CA . VAL A 1 405 ? -1.272 14.330 9.556 1.00 93.12 405 VAL A CA 1
ATOM 3239 C C . VAL A 1 405 ? -1.116 12.821 9.426 1.00 93.12 405 VAL A C 1
ATOM 3241 O O . VAL A 1 405 ? -2.102 12.114 9.223 1.00 93.12 405 VAL A O 1
ATOM 3244 N N . TYR A 1 406 ? 0.109 12.312 9.536 1.00 93.94 406 TYR A N 1
ATOM 3245 C CA . TYR A 1 406 ? 0.351 10.874 9.525 1.00 93.94 406 TYR A CA 1
ATOM 3246 C C . TYR A 1 406 ? 1.553 10.491 10.375 1.00 93.94 406 TYR A C 1
ATOM 3248 O O . TYR A 1 406 ? 2.442 11.306 10.624 1.00 93.94 406 TYR A O 1
ATOM 3256 N N . TRP A 1 407 ? 1.584 9.224 10.777 1.00 94.12 407 TRP A N 1
ATOM 3257 C CA . TRP A 1 407 ? 2.747 8.598 11.394 1.00 94.12 407 TRP A CA 1
ATOM 3258 C C . TRP A 1 407 ? 2.763 7.094 11.114 1.00 94.12 407 TRP A C 1
ATOM 3260 O O . TRP A 1 407 ? 1.811 6.548 10.558 1.00 94.12 407 TRP A O 1
ATOM 3270 N N . TYR A 1 408 ? 3.844 6.428 11.514 1.00 93.56 408 TYR A N 1
ATOM 3271 C CA . TYR A 1 408 ? 4.029 4.981 11.356 1.00 93.56 408 TYR A CA 1
ATOM 3272 C C . TYR A 1 408 ? 3.535 4.164 12.559 1.00 93.56 408 TYR A C 1
ATOM 3274 O O . TYR A 1 408 ? 3.596 2.945 12.534 1.00 93.56 408 TYR A O 1
ATOM 3282 N N . SER A 1 409 ? 3.073 4.811 13.635 1.00 95.12 409 SER A N 1
ATOM 3283 C CA . SER A 1 409 ? 2.517 4.113 14.803 1.00 95.12 409 SER A CA 1
ATOM 3284 C C . SER A 1 409 ? 0.997 4.209 14.803 1.00 95.12 409 SER A C 1
ATOM 3286 O O . SER A 1 409 ? 0.430 5.308 14.769 1.00 95.12 409 SER A O 1
ATOM 3288 N N . LYS A 1 410 ? 0.352 3.044 14.893 1.00 95.12 410 LYS A N 1
ATOM 3289 C CA . LYS A 1 410 ? -1.093 2.915 15.091 1.00 95.12 410 LYS A CA 1
ATOM 3290 C C . LYS A 1 410 ? -1.537 3.613 16.378 1.00 95.12 410 LYS A C 1
ATOM 3292 O O . LYS A 1 410 ? -2.516 4.357 16.370 1.00 95.12 410 LYS A O 1
ATOM 3297 N N . GLU A 1 411 ? -0.807 3.385 17.467 1.00 94.88 411 GLU A N 1
ATOM 3298 C CA . GLU A 1 411 ? -1.090 3.968 18.780 1.00 94.88 411 GLU A CA 1
ATOM 3299 C C . GLU A 1 411 ? -1.038 5.499 18.728 1.00 94.88 411 GLU A C 1
ATOM 3301 O O . GLU A 1 411 ? -1.975 6.170 19.158 1.00 94.88 411 GLU A O 1
ATOM 3306 N N . TRP A 1 412 ? 0.001 6.061 18.101 1.00 95.62 412 TRP A N 1
ATOM 3307 C CA . TRP A 1 412 ? 0.097 7.506 17.899 1.00 95.62 412 TRP A CA 1
ATOM 3308 C C . TRP A 1 412 ? -1.118 8.058 17.145 1.00 95.62 412 TRP A C 1
ATOM 3310 O O . TRP A 1 412 ? -1.679 9.072 17.554 1.00 95.62 412 TRP A O 1
ATOM 3320 N N . ALA A 1 413 ? -1.562 7.383 16.078 1.00 96.25 413 ALA A N 1
ATOM 3321 C CA . ALA A 1 413 ? -2.699 7.833 15.275 1.00 96.25 413 ALA A CA 1
ATOM 3322 C C . ALA A 1 413 ? -4.017 7.823 16.070 1.00 96.25 413 ALA A C 1
ATOM 3324 O O . ALA A 1 413 ? -4.860 8.704 15.900 1.00 96.25 413 ALA A O 1
ATOM 3325 N N . LEU A 1 414 ? -4.190 6.851 16.967 1.00 95.25 414 LEU A N 1
ATOM 3326 C CA . LEU A 1 414 ? -5.340 6.784 17.869 1.00 95.25 414 LEU A CA 1
ATOM 3327 C C . LEU A 1 414 ? -5.300 7.872 18.948 1.00 95.25 414 LEU A C 1
ATOM 3329 O O . LEU A 1 414 ? -6.324 8.505 19.228 1.00 95.25 414 LEU A O 1
ATOM 3333 N N . ASN A 1 415 ? -4.119 8.114 19.513 1.00 96.12 415 ASN A N 1
ATOM 3334 C CA . ASN A 1 415 ? -3.914 9.121 20.547 1.00 96.12 415 ASN A CA 1
ATOM 3335 C C . ASN A 1 415 ? -4.114 10.532 19.983 1.00 96.12 415 ASN A C 1
ATOM 3337 O O . ASN A 1 415 ? -4.913 11.294 20.525 1.00 96.12 415 ASN A O 1
ATOM 3341 N N . ILE A 1 416 ? -3.503 10.852 18.835 1.00 96.81 416 ILE A N 1
ATOM 3342 C CA . ILE A 1 416 ? -3.651 12.175 18.216 1.00 96.81 416 ILE A CA 1
ATOM 3343 C C . ILE A 1 416 ? -5.102 12.449 17.804 1.00 96.81 416 ILE A C 1
ATOM 3345 O O . ILE A 1 416 ? -5.576 13.567 17.977 1.00 96.81 416 ILE A O 1
ATOM 3349 N N . ALA A 1 417 ? -5.839 11.443 17.315 1.00 96.62 417 ALA A N 1
ATOM 3350 C CA . ALA A 1 417 ? -7.259 11.588 16.993 1.00 96.62 417 ALA A CA 1
ATOM 3351 C C . ALA A 1 417 ? -8.089 11.942 18.238 1.00 96.62 417 ALA A C 1
ATOM 3353 O O . ALA A 1 417 ? -8.942 12.827 18.189 1.00 96.62 417 ALA A O 1
ATOM 3354 N N . THR A 1 418 ? -7.794 11.294 19.366 1.00 96.31 418 THR A N 1
ATOM 3355 C CA . THR A 1 418 ? -8.444 11.582 20.651 1.00 96.31 418 THR A CA 1
ATOM 3356 C C . THR A 1 418 ? -8.111 12.990 21.143 1.00 96.31 418 THR A C 1
ATOM 3358 O O . THR A 1 418 ? -8.999 13.707 21.599 1.00 96.31 418 THR A O 1
ATOM 3361 N N . ASP A 1 419 ? -6.859 13.427 21.012 1.00 97.25 419 ASP A N 1
ATOM 3362 C CA . ASP A 1 419 ? -6.446 14.769 21.428 1.00 97.25 419 ASP A CA 1
ATOM 3363 C C . ASP A 1 419 ? -7.028 15.873 20.528 1.00 97.25 419 ASP A C 1
ATOM 3365 O O . ASP A 1 419 ? -7.428 16.925 21.029 1.00 97.25 419 ASP A O 1
ATOM 3369 N N . ILE A 1 420 ? -7.175 15.621 19.221 1.00 96.94 420 ILE A N 1
ATOM 3370 C CA . ILE A 1 420 ? -7.883 16.522 18.295 1.00 96.94 420 ILE A CA 1
ATOM 3371 C C . ILE A 1 420 ? -9.334 16.726 18.749 1.00 96.94 420 ILE A C 1
ATOM 3373 O O . ILE A 1 420 ? -9.818 17.858 18.798 1.00 96.94 420 ILE A O 1
ATOM 3377 N N . GLU A 1 421 ? -10.029 15.641 19.091 1.00 96.44 421 GLU A N 1
ATOM 3378 C CA . GLU A 1 421 ? -11.416 15.701 19.560 1.00 96.44 421 GLU A CA 1
ATOM 3379 C C . GLU A 1 421 ? -11.540 16.395 20.921 1.00 96.44 421 GLU A C 1
ATOM 3381 O O . GLU A 1 421 ? -12.467 17.179 21.124 1.00 96.44 421 GLU A O 1
ATOM 3386 N N . ARG A 1 422 ? -10.577 16.193 21.832 1.00 97.19 422 ARG A N 1
ATOM 3387 C CA . ARG A 1 422 ? -10.506 16.923 23.113 1.00 97.19 422 ARG A CA 1
ATOM 3388 C C . ARG A 1 422 ? -10.346 18.430 22.922 1.00 97.19 422 ARG A C 1
ATOM 3390 O O . ARG A 1 422 ? -10.896 19.196 23.706 1.00 97.19 422 ARG A O 1
ATOM 3397 N N . CYS A 1 423 ? -9.647 18.857 21.872 1.00 97.56 423 CYS A N 1
ATOM 3398 C CA . CYS A 1 423 ? -9.553 20.266 21.495 1.00 97.56 423 CYS A CA 1
ATOM 3399 C C . CYS A 1 423 ? -10.836 20.823 20.848 1.00 97.56 423 CYS A C 1
ATOM 3401 O O . CYS A 1 423 ? -10.858 22.002 20.508 1.00 97.56 423 CYS A O 1
ATOM 3403 N N . GLY A 1 424 ? -11.888 20.018 20.650 1.00 96.56 424 GLY A N 1
ATOM 3404 C CA . GLY A 1 424 ? -13.127 20.422 19.974 1.00 96.56 424 GLY A CA 1
ATOM 3405 C C . GLY A 1 424 ? -13.082 20.309 18.445 1.00 96.56 424 GLY A C 1
ATOM 3406 O O . GLY A 1 424 ? -14.004 20.766 17.768 1.00 96.56 424 GLY A O 1
ATOM 3407 N N . GLY A 1 425 ? -12.026 19.705 17.891 1.00 96.25 425 GLY A N 1
ATOM 3408 C CA . GLY A 1 425 ? -11.957 19.333 16.480 1.00 96.25 425 GLY A CA 1
ATOM 3409 C C . GLY A 1 425 ? -12.701 18.028 16.180 1.00 96.25 425 GLY A C 1
ATOM 3410 O O . GLY A 1 425 ? -13.270 17.382 17.058 1.00 96.25 425 GLY A O 1
ATOM 3411 N N . ARG A 1 426 ? -12.672 17.609 14.915 1.00 96.06 426 ARG A N 1
ATOM 3412 C CA . ARG A 1 426 ? -13.092 16.268 14.478 1.00 96.06 426 ARG A CA 1
ATOM 3413 C C . ARG A 1 426 ? -11.912 15.554 13.843 1.00 96.06 426 ARG A C 1
ATOM 3415 O O . ARG A 1 426 ? -11.203 16.163 13.042 1.00 96.06 426 ARG A O 1
ATOM 3422 N N . ALA A 1 427 ? -11.733 14.280 14.168 1.00 96.06 427 ALA A N 1
ATOM 3423 C CA . ALA A 1 427 ? -10.712 13.428 13.578 1.00 96.06 427 ALA A CA 1
ATOM 3424 C C . ALA A 1 427 ? -11.363 12.331 12.729 1.00 96.06 427 ALA A C 1
ATOM 3426 O O . ALA A 1 427 ? -12.326 11.692 13.146 1.00 96.06 427 ALA A O 1
ATOM 3427 N N . ALA A 1 428 ? -10.825 12.101 11.536 1.00 94.94 428 ALA A N 1
ATOM 3428 C CA . ALA A 1 428 ? -11.219 11.000 10.669 1.00 94.94 428 ALA A CA 1
ATOM 3429 C C . ALA A 1 428 ? -9.978 10.295 10.126 1.00 94.94 428 ALA A C 1
ATOM 3431 O O . ALA A 1 428 ? -9.017 10.944 9.715 1.00 94.94 428 ALA A O 1
ATOM 3432 N N . PHE A 1 429 ? -10.001 8.968 10.088 1.00 95.75 429 PHE A N 1
ATOM 3433 C CA . PHE A 1 429 ? -8.945 8.191 9.451 1.00 95.75 429 PHE A CA 1
ATOM 3434 C C . PHE A 1 429 ? -9.235 8.065 7.958 1.00 95.75 429 PHE A C 1
ATOM 3436 O O . PHE A 1 429 ? -10.356 7.752 7.559 1.00 95.75 429 PHE A O 1
ATOM 3443 N N . VAL A 1 430 ? -8.237 8.349 7.129 1.00 94.69 430 VAL A N 1
ATOM 3444 C CA . VAL A 1 430 ? -8.390 8.415 5.668 1.00 94.69 430 VAL A CA 1
ATOM 3445 C C . VAL A 1 430 ? -7.279 7.627 4.977 1.00 94.69 430 VAL A C 1
ATOM 3447 O O . VAL A 1 430 ? -6.252 7.349 5.585 1.00 94.69 430 VAL A O 1
ATOM 3450 N N . ALA A 1 431 ? -7.463 7.268 3.707 1.00 90.12 431 ALA A N 1
ATOM 3451 C CA . ALA A 1 431 ? -6.348 6.817 2.877 1.00 90.12 431 ALA A CA 1
ATOM 3452 C C . ALA A 1 431 ? -5.486 8.031 2.490 1.00 90.12 431 ALA A C 1
ATOM 3454 O O . ALA A 1 431 ? -6.028 9.075 2.127 1.00 90.12 431 ALA A O 1
ATOM 3455 N N . GLY A 1 432 ? -4.160 7.904 2.554 1.00 75.38 432 GLY A N 1
ATOM 3456 C CA . GLY A 1 432 ? -3.221 8.975 2.190 1.00 75.38 432 GLY A CA 1
ATOM 3457 C C . GLY A 1 432 ? -2.995 9.158 0.684 1.00 75.38 432 GLY A C 1
ATOM 3458 O O . GLY A 1 432 ? -1.904 9.578 0.302 1.00 75.38 432 GLY A O 1
ATOM 3459 N N . LEU A 1 433 ? -3.962 8.781 -0.160 1.00 63.78 433 LEU A N 1
ATOM 3460 C CA . LEU A 1 433 ? -3.813 8.702 -1.619 1.00 63.78 433 LEU A CA 1
ATOM 3461 C C . LEU A 1 433 ? -4.220 9.977 -2.349 1.00 63.78 433 LEU A C 1
ATOM 3463 O O . LEU A 1 433 ? -5.274 10.555 -2.002 1.00 63.78 433 LEU A O 1
#

pLDDT: mean 85.71, std 16.69, range [27.5, 97.81]